Protein AF-A0A1U9NNP4-F1 (afdb_monomer)

InterPro domains:
  IPR003594 Histidine kinase/HSP90-like ATPase domain [PF02518] (308-418)
  IPR003594 Histidine kinase/HSP90-like ATPase domain [SM00387] (307-419)
  IPR003661 Signal transduction histidine kinase, dimerisation/phosphoacceptor domain [PF00512] (193-261)
  IPR003661 Signal transduction histidine kinase, dimerisation/phosphoacceptor domain [SM00388] (193-261)
  IPR003661 Signal transduction histidine kinase, dimerisation/phosphoacceptor domain [cd00082] (192-257)
  IPR004358 Signal transduction histidine kinase-related protein, C-terminal [PR00344] (344-358)
  IPR004358 Signal transduction histidine kinase-related protein, C-terminal [PR00344] (362-372)
  IPR004358 Signal transduction histidine kinase-related protein, C-terminal [PR00344] (379-397)
  IPR004358 Signal transduction histidine kinase-related protein, C-terminal [PR00344] (403-416)
  IPR005467 Histidine kinase domain [PS50109] (200-419)
  IPR036097 Signal transduction histidine kinase, dimerisation/phosphoacceptor domain superfamily [SSF47384] (182-261)
  IPR036890 Histidine kinase/HSP90-like ATPase superfamily [G3DSA:3.30.565.10] (263-419)
  IPR036890 Histidine kinase/HSP90-like ATPase superfamily [SSF55874] (250-417)
  IPR050736 Sensor Histidine Kinase Regulatory [PTHR43711] (139-421)

Organism: NCBI:txid1936003

Sequence (550 aa):
MDSLDNSTNKSVPDQSSTAVGELIGQLEDFETSQLEMLQCLQDLPNCRQADQTLDQLLEKLDTTSAKLDSLRQRLDPKFNDPALSSNDTVETTIFDYVSDGVIILEAGKPTYVNKKAALILTDSEGIELAEITKIISELGLTEMLETEQTEQIELKRPSGKYLNIQHHTIDSSQKKSVFIIEDRTEKIAGKKAKSDFIAAISHELRTPVTCIRNAVSNILAGVTGKVNPKTRTYLEKVRSDCHRFSNLVSDLLDVSKLETGVMPLNREPVRLASLIRQTTERMRHLADEKNINLEFTTCPPCSSIYADPQRLPQSLSNILDNAIKFTPAEGRVTVEVSETTDNLTIAIKDTGIGIPKSLQPRIFEKFYQIGRQAGAGYKGAGLGLPLSKGIVEAHGGAISLESTEKQGSTFFLTMPRTDPAQLLKKRLSQLEEQVTHTGETATLMLVTAPDEANEQITERMIDLPGAVDAVLSEEDHILETSKGEVLILFCDKRSAARKKHDKIRKILHEQMNNSFGALPHMPMVGVGRYPGNATRIDKLEEAVRENLKE

Radius of gyration: 34.19 Å; Cα contacts (8 Å, |Δi|>4): 772; chains: 1; bounding box: 62×132×82 Å

Solvent-accessible surface area (backbone atoms only — not comparable to full-atom values): 30667 Å² total; per-residue (Å²): 135,85,88,87,80,89,82,88,80,81,80,74,78,70,67,65,62,60,56,49,54,57,50,50,58,54,49,54,53,47,54,52,54,52,51,52,52,54,51,58,66,72,69,71,86,65,89,80,55,48,66,66,53,47,53,54,49,50,57,50,48,53,52,51,50,54,51,51,52,54,50,48,69,63,45,58,70,66,76,68,44,83,88,69,76,54,72,66,63,59,56,56,52,56,50,50,70,41,94,45,11,39,35,31,31,43,74,74,39,76,78,43,69,23,57,43,28,41,32,73,76,65,78,42,84,86,74,61,71,70,61,53,48,50,52,42,54,76,69,43,56,54,63,56,70,77,50,96,61,77,47,77,47,81,45,75,45,96,90,70,44,32,35,40,37,38,41,44,80,78,34,84,90,64,44,28,33,40,35,41,37,39,83,42,40,67,63,52,50,52,47,46,52,55,30,54,50,47,45,53,51,40,55,66,52,47,53,58,43,51,52,52,37,50,53,45,49,40,43,76,72,37,76,82,44,89,69,56,73,70,60,45,54,54,44,55,47,51,41,50,50,39,51,52,51,52,50,52,44,50,52,52,40,52,47,36,34,47,74,62,74,62,61,86,69,71,60,40,78,35,56,46,62,60,54,50,52,54,48,51,58,70,47,42,65,66,22,55,76,44,48,30,50,79,45,81,49,71,57,75,52,66,64,38,32,72,38,30,84,65,56,55,47,50,32,50,49,42,51,50,49,49,38,55,68,51,24,54,68,75,27,45,36,40,37,38,40,52,75,57,97,64,36,34,37,40,38,45,35,21,51,13,52,39,42,52,76,92,50,57,84,47,56,54,36,73,62,38,71,90,72,90,73,82,90,76,92,79,82,75,74,27,49,48,53,31,40,25,42,47,52,36,42,74,68,67,24,46,69,50,76,51,53,41,63,70,61,6,37,34,39,38,41,36,38,58,62,50,60,42,70,61,45,49,57,56,50,39,61,58,45,50,63,50,34,75,73,72,73,35,30,41,35,39,34,39,40,31,71,50,98,86,56,54,70,72,57,58,60,49,56,50,48,42,60,53,64,46,53,80,74,56,55,89,90,36,47,60,36,62,41,101,84,65,34,40,38,40,38,40,72,28,49,70,72,58,43,49,53,49,51,54,50,49,53,47,52,55,48,49,70,49,54,80,74,48,72,101,69,69,87,62,56,27,42,12,61,16,29,26,82,64,80,9,93,45,58,88,41,27,65,60,37,12,64,76,44,54,40,109

Mean predicted aligned error: 18.32 Å

pLDDT: mean 73.32, std 17.57, range [27.62, 97.75]

Secondary structure (DSSP, 8-state):
--------------HHHHHHHHHHHHHHHHHHHHHHHHHHHHT--STTSHHHHHHHHHHHHHHHHHHHHHHHHHHHHHHT-GGG--HHHHHHHHHHT-SSEEEEEETTEEEEE-HHHHHHHHSSS---HHHHHHHHHHTTTTGGGG--S--EEEEE-TTS-EEEEEEEEEETTTTEEEEEEEE-HHHHHHHHHHHHHHHHHHHHHHHHHHHHHHHHHHHHTTTT-PPPHHHHHHHHHHHHHHHHHHHHHHHHHHHHHHHTT------EEEEHHHHHHHHHHHHHHHHHHTT-EEEEEEPSP--EEEE-TTHHHHHHHHHHHHHHHHSPTT-EEEEEEEE-SSEEEEEEEE-SS---TTTGGGTTSTT--S--SS-SS----S-HHHHHHHHHHHTT-EEEEEEETTTEEEEEEEEEPPPHHHHHHHHHHHHHHHHHHH--EEEEEEEE--TT--HHHHHHHHHHHHHHHTT--TT-EEEE-TTS-EEEEEEE-HHHHHHHHHHHHHHHHHHHHTT-SS-PPPPEEEEEEETTT-SSGGGHHHHHHHT-B-

Foldseek 3Di:
DDDDDDDDDDDDPPPPVVVVVVVVVLVVVLVVLVVVLVVLVVPDDDDPCVVVSVVVVVVSVVVSVVSVVVVVVVVVVVVPPPVVPDPVVVVLVVQQPDPWWKFKDWLLATPDTHQRVCCLQPVDSDDDSVVVSVSCVVVVVSVVLVDQDWDWDWDQDPVRWTKIKTKHQPDNVRSIIMIIIDTCRVVLVVLVVVLVVLVVVLVVVLVVLVVLLVVLVCVLVQVVHDDDPVVNVVSVVSNVVSVQVNVVSVLSNLLSCLSNVNPDAPWAFAQVLVLLVVLLVVCVVLLVVQQEAREEDEDPDGATAGGRSPLQSLLVNLVSCVQSLQAHHPWYWYWYWDDDPWKIKIKIWHQGQWDPPVCQVPLLPFQDDPDPDDDDDDDDSSSNNVSSQSRLVSQVWGWDKDIDGNRTIMIMIMHTHDALVVNLLVLLVVVQVVCVPPVKKKKKKKWAADPPHDPVVLVLLRCLNVLLVVLDDRSWHWHAHPRSMIMTIDIGHPVSVVVSVVVSVVSQCCSQVVDDPPDGPGTWMFMFMPVPQDVGSSCRVVNRVVRTDD

Structure (mmCIF, N/CA/C/O backbone):
data_AF-A0A1U9NNP4-F1
#
_entry.id   AF-A0A1U9NNP4-F1
#
loop_
_atom_site.group_PDB
_atom_site.id
_atom_site.type_symbol
_atom_site.label_atom_id
_atom_site.label_alt_id
_atom_site.label_comp_id
_atom_site.label_asym_id
_atom_site.label_entity_id
_atom_site.label_seq_id
_atom_site.pdbx_PDB_ins_code
_atom_site.Cartn_x
_atom_site.Cartn_y
_atom_site.Cartn_z
_atom_site.occupancy
_atom_site.B_iso_or_equiv
_atom_site.auth_seq_id
_atom_site.auth_comp_id
_atom_site.auth_asym_id
_atom_site.auth_atom_id
_atom_site.pdbx_PDB_model_num
ATOM 1 N N . MET A 1 1 ? -36.587 87.940 27.159 1.00 32.38 1 MET A N 1
ATOM 2 C CA . MET A 1 1 ? -35.784 88.633 28.178 1.00 32.38 1 MET A CA 1
ATOM 3 C C . MET A 1 1 ? -35.161 87.547 29.023 1.00 32.38 1 MET A C 1
ATOM 5 O O . MET A 1 1 ? -35.909 86.726 29.531 1.00 32.38 1 MET A O 1
ATOM 9 N N . ASP A 1 2 ? -33.831 87.549 29.039 1.00 30.25 2 ASP A N 1
ATOM 10 C CA . ASP A 1 2 ? -32.926 86.886 29.985 1.00 30.25 2 ASP A CA 1
ATOM 11 C C . ASP A 1 2 ? -32.798 85.348 29.947 1.00 30.25 2 ASP A C 1
ATOM 13 O O . ASP A 1 2 ? -33.763 84.641 30.205 1.00 30.25 2 ASP A O 1
ATOM 17 N N . SER A 1 3 ? -31.708 84.750 29.427 1.00 27.62 3 SER A N 1
ATOM 18 C CA . SER A 1 3 ? -30.243 84.863 29.704 1.00 27.62 3 SER A CA 1
ATOM 19 C C . SER A 1 3 ? -29.817 83.769 30.707 1.00 27.62 3 SER A C 1
ATOM 21 O O . SER A 1 3 ? -30.414 83.641 31.768 1.00 27.62 3 SER A O 1
ATOM 23 N N . LEU A 1 4 ? -29.010 82.770 30.310 1.00 32.09 4 LEU A N 1
ATOM 24 C CA . LEU A 1 4 ? -27.544 82.601 30.511 1.00 32.09 4 LEU A CA 1
ATOM 25 C C . LEU A 1 4 ? -27.353 81.101 30.887 1.00 32.09 4 LEU A C 1
ATOM 27 O O . LEU A 1 4 ? -28.227 80.557 31.548 1.00 32.09 4 LEU A O 1
ATOM 31 N N . ASP A 1 5 ? -26.315 80.326 30.571 1.00 31.92 5 ASP A N 1
ATOM 32 C CA . ASP A 1 5 ? -25.079 80.518 29.820 1.00 31.92 5 ASP A CA 1
ATOM 33 C C . ASP A 1 5 ? -24.418 79.133 29.567 1.00 31.92 5 ASP A C 1
ATOM 35 O O . ASP A 1 5 ? -24.579 78.211 30.363 1.00 31.92 5 ASP A O 1
ATOM 39 N N . ASN A 1 6 ? -23.648 79.041 28.479 1.00 28.52 6 ASN A N 1
ATOM 40 C CA . ASN A 1 6 ? -22.408 78.266 28.270 1.00 28.52 6 ASN A CA 1
ATOM 41 C C . ASN A 1 6 ? -22.240 76.783 28.701 1.00 28.52 6 ASN A C 1
ATOM 43 O O . ASN A 1 6 ? -22.013 76.456 29.861 1.00 28.52 6 ASN A O 1
ATOM 47 N N . SER A 1 7 ? -22.011 75.896 27.720 1.00 27.62 7 SER A N 1
ATOM 48 C CA . SER A 1 7 ? -20.634 75.541 27.294 1.00 27.62 7 SER A CA 1
ATOM 49 C C . SER A 1 7 ? -20.609 74.467 26.192 1.00 27.62 7 SER A C 1
ATOM 51 O O . SER A 1 7 ? -21.055 73.334 26.340 1.00 27.62 7 SER A O 1
ATOM 53 N N . THR A 1 8 ? -20.035 74.846 25.055 1.00 33.41 8 THR A N 1
ATOM 54 C CA . THR A 1 8 ? -19.567 73.961 23.986 1.00 33.41 8 THR A CA 1
ATOM 55 C C . THR A 1 8 ? -18.334 73.187 24.451 1.00 33.41 8 THR A C 1
ATOM 57 O O . THR A 1 8 ? -17.288 73.805 24.656 1.00 33.41 8 THR A O 1
ATOM 60 N N . ASN A 1 9 ? -18.409 71.857 24.537 1.00 28.88 9 ASN A N 1
ATOM 61 C CA . ASN A 1 9 ? -17.213 71.018 24.597 1.00 28.88 9 ASN A CA 1
ATOM 62 C C . ASN A 1 9 ? -16.947 70.442 23.198 1.00 28.88 9 ASN A C 1
ATOM 64 O O . ASN A 1 9 ? -17.685 69.588 22.710 1.00 28.88 9 ASN A O 1
ATOM 68 N N . LYS A 1 10 ? -15.924 70.980 22.523 1.00 32.59 10 LYS A N 1
ATOM 69 C CA . LYS A 1 10 ? -15.374 70.435 21.277 1.00 32.59 10 LYS A CA 1
ATOM 70 C C . LYS A 1 10 ? -14.800 69.049 21.582 1.00 32.59 10 LYS A C 1
ATOM 72 O O . LYS A 1 10 ? -13.845 68.945 22.344 1.00 32.59 10 LYS A O 1
ATOM 77 N N . SER A 1 11 ? -15.351 68.006 20.969 1.00 35.53 11 SER A N 1
ATOM 78 C CA . SER A 1 11 ? -14.743 66.675 20.939 1.00 35.53 11 SER A CA 1
ATOM 79 C C . SER A 1 11 ? -13.383 66.754 20.240 1.00 35.53 11 SER A C 1
ATOM 81 O O . SER A 1 11 ? -13.301 67.073 19.052 1.00 35.53 11 SER A O 1
ATOM 83 N N . VAL A 1 12 ? -12.320 66.500 20.997 1.00 33.44 12 VAL A N 1
ATOM 84 C CA . VAL A 1 12 ? -10.967 66.263 20.485 1.00 33.44 12 VAL A CA 1
ATOM 85 C C . VAL A 1 12 ? -11.024 65.027 19.572 1.00 33.44 12 VAL A C 1
ATOM 87 O O . VAL A 1 12 ? -11.605 64.025 19.989 1.00 33.44 12 VAL A O 1
ATOM 90 N N . PRO A 1 13 ? -10.494 65.063 18.334 1.00 35.53 13 PRO A N 1
ATOM 91 C CA . PRO A 1 13 ? -10.423 63.866 17.506 1.00 35.53 13 PRO A CA 1
ATOM 92 C C . PRO A 1 13 ? -9.485 62.858 18.173 1.00 35.53 13 PRO A C 1
ATOM 94 O O . PRO A 1 13 ? -8.388 63.217 18.598 1.00 35.53 13 PRO A O 1
ATOM 97 N N . ASP A 1 14 ? -9.944 61.616 18.283 1.00 42.41 14 ASP A N 1
ATOM 98 C CA . ASP A 1 14 ? -9.239 60.504 18.912 1.00 42.41 14 ASP A CA 1
ATOM 99 C C . ASP A 1 14 ? -7.960 60.161 18.125 1.00 42.41 14 ASP A C 1
ATOM 101 O O . ASP A 1 14 ? -7.969 59.391 17.167 1.00 42.41 14 ASP A O 1
ATOM 105 N N . GLN A 1 15 ? -6.847 60.803 18.498 1.00 34.81 15 GLN A N 1
ATOM 106 C CA . GLN A 1 15 ? -5.538 60.661 17.848 1.00 34.81 15 GLN A CA 1
ATOM 107 C C . GLN A 1 15 ? -4.934 59.251 18.013 1.00 34.81 15 GLN A C 1
ATOM 109 O O . GLN A 1 15 ? -3.937 58.933 17.362 1.00 34.81 15 GLN A O 1
ATOM 114 N N . SER A 1 16 ? -5.520 58.401 18.866 1.00 37.38 16 SER A N 1
ATOM 115 C CA . SER A 1 16 ? -5.048 57.038 19.129 1.00 37.38 16 SER A CA 1
ATOM 116 C C . SER A 1 16 ? -5.435 56.060 18.008 1.00 37.38 16 SER A C 1
ATOM 118 O O . SER A 1 16 ? -4.588 55.299 17.543 1.00 37.38 16 SER A O 1
ATOM 120 N N . SER A 1 17 ? -6.664 56.166 17.492 1.00 38.72 17 SER A N 1
ATOM 121 C CA . SER A 1 17 ? -7.219 55.338 16.411 1.00 38.72 17 SER A CA 1
ATOM 122 C C . SER A 1 17 ? -6.481 55.530 15.079 1.00 38.72 17 SER A C 1
ATOM 124 O O . SER A 1 17 ? -6.084 54.562 14.426 1.00 38.72 17 SER A O 1
ATOM 126 N N . THR A 1 18 ? -6.185 56.779 14.712 1.00 39.12 18 THR A N 1
ATOM 127 C CA . THR A 1 18 ? -5.485 57.106 13.460 1.00 39.12 18 THR A CA 1
ATOM 128 C C . THR A 1 18 ? -4.036 56.617 13.467 1.00 39.12 18 THR A C 1
ATOM 130 O O . THR A 1 18 ? -3.537 56.132 12.456 1.00 39.12 18 THR A O 1
ATOM 133 N N . ALA A 1 19 ? -3.370 56.682 14.624 1.00 38.03 19 ALA A N 1
ATOM 134 C CA . ALA A 1 19 ? -1.987 56.240 14.769 1.00 38.03 19 ALA A CA 1
ATOM 135 C C . ALA A 1 19 ? -1.840 54.707 14.758 1.00 38.03 19 ALA A C 1
ATOM 137 O O . ALA A 1 19 ? -0.789 54.206 14.368 1.00 38.03 19 ALA A O 1
ATOM 138 N N . VAL A 1 20 ? -2.868 53.966 15.188 1.00 39.12 20 VAL A N 1
ATOM 139 C CA . VAL A 1 20 ? -2.896 52.494 15.134 1.00 39.12 20 VAL A CA 1
ATOM 140 C C . VAL A 1 20 ? -3.201 52.014 13.714 1.00 39.12 20 VAL A C 1
ATOM 142 O O . VAL A 1 20 ? -2.540 51.097 13.237 1.00 39.12 20 VAL A O 1
ATOM 145 N N . GLY A 1 21 ? -4.107 52.687 12.996 1.00 39.44 21 GLY A N 1
ATOM 146 C CA . GLY A 1 21 ? -4.363 52.411 11.577 1.00 39.44 21 GLY A CA 1
ATOM 147 C C . GLY A 1 21 ? -3.133 52.624 10.682 1.00 39.44 21 GLY A C 1
ATOM 148 O O . GLY A 1 21 ? -2.860 51.801 9.812 1.00 39.44 21 GLY A O 1
ATOM 149 N N . GLU A 1 22 ? -2.338 53.671 10.933 1.00 41.00 22 GLU A N 1
ATOM 150 C CA . GLU A 1 22 ? -1.065 53.894 10.223 1.00 41.00 22 GLU A CA 1
ATOM 151 C C . GLU A 1 22 ? -0.005 52.821 10.536 1.00 41.00 22 GLU A C 1
ATOM 153 O O . GLU A 1 22 ? 0.788 52.471 9.664 1.00 41.00 22 GLU A O 1
ATOM 158 N N . LEU A 1 23 ? 0.000 52.276 11.758 1.00 39.97 23 LEU A N 1
ATOM 159 C CA . LEU A 1 23 ? 0.902 51.196 12.177 1.00 39.97 23 LEU A CA 1
ATOM 160 C C . LEU A 1 23 ? 0.525 49.847 11.543 1.00 39.97 23 LEU A C 1
ATOM 162 O O . LEU A 1 23 ? 1.413 49.086 11.166 1.00 39.97 23 LEU A O 1
ATOM 166 N N . ILE A 1 24 ? -0.775 49.578 11.387 1.00 44.34 24 ILE A N 1
ATOM 167 C CA . ILE A 1 24 ? -1.305 48.370 10.734 1.00 44.34 24 ILE A CA 1
ATOM 168 C C . ILE A 1 24 ? -0.967 48.371 9.242 1.00 44.34 24 ILE A C 1
ATOM 170 O O . ILE A 1 24 ? -0.390 47.401 8.758 1.00 44.34 24 ILE A O 1
ATOM 174 N N . GLY A 1 25 ? -1.203 49.484 8.537 1.00 44.06 25 GLY A N 1
ATOM 175 C CA . GLY A 1 25 ? -0.839 49.587 7.119 1.00 44.06 25 GLY A CA 1
ATOM 176 C C . GLY A 1 25 ? 0.662 49.383 6.871 1.00 44.06 25 GLY A C 1
ATOM 177 O O . GLY A 1 25 ? 1.059 48.794 5.873 1.00 44.06 25 GLY A O 1
ATOM 178 N N . GLN A 1 26 ? 1.515 49.795 7.815 1.00 43.78 26 GLN A N 1
ATOM 179 C CA . GLN A 1 26 ? 2.968 49.624 7.705 1.00 43.78 26 GLN A CA 1
ATOM 180 C C . GLN A 1 26 ? 3.457 48.206 8.050 1.00 43.78 26 GLN A C 1
ATOM 182 O O . GLN A 1 26 ? 4.510 47.801 7.553 1.00 43.78 26 GLN A O 1
ATOM 187 N N . LEU A 1 27 ? 2.716 47.449 8.870 1.00 42.91 27 LEU A N 1
ATOM 188 C CA . LEU A 1 27 ? 2.984 46.032 9.153 1.00 42.91 27 LEU A CA 1
ATOM 189 C C . LEU A 1 27 ? 2.531 45.129 7.998 1.00 42.91 27 LEU A C 1
ATOM 191 O O . LEU A 1 27 ? 3.263 44.215 7.624 1.00 42.91 27 LEU A O 1
ATOM 195 N N . GLU A 1 28 ? 1.392 45.433 7.377 1.00 46.50 28 GLU A N 1
ATOM 196 C CA . GLU A 1 28 ? 0.924 44.743 6.167 1.00 46.50 28 GLU A CA 1
ATOM 197 C C . GLU A 1 28 ? 1.876 44.986 4.981 1.00 46.50 28 GLU A C 1
ATOM 199 O O . GLU A 1 28 ? 2.253 44.046 4.275 1.00 46.50 28 GLU A O 1
ATOM 204 N N . ASP A 1 29 ? 2.378 46.215 4.814 1.00 46.53 29 ASP A N 1
ATOM 205 C CA . ASP A 1 29 ? 3.431 46.530 3.835 1.00 46.53 29 ASP A CA 1
ATOM 206 C C . ASP A 1 29 ? 4.738 45.755 4.110 1.00 46.53 29 ASP A C 1
ATOM 208 O O . ASP A 1 29 ? 5.481 45.406 3.181 1.00 46.53 29 ASP A O 1
ATOM 212 N N . PHE A 1 30 ? 5.039 45.468 5.382 1.00 45.19 30 PHE A N 1
ATOM 213 C CA . PHE A 1 30 ? 6.219 44.702 5.788 1.00 45.19 30 PHE A CA 1
ATOM 214 C C . PHE A 1 30 ? 6.067 43.203 5.491 1.00 45.19 30 PHE A C 1
ATOM 216 O O . PHE A 1 30 ? 6.988 42.607 4.930 1.00 45.19 30 PHE A O 1
ATOM 223 N N . GLU A 1 31 ? 4.910 42.601 5.782 1.00 45.03 31 GLU A N 1
ATOM 224 C CA . GLU A 1 31 ? 4.610 41.210 5.403 1.00 45.03 31 GLU A CA 1
ATOM 225 C C . GLU A 1 31 ? 4.590 41.023 3.883 1.00 45.03 31 GLU A C 1
ATOM 227 O O . GLU A 1 31 ? 5.151 40.053 3.368 1.00 45.03 31 GLU A O 1
ATOM 232 N N . THR A 1 32 ? 4.034 41.989 3.149 1.00 50.97 32 THR A N 1
ATOM 233 C CA . THR A 1 32 ? 4.023 41.970 1.680 1.00 50.97 32 THR A CA 1
ATOM 234 C C . THR A 1 32 ? 5.451 42.025 1.122 1.00 50.97 32 THR A C 1
ATOM 236 O O . THR A 1 32 ? 5.813 41.242 0.243 1.00 50.97 32 THR A O 1
ATOM 239 N N . SER A 1 33 ? 6.317 42.859 1.711 1.00 47.28 33 SER A N 1
ATOM 240 C CA . SER A 1 33 ? 7.739 42.942 1.342 1.00 47.28 33 SER A CA 1
ATOM 241 C C . SER A 1 33 ? 8.520 41.650 1.652 1.00 47.28 33 SER A C 1
ATOM 243 O O . SER A 1 33 ? 9.426 41.280 0.901 1.00 47.28 33 SER A O 1
ATOM 245 N N . GLN A 1 34 ? 8.175 40.939 2.734 1.00 45.53 34 GLN A N 1
ATOM 246 C CA . GLN A 1 34 ? 8.758 39.634 3.083 1.00 45.53 34 GLN A CA 1
ATOM 247 C C . GLN A 1 34 ? 8.333 38.542 2.092 1.00 45.53 34 GLN A C 1
ATOM 249 O O . GLN A 1 34 ? 9.170 37.745 1.662 1.00 45.53 34 GLN A O 1
ATOM 254 N N . LEU A 1 35 ? 7.059 38.532 1.687 1.00 48.91 35 LEU A N 1
ATOM 255 C CA . LEU A 1 35 ? 6.531 37.575 0.713 1.00 48.91 35 LEU A CA 1
ATOM 256 C C . LEU A 1 35 ? 7.187 37.744 -0.663 1.00 48.91 35 LEU A C 1
ATOM 258 O O . LEU A 1 35 ? 7.590 36.757 -1.279 1.00 48.91 35 LEU A O 1
ATOM 262 N N . GLU A 1 36 ? 7.360 38.986 -1.118 1.00 50.75 36 GLU A N 1
ATOM 263 C CA . GLU A 1 36 ? 8.032 39.290 -2.385 1.00 50.75 36 GLU A CA 1
ATOM 264 C C . GLU A 1 36 ? 9.522 38.910 -2.367 1.00 50.75 36 GLU A C 1
ATOM 266 O O . GLU A 1 36 ? 10.043 38.402 -3.363 1.00 50.75 36 GLU A O 1
ATOM 271 N N . MET A 1 37 ? 10.221 39.087 -1.235 1.00 47.97 37 MET A N 1
ATOM 272 C CA . MET A 1 37 ? 11.599 38.591 -1.077 1.00 47.97 37 MET A CA 1
ATOM 273 C C . MET A 1 37 ? 11.674 37.063 -1.159 1.00 47.97 37 MET A C 1
ATOM 275 O O . MET A 1 37 ? 12.573 36.521 -1.806 1.00 47.97 37 MET A O 1
ATOM 279 N N . LEU A 1 38 ? 10.717 36.364 -0.546 1.00 47.25 38 LEU A N 1
ATOM 280 C CA . LEU A 1 38 ? 10.606 34.905 -0.599 1.00 47.25 38 LEU A CA 1
ATOM 281 C C . LEU A 1 38 ? 10.331 34.404 -2.024 1.00 47.25 38 LEU A C 1
ATOM 283 O O . LEU A 1 38 ? 10.857 33.366 -2.424 1.00 47.25 38 LEU A O 1
ATOM 287 N N . GLN A 1 39 ? 9.565 35.168 -2.802 1.00 50.25 39 GLN A N 1
ATOM 288 C CA . GLN A 1 39 ? 9.257 34.876 -4.199 1.00 50.25 39 GLN A CA 1
ATOM 289 C C . GLN A 1 39 ? 10.478 35.098 -5.111 1.00 50.25 39 GLN A C 1
ATOM 291 O O . GLN A 1 39 ? 10.818 34.217 -5.899 1.00 50.25 39 GLN A O 1
ATOM 296 N N . CYS A 1 40 ? 11.235 36.186 -4.917 1.00 49.38 40 CYS A N 1
ATOM 297 C CA . CYS A 1 40 ? 12.519 36.404 -5.600 1.00 49.38 40 CYS A CA 1
ATOM 298 C C . CYS A 1 40 ? 13.562 35.313 -5.295 1.00 49.38 40 CYS A C 1
ATOM 300 O O . CYS A 1 40 ? 14.352 34.955 -6.167 1.00 49.38 40 CYS A O 1
ATOM 302 N N . LEU A 1 41 ? 13.571 34.762 -4.075 1.00 47.38 41 LEU A N 1
ATOM 303 C CA . LEU A 1 41 ? 14.466 33.661 -3.693 1.00 47.38 41 LEU A CA 1
ATOM 304 C C . LEU A 1 41 ? 14.104 32.328 -4.368 1.00 47.38 41 LEU A C 1
ATOM 306 O O . LEU A 1 41 ? 14.984 31.493 -4.585 1.00 47.38 41 LEU A O 1
ATOM 310 N N . GLN A 1 42 ? 12.830 32.120 -4.711 1.00 49.44 42 GLN A N 1
ATOM 311 C CA . GLN A 1 42 ? 12.361 30.918 -5.410 1.00 49.44 42 GLN A CA 1
ATOM 312 C C . GLN A 1 42 ? 12.659 30.949 -6.920 1.00 49.44 42 GLN A C 1
ATOM 314 O O . GLN A 1 42 ? 12.824 29.887 -7.525 1.00 49.44 42 GLN A O 1
ATOM 319 N N . ASP A 1 43 ? 12.813 32.140 -7.504 1.00 47.47 43 ASP A N 1
ATOM 320 C CA . ASP A 1 43 ? 13.025 32.371 -8.940 1.00 47.47 43 ASP A CA 1
ATOM 321 C C . ASP A 1 43 ? 14.510 32.452 -9.367 1.00 47.47 43 ASP A C 1
ATOM 323 O O . ASP A 1 43 ? 14.827 33.018 -10.412 1.00 47.47 43 ASP A O 1
ATOM 327 N N . LEU A 1 44 ? 15.449 31.859 -8.617 1.00 48.22 44 LEU A N 1
ATOM 328 C CA . LEU A 1 44 ? 16.888 31.847 -8.952 1.00 48.22 44 LEU A CA 1
ATOM 329 C C . LEU A 1 44 ? 17.345 30.568 -9.700 1.00 48.22 44 LEU A C 1
ATOM 331 O O . LEU A 1 44 ? 17.868 29.641 -9.075 1.00 48.22 44 LEU A O 1
ATOM 335 N N . PRO A 1 45 ? 17.269 30.499 -11.049 1.00 47.59 45 PRO A N 1
ATOM 336 C CA . PRO A 1 45 ? 18.045 29.553 -11.836 1.00 47.59 45 PRO A CA 1
ATOM 337 C C . PRO A 1 45 ? 19.186 30.276 -12.583 1.00 47.59 45 PRO A C 1
ATOM 339 O O . PRO A 1 45 ? 18.972 30.872 -13.634 1.00 47.59 45 PRO A O 1
ATOM 342 N N . ASN A 1 46 ? 20.420 30.108 -12.085 1.00 44.91 46 ASN A N 1
ATOM 343 C CA . ASN A 1 46 ? 21.736 30.349 -12.725 1.00 44.91 46 ASN A CA 1
ATOM 344 C C . ASN A 1 46 ? 22.573 31.563 -12.248 1.00 44.91 46 ASN A C 1
ATOM 346 O O . ASN A 1 46 ? 22.208 32.731 -12.361 1.00 44.91 46 ASN A O 1
ATOM 350 N N . CYS A 1 47 ? 23.806 31.242 -11.829 1.00 44.16 47 CYS A N 1
ATOM 351 C CA . CYS A 1 47 ? 24.804 32.063 -11.124 1.00 44.16 47 CYS A CA 1
ATOM 352 C C . CYS A 1 47 ? 25.426 33.267 -11.871 1.00 44.16 47 CYS A C 1
ATOM 354 O O . CYS A 1 47 ? 26.527 33.675 -11.523 1.00 44.16 47 CYS A O 1
ATOM 356 N N . ARG A 1 48 ? 24.788 33.850 -12.894 1.00 44.28 48 ARG A N 1
ATOM 357 C CA . ARG A 1 48 ? 25.251 35.132 -13.484 1.00 44.28 48 ARG A CA 1
ATOM 358 C C . ARG A 1 48 ? 24.297 36.302 -13.262 1.00 44.28 48 ARG A C 1
ATOM 360 O O . ARG A 1 48 ? 24.719 37.438 -13.417 1.00 44.28 48 ARG A O 1
ATOM 367 N N . GLN A 1 49 ? 23.054 36.034 -12.865 1.00 44.47 49 GLN A N 1
ATOM 368 C CA . GLN A 1 49 ? 22.126 37.061 -12.377 1.00 44.47 49 GLN A CA 1
ATOM 369 C C . GLN A 1 49 ? 22.216 37.252 -10.854 1.00 44.47 49 GLN A C 1
ATOM 371 O O . GLN A 1 49 ? 21.742 38.260 -10.347 1.00 44.47 49 GLN A O 1
ATOM 376 N N . ALA A 1 50 ? 22.888 36.335 -10.147 1.00 44.84 50 ALA A N 1
ATOM 377 C CA . ALA A 1 50 ? 22.945 36.296 -8.688 1.00 44.84 50 ALA A CA 1
ATOM 378 C C . ALA A 1 50 ? 23.540 37.560 -8.044 1.00 44.84 50 ALA A C 1
ATOM 380 O O . ALA A 1 50 ? 23.006 37.984 -7.031 1.00 44.84 50 ALA A O 1
ATOM 381 N N . ASP A 1 51 ? 24.563 38.195 -8.627 1.00 42.97 51 ASP A N 1
ATOM 382 C CA . ASP A 1 51 ? 25.183 39.386 -8.017 1.00 42.97 51 ASP A CA 1
ATOM 383 C C . ASP A 1 51 ? 24.258 40.617 -8.073 1.00 42.97 51 ASP A C 1
ATOM 385 O O . ASP A 1 51 ? 24.126 41.332 -7.087 1.00 42.97 51 ASP A O 1
ATOM 389 N N . GLN A 1 52 ? 23.516 40.816 -9.172 1.00 47.81 52 GLN A N 1
ATOM 390 C CA . GLN A 1 52 ? 22.512 41.890 -9.254 1.00 47.81 52 GLN A CA 1
ATOM 391 C C . GLN A 1 52 ? 21.299 41.621 -8.357 1.00 47.81 52 GLN A C 1
ATOM 393 O O . GLN A 1 52 ? 20.738 42.554 -7.787 1.00 47.81 52 GLN A O 1
ATOM 398 N N . THR A 1 53 ? 20.891 40.357 -8.219 1.00 49.16 53 THR A N 1
ATOM 399 C CA . THR A 1 53 ? 19.806 39.973 -7.306 1.00 49.16 53 THR A CA 1
ATOM 400 C C . THR A 1 53 ? 20.243 40.081 -5.843 1.00 49.16 53 THR A C 1
ATOM 402 O O . THR A 1 53 ? 19.429 40.439 -4.999 1.00 49.16 53 THR A O 1
ATOM 405 N N . LEU A 1 54 ? 21.520 39.822 -5.536 1.00 44.06 54 LEU A N 1
ATOM 406 C CA . LEU A 1 54 ? 22.085 39.944 -4.194 1.00 44.06 54 LEU A CA 1
ATOM 407 C C . LEU A 1 54 ? 22.202 41.411 -3.766 1.00 44.06 54 LEU A C 1
ATOM 409 O O . LEU A 1 54 ? 21.792 41.729 -2.656 1.00 44.06 54 LEU A O 1
ATOM 413 N N . ASP A 1 55 ? 22.650 42.307 -4.649 1.00 51.12 55 ASP A N 1
ATOM 414 C CA . ASP A 1 55 ? 22.678 43.750 -4.366 1.00 51.12 55 ASP A CA 1
ATOM 415 C C . ASP A 1 55 ? 21.259 44.315 -4.166 1.00 51.12 55 ASP A C 1
ATOM 417 O O . ASP A 1 55 ? 21.020 45.078 -3.232 1.00 51.12 55 ASP A O 1
ATOM 421 N N . GLN A 1 56 ? 20.279 43.867 -4.963 1.00 49.62 56 GLN A N 1
ATOM 422 C CA . GLN A 1 56 ? 18.868 44.233 -4.775 1.00 49.62 56 GLN A CA 1
ATOM 423 C C . GLN A 1 56 ? 18.265 43.670 -3.480 1.00 49.62 56 GLN A C 1
ATOM 425 O O . GLN A 1 56 ? 17.408 44.311 -2.872 1.00 49.62 56 GLN A O 1
ATOM 430 N N . LEU A 1 57 ? 18.685 42.477 -3.052 1.00 43.09 57 LEU A N 1
ATOM 431 C CA . LEU A 1 57 ? 18.258 41.883 -1.785 1.00 43.09 57 LEU A CA 1
ATOM 432 C C . LEU A 1 57 ? 18.904 42.583 -0.586 1.00 43.09 57 LEU A C 1
ATOM 434 O O . LEU A 1 57 ? 18.226 42.773 0.418 1.00 43.09 57 LEU A O 1
ATOM 438 N N . LEU A 1 58 ? 20.166 43.005 -0.694 1.00 44.59 58 LEU A N 1
ATOM 439 C CA . LEU A 1 58 ? 20.871 43.759 0.346 1.00 44.59 58 LEU A CA 1
ATOM 440 C C . LEU A 1 58 ? 20.284 45.167 0.519 1.00 44.59 58 LEU A C 1
ATOM 442 O O . LEU A 1 58 ? 19.990 45.565 1.642 1.00 44.59 58 LEU A O 1
ATOM 446 N N . GLU A 1 59 ? 19.993 45.875 -0.576 1.00 52.25 59 GLU A N 1
ATOM 447 C CA . GLU A 1 59 ? 19.338 47.193 -0.530 1.00 52.25 59 GLU A CA 1
ATOM 448 C C . GLU A 1 59 ? 17.910 47.107 0.050 1.00 52.25 59 GLU A C 1
ATOM 450 O O . GLU A 1 59 ? 17.466 47.970 0.820 1.00 52.25 59 GLU A O 1
ATOM 455 N N . LYS A 1 60 ? 17.187 46.019 -0.257 1.00 49.66 60 LYS A N 1
ATOM 456 C CA . LYS A 1 60 ? 15.870 45.736 0.333 1.00 49.66 60 LYS A CA 1
ATOM 457 C C . LYS A 1 60 ? 15.954 45.355 1.813 1.00 49.66 60 LYS A C 1
ATOM 459 O O . LYS A 1 60 ? 15.117 45.809 2.588 1.00 49.66 60 LYS A O 1
ATOM 464 N N . LEU A 1 61 ? 16.972 44.597 2.222 1.00 41.81 61 LEU A N 1
ATOM 465 C CA . LEU A 1 61 ? 17.222 44.253 3.624 1.00 41.81 61 LEU A CA 1
ATOM 466 C C . LEU A 1 61 ? 17.538 45.493 4.464 1.00 41.81 61 LEU A C 1
ATOM 468 O O . LEU A 1 61 ? 16.929 45.673 5.521 1.00 41.81 61 LEU A O 1
ATOM 472 N N . ASP A 1 62 ? 18.393 46.385 3.963 1.00 46.03 62 ASP A N 1
ATOM 473 C CA . ASP A 1 62 ? 18.744 47.638 4.639 1.00 46.03 62 ASP A CA 1
ATOM 474 C C . ASP A 1 62 ? 17.535 48.573 4.774 1.00 46.03 62 ASP A C 1
ATOM 476 O O . ASP A 1 62 ? 17.316 49.170 5.832 1.00 46.03 62 ASP A O 1
ATOM 480 N N . THR A 1 63 ? 16.676 48.648 3.752 1.00 50.62 63 THR A N 1
ATOM 481 C CA . THR A 1 63 ? 15.431 49.431 3.833 1.00 50.62 63 THR A CA 1
ATOM 482 C C . THR A 1 63 ? 14.406 48.815 4.785 1.00 50.62 63 THR A C 1
ATOM 484 O O . THR A 1 63 ? 13.745 49.558 5.516 1.00 50.62 63 THR A O 1
ATOM 487 N N . THR A 1 64 ? 14.291 47.484 4.863 1.00 44.16 64 THR A N 1
ATOM 488 C CA . THR A 1 64 ? 13.472 46.834 5.903 1.00 44.16 64 THR A CA 1
ATOM 489 C C . THR A 1 64 ? 14.041 47.024 7.306 1.00 44.16 64 THR A C 1
ATOM 491 O O . THR A 1 64 ? 13.265 47.286 8.221 1.00 44.16 64 THR A O 1
ATOM 494 N N . SER A 1 65 ? 15.363 46.968 7.489 1.00 42.34 65 SER A N 1
ATOM 495 C CA . SER A 1 65 ? 16.000 47.189 8.793 1.00 42.34 65 SER A CA 1
ATOM 496 C C . SER A 1 65 ? 15.815 48.632 9.265 1.00 42.34 65 SER A C 1
ATOM 498 O O . SER A 1 65 ? 15.422 48.860 10.405 1.00 42.34 65 SER A O 1
ATOM 500 N N . ALA A 1 66 ? 15.985 49.614 8.374 1.00 51.16 66 ALA A N 1
ATOM 501 C CA . ALA A 1 66 ? 15.753 51.024 8.685 1.00 51.16 66 ALA A CA 1
ATOM 502 C C . ALA A 1 66 ? 14.277 51.321 9.012 1.00 51.16 66 ALA A C 1
ATOM 504 O O . ALA A 1 66 ? 13.984 52.104 9.920 1.00 51.16 66 ALA A O 1
ATOM 505 N N . LYS A 1 67 ? 13.329 50.669 8.318 1.00 47.94 67 LYS A N 1
ATOM 506 C CA . LYS A 1 67 ? 11.898 50.741 8.660 1.00 47.94 67 LYS A CA 1
ATOM 507 C C . LYS A 1 67 ? 11.629 50.150 10.045 1.00 47.94 67 LYS A C 1
ATOM 509 O O . LYS A 1 67 ? 10.920 50.783 10.828 1.00 47.94 67 LYS A O 1
ATOM 514 N N . LEU A 1 68 ? 12.234 49.004 10.362 1.00 39.91 68 LEU A N 1
ATOM 515 C CA . LEU A 1 68 ? 12.095 48.320 11.649 1.00 39.91 68 LEU A CA 1
ATOM 516 C C . LEU A 1 68 ? 12.653 49.160 12.811 1.00 39.91 68 LEU A C 1
ATOM 518 O O . LEU A 1 68 ? 11.998 49.280 13.844 1.00 39.91 68 LEU A O 1
ATOM 522 N N . ASP A 1 69 ? 13.799 49.818 12.617 1.00 45.16 69 ASP A N 1
ATOM 523 C CA . ASP A 1 69 ? 14.396 50.723 13.608 1.00 45.16 69 ASP A CA 1
ATOM 524 C C . ASP A 1 69 ? 13.569 52.006 13.804 1.00 45.16 69 ASP A C 1
ATOM 526 O O . ASP A 1 69 ? 13.420 52.484 14.933 1.00 45.16 69 ASP A O 1
ATOM 530 N N . SER A 1 70 ? 12.944 52.529 12.740 1.00 45.75 70 SER A N 1
ATOM 531 C CA . SER A 1 70 ? 12.025 53.677 12.837 1.00 45.75 70 SER A CA 1
ATOM 532 C C . SER A 1 70 ? 10.722 53.337 13.575 1.00 45.75 70 SER A C 1
ATOM 534 O O . SER A 1 70 ? 10.205 54.156 14.341 1.00 45.75 70 SER A O 1
ATOM 536 N N . LEU A 1 71 ? 10.215 52.111 13.394 1.00 44.69 71 LEU A N 1
ATOM 537 C CA . LEU A 1 71 ? 9.073 51.565 14.128 1.00 44.69 71 LEU A CA 1
ATOM 538 C C . LEU A 1 71 ? 9.427 51.392 15.605 1.00 44.69 71 LEU A C 1
ATOM 540 O O . LEU A 1 71 ? 8.663 51.815 16.471 1.00 44.69 71 LEU A O 1
ATOM 544 N N . ARG A 1 72 ? 10.625 50.873 15.896 1.00 41.97 72 ARG A N 1
ATOM 545 C CA . ARG A 1 72 ? 11.150 50.722 17.260 1.00 41.97 72 ARG A CA 1
ATOM 546 C C . ARG A 1 72 ? 11.255 52.056 17.999 1.00 41.97 72 ARG A C 1
ATOM 548 O O . ARG A 1 72 ? 10.701 52.184 19.087 1.00 41.97 72 ARG A O 1
ATOM 555 N N . GLN A 1 73 ? 11.860 53.077 17.385 1.00 47.69 73 GLN A N 1
ATOM 556 C CA . GLN A 1 73 ? 11.977 54.412 17.992 1.00 47.69 73 GLN A CA 1
ATOM 557 C C . GLN A 1 73 ? 10.626 55.113 18.219 1.00 47.69 73 GLN A C 1
ATOM 559 O O . GLN A 1 73 ? 10.531 55.977 19.091 1.00 47.69 73 GLN A O 1
ATOM 564 N N . ARG A 1 74 ? 9.575 54.765 17.460 1.00 46.56 74 ARG A N 1
ATOM 565 C CA . ARG A 1 74 ? 8.217 55.323 17.632 1.00 46.56 74 ARG A CA 1
ATOM 566 C C . ARG A 1 74 ? 7.332 54.505 18.581 1.00 46.56 74 ARG A C 1
ATOM 568 O O . ARG A 1 74 ? 6.352 55.053 19.087 1.00 46.56 74 ARG A O 1
ATOM 575 N N . LEU A 1 75 ? 7.678 53.243 18.843 1.00 39.91 75 LEU A N 1
ATOM 576 C CA . LEU A 1 75 ? 7.008 52.366 19.810 1.00 39.91 75 LEU A CA 1
ATOM 577 C C . LEU A 1 75 ? 7.530 52.567 21.245 1.00 39.91 75 LEU A C 1
ATOM 579 O O . LEU A 1 75 ? 6.724 52.578 22.175 1.00 39.91 75 LEU A O 1
ATOM 583 N N . ASP A 1 76 ? 8.831 52.818 21.430 1.00 41.59 76 ASP A N 1
ATOM 584 C CA . ASP A 1 76 ? 9.453 53.017 22.755 1.00 41.59 76 ASP A CA 1
ATOM 585 C C . ASP A 1 76 ? 8.790 54.101 23.638 1.00 41.59 76 ASP A C 1
ATOM 587 O O . ASP A 1 76 ? 8.550 53.842 24.820 1.00 41.59 76 ASP A O 1
ATOM 591 N N . PRO A 1 77 ? 8.416 55.297 23.135 1.00 41.06 77 PRO A N 1
ATOM 592 C CA . PRO A 1 77 ? 7.761 56.298 23.979 1.00 41.06 77 PRO A CA 1
ATOM 593 C C . PRO A 1 77 ? 6.281 55.991 24.282 1.00 41.06 77 PRO A C 1
ATOM 595 O O . PRO A 1 77 ? 5.738 56.594 25.203 1.00 41.06 77 PRO A O 1
ATOM 598 N N . LYS A 1 78 ? 5.626 55.063 23.559 1.00 42.38 78 LYS A N 1
ATOM 599 C CA . LYS A 1 78 ? 4.223 54.656 23.803 1.00 42.38 78 LYS A CA 1
ATOM 600 C C . LYS A 1 78 ? 4.083 53.486 24.784 1.00 42.38 78 LYS A C 1
ATOM 602 O O . LYS A 1 78 ? 3.041 53.360 25.415 1.00 42.38 78 LYS A O 1
ATOM 607 N N . PHE A 1 79 ? 5.127 52.674 24.953 1.00 37.44 79 PHE A N 1
ATOM 608 C CA . PHE A 1 79 ? 5.190 51.640 25.997 1.00 37.44 79 PHE A CA 1
ATOM 609 C C . PHE A 1 79 ? 5.505 52.200 27.395 1.00 37.44 79 PHE A C 1
ATOM 611 O O . PHE A 1 79 ? 5.314 51.503 28.386 1.00 37.44 79 PHE A O 1
ATOM 618 N N . ASN A 1 80 ? 5.964 53.453 27.484 1.00 38.09 80 ASN A N 1
ATOM 619 C CA . ASN A 1 80 ? 6.344 54.112 28.738 1.00 38.09 80 ASN A CA 1
ATOM 620 C C . ASN A 1 80 ? 5.257 55.040 29.318 1.00 38.09 80 ASN A C 1
ATOM 622 O O . ASN A 1 80 ? 5.542 55.806 30.240 1.00 38.09 80 ASN A O 1
ATOM 626 N N . ASP A 1 81 ? 4.024 54.993 28.800 1.00 39.16 81 ASP A N 1
ATOM 627 C CA . ASP A 1 81 ? 2.902 55.757 29.354 1.00 39.16 81 ASP A CA 1
ATOM 628 C C . ASP A 1 81 ? 2.359 55.065 30.627 1.00 39.16 81 ASP A C 1
ATOM 630 O O . ASP A 1 81 ? 1.865 53.934 30.547 1.00 39.16 81 ASP A O 1
ATOM 634 N N . PRO A 1 82 ? 2.409 55.705 31.814 1.00 38.41 82 PRO A N 1
ATOM 635 C CA . PRO A 1 82 ? 1.935 55.111 33.069 1.00 38.41 82 PRO A CA 1
ATOM 636 C C . PRO A 1 82 ? 0.438 54.748 33.067 1.00 38.41 82 PRO A C 1
ATOM 638 O O . PRO A 1 82 ? -0.011 54.005 33.946 1.00 38.41 82 PRO A O 1
ATOM 641 N N . ALA A 1 83 ? -0.337 55.258 32.099 1.00 39.34 83 ALA A N 1
ATOM 642 C CA . ALA A 1 83 ? -1.765 54.986 31.942 1.00 39.34 83 ALA A CA 1
ATOM 643 C C . ALA A 1 83 ? -2.096 53.621 31.296 1.00 39.34 83 ALA A C 1
ATOM 645 O O . ALA A 1 83 ? -3.238 53.181 31.384 1.00 39.34 83 ALA A O 1
ATOM 646 N N . LEU A 1 84 ? -1.120 52.926 30.695 1.00 38.56 84 LEU A N 1
ATOM 647 C CA . LEU A 1 84 ? -1.279 51.598 30.064 1.00 38.56 84 LEU A CA 1
ATOM 648 C C . LEU A 1 84 ? -0.936 50.422 31.005 1.00 38.56 84 LEU A C 1
ATOM 650 O O . LEU A 1 84 ? -0.715 49.298 30.565 1.00 38.56 84 LEU A O 1
ATOM 654 N N . SER A 1 85 ? -0.910 50.665 32.317 1.00 35.53 85 SER A N 1
ATOM 655 C CA . SER A 1 85 ? -0.479 49.721 33.361 1.00 35.53 85 SER A CA 1
ATOM 656 C C . SER A 1 85 ? -1.509 48.651 33.769 1.00 35.53 85 SER A C 1
ATOM 658 O O . SER A 1 85 ? -1.374 48.043 34.831 1.00 35.53 85 SER A O 1
ATOM 660 N N . SER A 1 86 ? -2.521 48.368 32.944 1.00 39.81 86 SER A N 1
ATOM 661 C CA . SER A 1 86 ? -3.394 47.200 33.122 1.00 39.81 86 SER A CA 1
ATOM 662 C C . SER A 1 86 ? -3.041 46.123 32.094 1.00 39.81 86 SER A C 1
ATOM 664 O O . SER A 1 86 ? -3.377 46.257 30.919 1.00 39.81 86 SER A O 1
ATOM 666 N N . ASN A 1 87 ? -2.377 45.049 32.537 1.00 42.28 87 ASN A N 1
ATOM 667 C CA . ASN A 1 87 ? -1.984 43.896 31.706 1.00 42.28 87 ASN A CA 1
ATOM 668 C C . ASN A 1 87 ? -3.131 43.332 30.831 1.00 42.28 87 ASN A C 1
ATOM 670 O O . ASN A 1 87 ? -2.874 42.853 29.729 1.00 42.28 87 ASN A O 1
ATOM 674 N N . ASP A 1 88 ? -4.389 43.462 31.265 1.00 44.94 88 ASP A N 1
ATOM 675 C CA . ASP A 1 88 ? -5.561 42.884 30.594 1.00 44.94 88 ASP A CA 1
ATOM 676 C C . ASP A 1 88 ? -5.807 43.414 29.170 1.00 44.94 88 ASP A C 1
ATOM 678 O O . ASP A 1 88 ? -6.259 42.663 28.304 1.00 44.94 88 ASP A O 1
ATOM 682 N N . THR A 1 89 ? -5.508 44.690 28.886 1.00 46.62 89 THR A N 1
ATOM 683 C CA . THR A 1 89 ? -5.815 45.319 27.582 1.00 46.62 89 THR A CA 1
ATOM 684 C C . THR A 1 89 ? -4.850 44.922 26.466 1.00 46.62 89 THR A C 1
ATOM 686 O O . THR A 1 89 ? -5.233 44.880 25.297 1.00 46.62 89 THR A O 1
ATOM 689 N N . VAL A 1 90 ? -3.595 44.611 26.802 1.00 45.97 90 VAL A N 1
ATOM 690 C CA . VAL A 1 90 ? -2.593 44.180 25.814 1.00 45.97 90 VAL A CA 1
ATOM 691 C C . VAL A 1 90 ? -2.806 42.709 25.462 1.00 45.97 90 VAL A C 1
ATOM 693 O O . VAL A 1 90 ? -2.799 42.356 24.284 1.00 45.97 90 VAL A O 1
ATOM 696 N N . GLU A 1 91 ? -3.084 41.869 26.462 1.00 48.47 91 GLU A N 1
ATOM 697 C CA . GLU A 1 91 ? -3.369 40.445 26.265 1.00 48.47 91 GLU A CA 1
ATOM 698 C C . GLU A 1 91 ? -4.626 40.231 25.409 1.00 48.47 91 GLU A C 1
ATOM 700 O O . GLU A 1 91 ? -4.571 39.509 24.413 1.00 48.47 91 GLU A O 1
ATOM 705 N N . THR A 1 92 ? -5.733 40.922 25.710 1.00 51.16 92 THR A N 1
ATOM 706 C CA . THR A 1 92 ? -6.973 40.824 24.910 1.00 51.16 92 THR A CA 1
ATOM 707 C C . THR A 1 92 ? -6.796 41.282 23.465 1.00 51.16 92 THR A C 1
ATOM 709 O O . THR A 1 92 ? -7.367 40.675 22.560 1.00 51.16 92 THR A O 1
ATOM 712 N N . THR A 1 93 ? -5.975 42.307 23.231 1.00 52.69 93 THR A N 1
ATOM 713 C CA . THR A 1 93 ? -5.688 42.796 21.879 1.00 52.69 93 THR A CA 1
ATOM 714 C C . THR A 1 93 ? -4.890 41.765 21.077 1.00 52.69 93 THR A C 1
ATOM 716 O O . THR A 1 93 ? -5.228 41.507 19.927 1.00 52.69 93 THR A O 1
ATOM 719 N N . ILE A 1 94 ? -3.880 41.121 21.675 1.00 55.19 94 ILE A N 1
ATOM 720 C CA . ILE A 1 94 ? -3.080 40.081 21.004 1.00 55.19 94 ILE A CA 1
ATOM 721 C C . ILE A 1 94 ? -3.967 38.913 20.561 1.00 55.19 94 ILE A C 1
ATOM 723 O O . ILE A 1 94 ? -3.870 38.480 19.415 1.00 55.19 94 ILE A O 1
ATOM 727 N N . PHE A 1 95 ? -4.857 38.433 21.433 1.00 55.38 95 PHE A N 1
ATOM 728 C CA . PHE A 1 95 ? -5.733 37.298 21.129 1.00 55.38 95 PHE A CA 1
ATOM 729 C C . PHE A 1 95 ? -6.798 37.594 20.061 1.00 55.38 95 PHE A C 1
ATOM 731 O O . PHE A 1 95 ? -7.199 36.679 19.338 1.00 55.38 95 PHE A O 1
ATOM 738 N N . ASP A 1 96 ? -7.221 38.849 19.908 1.00 56.78 96 ASP A N 1
ATOM 739 C CA . ASP A 1 96 ? -8.167 39.259 18.863 1.00 56.78 96 ASP A CA 1
ATOM 740 C C . ASP A 1 96 ? -7.555 39.280 17.451 1.00 56.78 96 ASP A C 1
ATOM 742 O O . ASP A 1 96 ? -8.297 39.158 16.475 1.00 56.78 96 ASP A O 1
ATOM 746 N N . TYR A 1 97 ? -6.227 39.390 17.331 1.00 55.16 97 TYR A N 1
ATOM 747 C CA . TYR A 1 97 ? -5.511 39.363 16.046 1.00 55.16 97 TYR A CA 1
ATOM 748 C C . TYR A 1 97 ? -4.968 37.976 15.664 1.00 55.16 97 TYR A C 1
ATOM 750 O O . TYR A 1 97 ? -4.403 37.815 14.583 1.00 55.16 97 TYR A O 1
ATOM 758 N N . VAL A 1 98 ? -5.141 36.960 16.517 1.00 61.75 98 VAL A N 1
ATOM 759 C CA . VAL A 1 98 ? -4.777 35.574 16.186 1.00 61.75 98 VAL A CA 1
ATOM 760 C C . VAL A 1 98 ? -5.703 35.054 15.078 1.00 61.75 98 VAL A C 1
ATOM 762 O O . VAL A 1 98 ? -6.918 35.247 15.120 1.00 61.75 98 VAL A O 1
ATOM 765 N N . SER A 1 99 ? -5.130 34.380 14.074 1.00 59.31 99 SER A N 1
ATOM 766 C CA . SER A 1 99 ? -5.861 33.847 12.909 1.00 59.31 99 SER A CA 1
ATOM 767 C C . SER A 1 99 ? -6.871 32.749 13.253 1.00 59.31 99 SER A C 1
ATOM 769 O O . SER A 1 99 ? -7.793 32.489 12.473 1.00 59.31 99 SER A O 1
ATOM 771 N N . ASP A 1 100 ? -6.686 32.125 14.413 1.00 77.19 100 ASP A N 1
ATOM 772 C CA . ASP A 1 100 ? -7.465 31.007 14.924 1.00 77.19 100 ASP A CA 1
ATOM 773 C C . ASP A 1 100 ? -8.448 31.480 16.001 1.00 77.19 100 ASP A C 1
ATOM 775 O O . ASP A 1 100 ? -8.234 32.473 16.703 1.00 77.19 100 ASP A O 1
ATOM 779 N N . GLY A 1 101 ? -9.554 30.756 16.145 1.00 79.88 101 GLY A N 1
ATOM 780 C CA . GLY A 1 101 ? -10.501 30.996 17.222 1.00 79.88 101 GLY A CA 1
ATOM 781 C C . GLY A 1 101 ? -9.937 30.527 18.560 1.00 79.88 101 GLY A C 1
ATOM 782 O O . GLY A 1 101 ? -9.563 29.369 18.682 1.00 79.88 101 GLY A O 1
ATO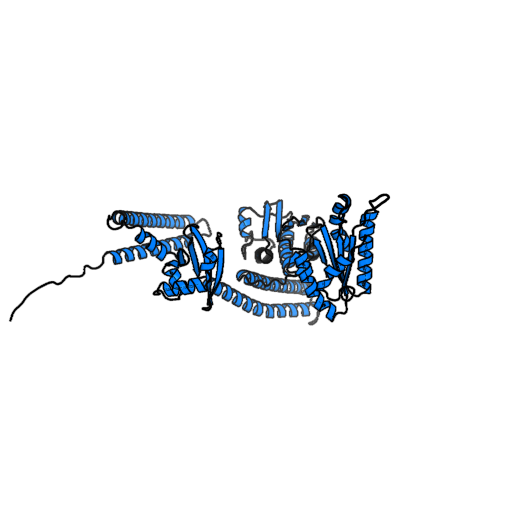M 783 N N . VAL A 1 102 ? -9.914 31.387 19.574 1.00 80.62 102 VAL A N 1
ATOM 784 C CA . VAL A 1 102 ? -9.482 31.040 20.934 1.00 80.62 102 VAL A CA 1
ATOM 785 C C . VAL A 1 102 ? -10.660 31.166 21.891 1.00 80.62 102 VAL A C 1
ATOM 787 O O . VAL A 1 102 ? -11.325 32.203 21.936 1.00 80.62 102 VAL A O 1
ATOM 790 N N . ILE A 1 103 ? -10.899 30.111 22.670 1.00 80.38 103 ILE A N 1
ATOM 791 C CA . ILE A 1 103 ? -11.916 30.067 23.723 1.00 80.38 103 ILE A CA 1
ATOM 792 C C . ILE A 1 103 ? -11.269 29.593 25.014 1.00 80.38 103 ILE A C 1
ATOM 794 O O . ILE A 1 103 ? -10.619 28.552 25.038 1.00 80.38 103 ILE A O 1
ATOM 798 N N . ILE A 1 104 ? -11.482 30.324 26.101 1.00 80.19 104 ILE A N 1
ATOM 799 C CA . ILE A 1 104 ? -11.061 29.911 27.438 1.00 80.19 104 ILE A CA 1
ATOM 800 C C . ILE A 1 104 ? -12.311 29.546 28.223 1.00 80.19 104 ILE A C 1
ATOM 802 O O . ILE A 1 104 ? -13.226 30.362 28.353 1.00 80.19 104 ILE A O 1
ATOM 806 N N . LEU A 1 105 ? -12.348 28.317 28.732 1.00 78.81 105 LEU A N 1
ATOM 807 C CA . LEU A 1 105 ? -13.389 27.843 29.635 1.00 78.81 105 LEU A CA 1
ATOM 808 C C . LEU A 1 105 ? -12.843 27.768 31.058 1.00 78.81 105 LEU A C 1
ATOM 810 O O . LEU A 1 105 ? -11.737 27.277 31.277 1.00 78.81 105 LEU A O 1
ATOM 814 N N . GLU A 1 106 ? -13.649 28.190 32.024 1.00 78.56 106 GLU A N 1
ATOM 815 C CA . GLU A 1 106 ? -13.409 27.984 33.451 1.00 78.56 106 GLU A CA 1
ATOM 816 C C . GLU A 1 106 ? -14.658 27.357 34.071 1.00 78.56 106 GLU A C 1
ATOM 818 O O . GLU A 1 106 ? -15.770 27.864 33.899 1.00 78.56 106 GLU A O 1
ATOM 823 N N . ALA A 1 107 ? -14.498 26.201 34.721 1.00 73.31 107 ALA A N 1
ATOM 824 C CA . ALA A 1 107 ? -15.607 25.423 35.285 1.00 73.31 107 ALA A CA 1
ATOM 825 C C . ALA A 1 107 ? -16.782 25.196 34.297 1.00 73.31 107 ALA A C 1
ATOM 827 O O . ALA A 1 107 ? -17.951 25.197 34.689 1.00 73.31 107 ALA A O 1
ATOM 828 N N . GLY A 1 108 ? -16.469 25.015 33.007 1.00 68.69 108 GLY A N 1
ATOM 829 C CA . GLY A 1 108 ? -17.449 24.765 31.944 1.00 68.69 108 GLY A CA 1
ATOM 830 C C . GLY A 1 108 ? -18.123 26.007 31.354 1.00 68.69 108 GLY A C 1
ATOM 831 O O . GLY A 1 108 ? -19.023 25.863 30.531 1.00 68.69 108 GLY A O 1
ATOM 832 N N . LYS A 1 109 ? -17.710 27.222 31.738 1.00 78.00 109 LYS A N 1
ATOM 833 C CA . LYS A 1 109 ? -18.253 28.477 31.194 1.00 78.00 109 LYS A CA 1
ATOM 834 C C . LYS A 1 109 ? -17.191 29.255 30.417 1.00 78.00 109 LYS A C 1
ATOM 836 O O . LYS A 1 109 ? -16.061 29.336 30.898 1.00 78.00 109 LYS A O 1
ATOM 841 N N . PRO A 1 110 ? -17.528 29.851 29.258 1.00 76.44 110 PRO A N 1
ATOM 842 C CA . PRO A 1 110 ? -16.591 30.685 28.519 1.00 76.44 110 PRO A CA 1
ATOM 843 C C . PRO A 1 110 ? -16.280 31.959 29.302 1.00 76.44 110 PRO A C 1
ATOM 845 O O . PRO A 1 110 ? -17.167 32.769 29.559 1.00 76.44 110 PRO A O 1
ATOM 848 N N . THR A 1 111 ? -15.018 32.121 29.690 1.00 77.31 111 THR A N 1
ATOM 849 C CA . THR A 1 111 ? -14.491 33.347 30.304 1.00 77.31 111 THR A CA 1
ATOM 850 C C . THR A 1 111 ? -13.878 34.273 29.262 1.00 77.31 111 THR A C 1
ATOM 852 O O . THR A 1 111 ? -13.896 35.487 29.441 1.00 77.31 111 THR A O 1
ATOM 855 N N . TYR A 1 112 ? -13.397 33.717 28.147 1.00 78.12 112 TYR A N 1
ATOM 856 C CA . TYR A 1 112 ? -12.869 34.483 27.025 1.00 78.12 112 TYR A CA 1
ATOM 857 C C . TYR A 1 112 ? -13.195 33.810 25.690 1.00 78.12 112 TYR A C 1
ATOM 859 O O . TYR A 1 112 ? -13.133 32.586 25.575 1.00 78.12 112 TYR A O 1
ATOM 867 N N . VAL A 1 113 ? -13.535 34.620 24.688 1.00 76.94 113 VAL A N 1
ATOM 868 C CA . VAL A 1 113 ? -13.773 34.208 23.300 1.00 76.94 113 VAL A CA 1
ATOM 869 C C . VAL A 1 113 ? -13.258 35.335 22.414 1.00 76.94 113 VAL A C 1
ATOM 871 O O . VAL A 1 113 ? -13.759 36.455 22.517 1.00 76.94 113 VAL A O 1
ATOM 874 N N . ASN A 1 114 ? -12.271 35.063 21.561 1.00 78.12 114 ASN A N 1
ATOM 875 C CA . ASN A 1 114 ? -11.799 36.077 20.616 1.00 78.12 114 ASN A CA 1
ATOM 876 C C . ASN A 1 114 ? -12.795 36.268 19.456 1.00 78.12 114 ASN A C 1
ATOM 878 O O . ASN A 1 114 ? -13.632 35.402 19.167 1.00 78.12 114 ASN A O 1
ATOM 882 N N . LYS A 1 115 ? -12.687 37.395 18.741 1.00 78.19 115 LYS A N 1
ATOM 883 C CA . LYS A 1 115 ? -13.571 37.710 17.595 1.00 78.19 115 LYS A CA 1
ATOM 884 C C . LYS A 1 115 ? -13.623 36.598 16.550 1.00 78.19 115 LYS A C 1
ATOM 886 O O . LYS A 1 115 ? -14.683 36.306 15.994 1.00 78.19 115 LYS A O 1
ATOM 891 N N . LYS A 1 116 ? -12.487 35.945 16.298 1.00 80.50 116 LYS A N 1
ATOM 892 C CA . LYS A 1 116 ? -12.394 34.870 15.314 1.00 80.50 116 LYS A CA 1
ATOM 893 C C . LYS A 1 116 ? -13.178 33.628 15.736 1.00 80.50 116 LYS A C 1
ATOM 895 O O . LYS A 1 116 ? -13.897 33.071 14.911 1.00 80.50 116 LYS A O 1
ATOM 900 N N . ALA A 1 117 ? -13.102 33.223 17.004 1.00 79.62 117 ALA A N 1
ATOM 901 C CA . ALA A 1 117 ? -13.891 32.118 17.544 1.00 79.62 117 ALA A CA 1
ATOM 902 C C . ALA A 1 117 ? -15.388 32.416 17.466 1.00 79.62 117 ALA A C 1
ATOM 904 O O . ALA A 1 117 ? -16.149 31.544 17.049 1.00 79.62 117 ALA A O 1
ATOM 905 N N . ALA A 1 118 ? -15.798 33.646 17.795 1.00 78.81 118 ALA A N 1
ATOM 906 C CA . ALA A 1 118 ? -17.184 34.071 17.636 1.00 78.81 118 ALA A CA 1
ATOM 907 C C . ALA A 1 118 ? -17.631 33.914 16.173 1.00 78.81 118 ALA A C 1
ATOM 909 O O . ALA A 1 118 ? -18.554 33.153 15.902 1.00 78.81 118 ALA A O 1
ATOM 910 N N . LEU A 1 119 ? -16.893 34.487 15.216 1.00 77.06 119 LEU A N 1
ATOM 911 C CA . LEU A 1 119 ? -17.211 34.386 13.787 1.00 77.06 119 LEU A CA 1
ATOM 912 C C . LEU A 1 119 ? -17.265 32.932 13.275 1.00 77.06 119 LEU A C 1
ATOM 914 O O . LEU A 1 119 ? -18.131 32.586 12.473 1.00 77.06 119 LEU A O 1
ATOM 918 N N . ILE A 1 120 ? -16.357 32.062 13.723 1.00 78.31 120 ILE A N 1
ATOM 919 C CA . ILE A 1 120 ? -16.325 30.645 13.324 1.00 78.31 120 ILE A CA 1
ATOM 920 C C . ILE A 1 120 ? -17.530 29.875 13.892 1.00 78.31 120 ILE A C 1
ATOM 922 O O . ILE A 1 120 ? -18.111 29.021 13.209 1.00 78.31 120 ILE A O 1
ATOM 926 N N . LEU A 1 121 ? -17.905 30.160 15.141 1.00 75.00 121 LEU A N 1
ATOM 927 C CA . LEU A 1 121 ? -18.983 29.469 15.843 1.00 75.00 121 LEU A CA 1
ATOM 928 C C . LEU A 1 121 ? -20.372 29.985 15.475 1.00 75.00 121 LEU A C 1
ATOM 930 O O . LEU A 1 121 ? -21.320 29.201 15.468 1.00 75.00 121 LEU A O 1
ATOM 934 N N . THR A 1 122 ? -20.525 31.257 15.137 1.00 71.44 122 THR A N 1
ATOM 935 C CA . THR A 1 122 ? -21.853 31.865 15.000 1.00 71.44 122 THR A CA 1
ATOM 936 C C . THR A 1 122 ? -22.114 32.529 13.655 1.00 71.44 122 THR A C 1
ATOM 938 O O . THR A 1 122 ? -23.235 32.966 13.412 1.00 71.44 122 THR A O 1
ATOM 941 N N . ASP A 1 123 ? -21.109 32.597 12.778 1.00 67.69 123 ASP A N 1
ATOM 942 C CA . ASP A 1 123 ? -21.181 33.288 11.485 1.00 67.69 123 ASP A CA 1
ATOM 943 C C . ASP A 1 123 ? -21.507 34.798 11.606 1.00 67.69 123 ASP A C 1
ATOM 945 O O . ASP A 1 123 ? -21.872 35.435 10.618 1.00 67.69 123 ASP A O 1
ATOM 949 N N . SER A 1 124 ? -21.351 35.390 12.801 1.00 66.31 124 SER A N 1
ATOM 950 C CA . SER A 1 124 ? -21.612 36.807 13.094 1.00 66.31 124 SER A CA 1
ATOM 951 C C . SER A 1 124 ? -20.669 37.344 14.179 1.00 66.31 124 SER A C 1
ATOM 953 O O . SER A 1 124 ? -20.370 36.658 15.153 1.00 66.31 124 SER A O 1
ATOM 955 N N . GLU A 1 125 ? -20.212 38.591 14.036 1.00 54.00 125 GLU A N 1
ATOM 956 C CA . GLU A 1 125 ? -19.232 39.218 14.942 1.00 54.00 125 GLU A CA 1
ATOM 957 C C . GLU A 1 125 ? -19.835 39.745 16.260 1.00 54.00 125 GLU A C 1
ATOM 959 O O . GLU A 1 125 ? -19.095 40.054 17.191 1.00 54.00 125 GLU A O 1
ATOM 964 N N . GLY A 1 126 ? -21.164 39.859 16.363 1.00 56.12 126 GLY A N 1
ATOM 965 C CA . GLY A 1 126 ? -21.835 40.544 17.476 1.00 56.12 126 GLY A CA 1
ATOM 966 C C . GLY A 1 126 ? -22.821 39.662 18.231 1.00 56.12 126 GLY A C 1
ATOM 967 O O . GLY A 1 126 ? -24.026 39.847 18.078 1.00 56.12 126 GLY A O 1
ATOM 968 N N . ILE A 1 127 ? -22.328 38.710 19.029 1.00 60.34 127 ILE A N 1
ATOM 969 C CA . ILE A 1 127 ? -23.179 37.757 19.759 1.00 60.34 127 ILE A CA 1
ATOM 970 C C . ILE A 1 127 ? -22.896 37.757 21.267 1.00 60.34 127 ILE A C 1
ATOM 972 O O . ILE A 1 127 ? -21.752 37.862 21.705 1.00 60.34 127 ILE A O 1
ATOM 976 N N . GLU A 1 128 ? -23.958 37.614 22.066 1.00 64.31 128 GLU A N 1
ATOM 977 C CA . GLU A 1 128 ? -23.894 37.481 23.524 1.00 64.31 128 GLU A CA 1
ATOM 978 C C . GLU A 1 128 ? -23.262 36.144 23.961 1.00 64.31 128 GLU A C 1
ATOM 980 O O . GLU A 1 128 ? -23.548 35.082 23.401 1.00 64.31 128 GLU A O 1
ATOM 985 N N . LEU A 1 129 ? -22.466 36.160 25.043 1.00 65.75 129 LEU A N 1
ATOM 986 C CA . LEU A 1 129 ? -21.816 34.962 25.611 1.00 65.75 129 LEU A CA 1
ATOM 987 C C . LEU A 1 129 ? -22.783 33.788 25.875 1.00 65.75 129 LEU A C 1
ATOM 989 O O . LEU A 1 129 ? -22.357 32.632 25.885 1.00 65.75 129 LEU A O 1
ATOM 993 N N . ALA A 1 130 ? -24.074 34.058 26.085 1.00 66.94 130 ALA A N 1
ATOM 994 C CA . ALA A 1 130 ? -25.097 33.039 26.319 1.00 66.94 130 ALA A CA 1
ATOM 995 C C . ALA A 1 130 ? -25.302 32.102 25.113 1.00 66.94 130 ALA A C 1
ATOM 997 O O . ALA A 1 130 ? -25.444 30.891 25.286 1.00 66.94 130 ALA A O 1
ATOM 998 N N . GLU A 1 131 ? -25.270 32.635 23.891 1.00 68.75 131 GLU A N 1
ATOM 999 C CA . GLU A 1 131 ? -25.456 31.851 22.666 1.00 68.75 131 GLU A CA 1
ATOM 1000 C C . GLU A 1 131 ? -24.198 31.036 22.335 1.00 68.75 131 GLU A C 1
ATOM 1002 O O . GLU A 1 131 ? -24.286 29.857 21.988 1.00 68.75 131 GLU A O 1
ATOM 1007 N N . ILE A 1 132 ? -23.018 31.608 22.588 1.00 71.31 132 ILE A N 1
ATOM 1008 C CA . ILE A 1 132 ? -21.738 30.897 22.490 1.00 71.31 132 ILE A CA 1
ATOM 1009 C C . ILE A 1 132 ? -21.677 29.743 23.503 1.00 71.31 132 ILE A C 1
ATOM 1011 O O . ILE A 1 132 ? -21.280 28.637 23.148 1.00 71.31 132 ILE A O 1
ATOM 1015 N N . THR A 1 133 ? -22.151 29.948 24.737 1.00 73.62 133 THR A N 1
ATOM 1016 C CA . THR A 1 133 ? -22.214 28.893 25.769 1.00 73.62 133 THR A CA 1
ATOM 1017 C C . THR A 1 133 ? -23.100 27.719 25.336 1.00 73.62 133 THR A C 1
ATOM 1019 O O . THR A 1 133 ? -22.760 26.556 25.574 1.00 73.62 133 THR A O 1
ATOM 1022 N N . LYS A 1 134 ? -24.217 28.003 24.655 1.00 74.19 134 LYS A N 1
ATOM 1023 C CA . LYS A 1 134 ? -25.096 26.970 24.096 1.00 74.19 134 LYS A CA 1
ATOM 1024 C C . LYS A 1 134 ? -24.385 26.163 23.008 1.00 74.19 134 LYS A C 1
ATOM 1026 O O . LYS A 1 134 ? -24.416 24.939 23.056 1.00 74.19 134 LYS A O 1
ATOM 1031 N N . ILE A 1 135 ? -23.695 26.834 22.086 1.00 72.94 135 ILE A N 1
ATOM 1032 C CA . ILE A 1 135 ? -22.941 26.179 21.006 1.00 72.94 135 ILE A CA 1
ATOM 1033 C C . ILE A 1 135 ? -21.782 25.344 21.566 1.00 72.94 135 ILE A C 1
ATOM 1035 O O . ILE A 1 135 ? -21.572 24.224 21.119 1.00 72.94 135 ILE A O 1
ATOM 1039 N N . ILE A 1 136 ? -21.063 25.842 22.574 1.00 74.06 136 ILE A N 1
ATOM 1040 C CA . ILE A 1 136 ? -19.991 25.103 23.266 1.00 74.06 136 ILE A CA 1
ATOM 1041 C C . ILE A 1 136 ? -20.533 23.806 23.885 1.00 74.06 136 ILE A C 1
ATOM 1043 O O . ILE A 1 136 ? -19.886 22.765 23.784 1.00 74.06 136 ILE A O 1
ATOM 1047 N N . SER A 1 137 ? -21.734 23.860 24.470 1.00 74.25 137 SER A N 1
ATOM 1048 C CA . SER A 1 137 ? -22.411 22.684 25.032 1.00 74.25 137 SER A CA 1
ATOM 1049 C C . SER A 1 137 ? -22.877 21.713 23.938 1.00 74.25 137 SER A C 1
ATOM 1051 O O . SER A 1 137 ? -22.688 20.511 24.067 1.00 74.25 137 SER A O 1
ATOM 1053 N N . GLU A 1 138 ? -23.442 22.217 22.833 1.00 73.50 138 GLU A N 1
ATOM 1054 C CA . GLU A 1 138 ? -23.847 21.402 21.670 1.00 73.50 138 GLU A CA 1
ATOM 1055 C C . GLU A 1 138 ? -22.659 20.720 20.978 1.00 73.50 138 GLU A C 1
ATOM 1057 O O . GLU A 1 138 ? -22.799 19.624 20.440 1.00 73.50 138 GLU A O 1
ATOM 1062 N N . LEU A 1 139 ? -21.488 21.360 20.994 1.00 70.25 139 LEU A N 1
ATOM 1063 C CA . LEU A 1 139 ? -20.239 20.808 20.472 1.00 70.25 139 LEU A CA 1
ATOM 1064 C C . LEU A 1 139 ? -19.575 19.805 21.432 1.00 70.25 139 LEU A C 1
ATOM 1066 O O . LEU A 1 139 ? -18.541 19.248 21.076 1.00 70.25 139 LEU A O 1
ATOM 1070 N N . GLY A 1 140 ? -20.132 19.583 22.629 1.00 71.44 140 GLY A N 1
ATOM 1071 C CA . GLY A 1 140 ? -19.581 18.655 23.623 1.00 71.44 140 GLY A CA 1
ATOM 1072 C C . GLY A 1 140 ? -18.266 19.120 24.261 1.00 71.44 140 GLY A C 1
ATOM 1073 O O . GLY A 1 140 ? -17.619 18.353 24.967 1.00 71.44 140 GLY A O 1
ATOM 1074 N N . LEU A 1 141 ? -17.857 20.380 24.067 1.00 70.81 141 LEU A N 1
ATOM 1075 C CA . LEU A 1 141 ? -16.564 20.891 24.551 1.00 70.81 141 LEU A CA 1
ATOM 1076 C C . LEU A 1 141 ? -16.465 20.902 26.082 1.00 70.81 141 LEU A C 1
ATOM 1078 O O . LEU A 1 141 ? -15.374 20.842 26.640 1.00 70.81 141 LEU A O 1
ATOM 1082 N N . THR A 1 142 ? -17.603 20.972 26.776 1.00 66.81 142 THR A N 1
ATOM 1083 C CA . THR A 1 142 ? -17.674 20.859 28.237 1.00 66.81 142 THR A CA 1
ATOM 1084 C C . THR A 1 142 ? -17.398 19.446 28.741 1.00 66.81 142 THR A C 1
ATOM 1086 O O . THR A 1 142 ? -16.889 19.306 29.848 1.00 66.81 142 THR A O 1
ATOM 1089 N N . GLU A 1 143 ? -17.707 18.416 27.950 1.00 66.19 143 GLU A N 1
ATOM 1090 C CA . GLU A 1 143 ? -17.444 17.009 28.293 1.00 66.19 143 GLU A CA 1
ATOM 1091 C C . GLU A 1 143 ? -15.946 16.687 28.142 1.00 66.19 143 GLU A C 1
ATOM 1093 O O . GLU A 1 143 ? -15.386 15.944 28.942 1.00 66.19 143 GLU A O 1
ATOM 1098 N N . MET A 1 144 ? -15.257 17.358 27.210 1.00 64.12 144 MET A N 1
ATOM 1099 C CA . MET A 1 144 ? -13.797 17.270 27.028 1.00 64.12 144 MET A CA 1
ATOM 1100 C C . MET A 1 144 ? -12.987 17.850 28.202 1.00 64.12 144 MET A C 1
ATOM 1102 O O . MET A 1 144 ? -11.784 17.633 28.304 1.00 64.12 144 MET A O 1
ATOM 1106 N N . LEU A 1 145 ? -13.625 18.590 29.116 1.00 61.28 145 LEU A N 1
ATOM 1107 C CA . LEU A 1 145 ? -12.974 19.099 30.330 1.00 61.28 145 LEU A CA 1
ATOM 1108 C C . LEU A 1 145 ? -12.725 18.002 31.378 1.00 61.28 145 LEU A C 1
ATOM 1110 O O . LEU A 1 145 ? -12.023 18.254 32.357 1.00 61.28 145 LEU A O 1
ATOM 1114 N N . GLU A 1 146 ? -13.329 16.820 31.220 1.00 58.00 146 GLU A N 1
ATOM 1115 C CA . GLU A 1 146 ? -13.164 15.688 32.142 1.00 58.00 146 GLU A CA 1
ATOM 1116 C C . GLU A 1 146 ? -11.923 14.839 31.822 1.00 58.00 146 GLU A C 1
ATOM 1118 O O . GLU A 1 146 ? -11.456 14.076 32.669 1.00 58.00 146 GLU A O 1
ATOM 1123 N N . THR A 1 147 ? -11.353 15.003 30.628 1.00 55.28 147 THR A N 1
ATOM 1124 C CA . THR A 1 147 ? -10.154 14.306 30.159 1.00 55.28 147 THR A CA 1
ATOM 1125 C C . THR A 1 147 ? -8.911 15.184 30.340 1.00 55.28 147 THR A C 1
ATOM 1127 O O . THR A 1 147 ? -8.834 16.289 29.815 1.00 55.28 147 THR A O 1
ATOM 1130 N N . GLU A 1 148 ? -7.894 14.701 31.064 1.00 52.28 148 GLU A N 1
ATOM 1131 C CA . GLU A 1 148 ? -6.626 15.431 31.290 1.00 52.28 148 GLU A CA 1
ATOM 1132 C C . GLU A 1 148 ? -5.682 15.450 30.064 1.00 52.28 148 GLU A C 1
ATOM 1134 O O . GLU A 1 148 ? -4.538 15.890 30.168 1.00 52.28 148 GLU A O 1
ATOM 1139 N N . GLN A 1 149 ? -6.122 14.957 28.902 1.00 49.78 149 GLN A N 1
ATOM 1140 C CA . GLN A 1 149 ? -5.292 14.818 27.704 1.00 49.78 149 GLN A CA 1
ATOM 1141 C C . GLN A 1 149 ? -5.606 15.891 26.660 1.00 49.78 149 GLN A C 1
ATOM 1143 O O . GLN A 1 149 ? -6.755 16.265 26.460 1.00 49.78 149 GLN A O 1
ATOM 1148 N N . THR A 1 150 ? -4.567 16.352 25.958 1.00 53.41 150 THR A N 1
ATOM 1149 C CA . THR A 1 150 ? -4.712 17.171 24.750 1.00 53.41 150 THR A CA 1
ATOM 1150 C C . THR A 1 150 ? -5.411 16.354 23.672 1.00 53.41 150 THR A C 1
ATOM 1152 O O . THR A 1 150 ? -4.812 15.451 23.086 1.00 53.41 150 THR A O 1
ATOM 1155 N N . GLU A 1 151 ? -6.669 16.684 23.399 1.00 55.62 151 GLU A N 1
ATOM 1156 C CA . GLU A 1 151 ? -7.447 16.062 22.334 1.00 55.62 151 GLU A CA 1
ATOM 1157 C C . GLU A 1 151 ? -7.599 17.004 21.138 1.00 55.62 151 GLU A C 1
ATOM 1159 O O . GLU A 1 151 ? -7.763 18.222 21.274 1.00 55.62 151 GLU A O 1
ATOM 1164 N N . GLN A 1 152 ? -7.537 16.415 19.944 1.00 55.59 152 GLN A N 1
ATOM 1165 C CA . GLN A 1 152 ? -7.805 17.089 18.684 1.00 55.59 152 GLN A CA 1
ATOM 1166 C C . GLN A 1 152 ? -9.026 16.443 18.033 1.00 55.59 152 GLN A C 1
ATOM 1168 O O . GLN A 1 152 ? -9.026 15.238 17.779 1.00 55.59 152 GLN A O 1
ATOM 1173 N N . ILE A 1 153 ? -10.048 17.244 17.730 1.00 64.81 153 ILE A N 1
ATOM 1174 C CA . ILE A 1 153 ? -11.298 16.759 17.141 1.00 64.81 153 ILE A CA 1
ATOM 1175 C C . ILE A 1 153 ? -11.607 17.528 15.857 1.00 64.81 153 ILE A C 1
ATOM 1177 O O . ILE A 1 153 ? -11.634 18.758 15.840 1.00 64.81 153 ILE A O 1
ATOM 1181 N N . GLU A 1 154 ? -11.895 16.791 14.784 1.00 65.50 154 GLU A N 1
ATOM 1182 C CA . GLU A 1 154 ? -12.489 17.347 13.569 1.00 65.50 154 GLU A CA 1
ATOM 1183 C C . GLU A 1 154 ? -14.017 17.204 13.617 1.00 65.50 154 GLU A C 1
ATOM 1185 O O . GLU A 1 154 ? -14.560 16.099 13.635 1.00 65.50 154 GLU A O 1
ATOM 1190 N N . LEU A 1 155 ? -14.726 18.333 13.623 1.00 70.81 155 LEU A N 1
ATOM 1191 C CA . LEU A 1 155 ? -16.183 18.402 13.718 1.00 70.81 155 LEU A CA 1
ATOM 1192 C C . LEU A 1 155 ? -16.777 19.024 12.459 1.00 70.81 155 LEU A C 1
ATOM 1194 O O . LEU A 1 155 ? -16.394 20.114 12.031 1.00 70.81 155 LEU A O 1
ATOM 1198 N N . LYS A 1 156 ? -17.776 18.350 11.885 1.00 70.62 156 LYS A N 1
ATOM 1199 C CA . LYS A 1 156 ? -18.596 18.908 10.810 1.00 70.62 156 LYS A CA 1
ATOM 1200 C C . LYS A 1 156 ? -19.875 19.489 11.396 1.00 70.62 156 LYS A C 1
ATOM 1202 O O . LYS A 1 156 ? -20.710 18.755 11.920 1.00 70.62 156 LYS A O 1
ATOM 1207 N N . ARG A 1 157 ? -20.062 20.799 11.263 1.00 73.31 157 ARG A N 1
ATOM 1208 C CA . ARG A 1 157 ? -21.270 21.478 11.737 1.00 73.31 157 ARG A CA 1
ATOM 1209 C C . ARG A 1 157 ? -22.468 21.217 10.818 1.00 73.31 157 ARG A C 1
ATOM 1211 O O . ARG A 1 157 ? -22.281 21.019 9.614 1.00 73.31 157 ARG A O 1
ATOM 1218 N N . PRO A 1 158 ? -23.708 21.324 11.333 1.00 65.62 158 PRO A N 1
ATOM 1219 C CA . PRO A 1 158 ? -24.916 21.360 10.506 1.00 65.62 158 PRO A CA 1
ATOM 1220 C C . PRO A 1 158 ? -24.892 22.466 9.439 1.00 65.62 158 PRO A C 1
ATOM 1222 O O . PRO A 1 158 ? -25.443 22.280 8.359 1.00 65.62 158 PRO A O 1
ATOM 1225 N N . SER A 1 159 ? -24.195 23.580 9.704 1.00 67.38 159 SER A N 1
ATOM 1226 C CA . SER A 1 159 ? -23.959 24.662 8.733 1.00 67.38 159 SER A CA 1
ATOM 1227 C C . SER A 1 159 ? -23.037 24.266 7.570 1.00 67.38 159 SER A C 1
ATOM 1229 O O . SER A 1 159 ? -22.898 25.016 6.610 1.00 67.38 159 SER A O 1
ATOM 1231 N N . GLY A 1 160 ? -22.403 23.089 7.628 1.00 68.25 160 GLY A N 1
ATOM 1232 C CA . GLY A 1 160 ? -21.494 22.575 6.603 1.00 68.25 160 GLY A CA 1
ATOM 1233 C C . GLY A 1 160 ? -20.020 22.926 6.817 1.00 68.25 160 GLY A C 1
ATOM 1234 O O . GLY A 1 160 ? -19.183 22.421 6.066 1.00 68.25 160 GLY A O 1
ATOM 1235 N N . LYS A 1 161 ? -19.693 23.729 7.840 1.00 74.56 161 LYS A N 1
ATOM 1236 C CA . LYS A 1 161 ? -18.310 24.063 8.207 1.00 74.56 161 LYS A CA 1
ATOM 1237 C C . LYS A 1 161 ? -17.571 22.877 8.826 1.00 74.56 161 LYS A C 1
ATOM 1239 O O . LYS A 1 161 ? -18.161 22.111 9.589 1.00 74.56 161 LYS A O 1
ATOM 1244 N N . TYR A 1 162 ? -16.281 22.759 8.522 1.00 78.38 162 TYR A N 1
ATOM 1245 C CA . TYR A 1 162 ? -15.373 21.791 9.138 1.00 78.38 162 TYR A CA 1
ATOM 1246 C C . TYR A 1 162 ? -14.445 22.513 10.104 1.00 78.38 162 TYR A C 1
ATOM 1248 O O . TYR A 1 162 ? -13.653 23.357 9.686 1.00 78.38 162 TYR A O 1
ATOM 1256 N N . LEU A 1 163 ? -14.548 22.173 11.383 1.00 81.25 163 LEU A N 1
ATOM 1257 C CA . LEU A 1 163 ? -13.768 22.773 12.453 1.00 81.25 163 LEU A CA 1
ATOM 1258 C C . LEU A 1 163 ? -12.757 21.767 12.979 1.00 81.25 163 LEU A C 1
ATOM 1260 O O . LEU A 1 163 ? -13.104 20.613 13.211 1.00 81.25 163 LEU A O 1
ATOM 1264 N N . ASN A 1 164 ? -11.528 22.217 13.182 1.00 80.25 164 ASN A N 1
ATOM 1265 C CA . ASN A 1 164 ? -10.511 21.477 13.912 1.00 80.25 164 ASN A CA 1
ATOM 1266 C C . ASN A 1 164 ? -10.343 22.134 15.282 1.00 80.25 164 ASN A C 1
ATOM 1268 O O . ASN A 1 164 ? -10.013 23.316 15.347 1.00 80.25 164 ASN A O 1
ATOM 1272 N N . ILE A 1 165 ? -10.611 21.388 16.350 1.00 81.12 165 ILE A N 1
ATOM 1273 C CA . ILE A 1 165 ? -10.599 21.894 17.723 1.00 81.12 165 ILE A CA 1
ATOM 1274 C C . ILE A 1 165 ? -9.479 21.202 18.490 1.00 81.12 165 ILE A C 1
ATOM 1276 O O . ILE A 1 165 ? -9.431 19.976 18.520 1.00 81.12 165 ILE A O 1
ATOM 1280 N N . GLN A 1 166 ? -8.594 21.982 19.102 1.00 74.56 166 GLN A N 1
ATOM 1281 C CA . GLN A 1 166 ? -7.538 21.502 19.993 1.00 74.56 166 GLN A CA 1
ATOM 1282 C C . GLN A 1 166 ? -7.804 21.976 21.414 1.00 74.56 166 GLN A C 1
ATOM 1284 O O . GLN A 1 166 ? -8.064 23.160 21.625 1.00 74.56 166 GLN A O 1
ATOM 1289 N N . HIS A 1 167 ? -7.689 21.075 22.383 1.00 77.19 167 HIS A N 1
ATOM 1290 C CA . HIS A 1 167 ? -7.914 21.367 23.797 1.00 77.19 167 HIS A CA 1
ATOM 1291 C C . HIS A 1 167 ? -6.613 21.287 24.606 1.00 77.19 167 HIS A C 1
ATOM 1293 O O . HIS A 1 167 ? -5.838 20.345 24.469 1.00 77.19 167 HIS A O 1
ATOM 1299 N N . HIS A 1 168 ? -6.370 22.289 25.452 1.00 75.06 168 HIS A N 1
ATOM 1300 C CA . HIS A 1 168 ? -5.249 22.329 26.388 1.00 75.06 168 HIS A CA 1
ATOM 1301 C C . HIS A 1 168 ? -5.738 22.722 27.784 1.00 75.06 168 HIS A C 1
ATOM 1303 O O . HIS A 1 168 ? -6.291 23.807 27.978 1.00 75.06 168 HIS A O 1
ATOM 1309 N N . THR A 1 169 ? -5.488 21.873 28.777 1.00 70.19 169 THR A N 1
ATOM 1310 C CA . THR A 1 169 ? -5.772 22.183 30.185 1.00 70.19 169 THR A CA 1
ATOM 1311 C C . THR A 1 169 ? -4.641 23.032 30.764 1.00 70.19 169 THR A C 1
ATOM 1313 O O . THR A 1 169 ? -3.482 22.628 30.726 1.00 70.19 169 THR A O 1
ATOM 1316 N N . ILE A 1 170 ? -4.967 24.215 31.296 1.00 70.38 170 ILE A N 1
ATOM 1317 C CA . ILE A 1 170 ? -3.991 25.107 31.950 1.00 70.38 170 ILE A CA 1
ATOM 1318 C C . ILE A 1 170 ? -3.894 24.796 33.444 1.00 70.38 170 ILE A C 1
ATOM 1320 O O . ILE A 1 170 ? -2.797 24.749 33.992 1.00 70.38 170 ILE A O 1
ATOM 1324 N N . ASP A 1 171 ? -5.038 24.603 34.105 1.00 67.12 171 ASP A N 1
ATOM 1325 C CA . ASP A 1 171 ? -5.103 24.346 35.544 1.00 67.12 171 ASP A CA 1
ATOM 1326 C C . ASP A 1 171 ? -6.232 23.358 35.862 1.00 67.12 171 ASP A C 1
ATOM 1328 O O . ASP A 1 171 ? -7.421 23.695 35.786 1.00 67.12 171 ASP A O 1
ATOM 1332 N N . SER A 1 172 ? -5.854 22.132 36.237 1.00 61.81 172 SER A N 1
ATOM 1333 C CA . SER A 1 172 ? -6.786 21.065 36.623 1.00 61.81 172 SER A CA 1
ATOM 1334 C C . SER A 1 172 ? -7.527 21.367 37.930 1.00 61.81 172 SER A C 1
ATOM 1336 O O . SER A 1 172 ? -8.643 20.889 38.126 1.00 61.81 172 SER A O 1
ATOM 1338 N N . SER A 1 173 ? -6.952 22.184 38.822 1.00 62.28 173 SER A N 1
ATOM 1339 C CA . SER A 1 173 ? -7.567 22.532 40.110 1.00 62.28 173 SER A CA 1
ATOM 1340 C C . SER A 1 173 ? -8.696 23.558 39.959 1.00 62.28 173 SER A C 1
ATOM 1342 O O . SER A 1 173 ? -9.708 23.467 40.654 1.00 62.28 173 SER A O 1
ATOM 1344 N N . GLN A 1 174 ? -8.561 24.482 39.000 1.00 60.81 174 GLN A N 1
ATOM 1345 C CA . GLN A 1 174 ? -9.571 25.497 38.670 1.00 60.81 174 GLN A CA 1
ATOM 1346 C C . GLN A 1 174 ? -10.438 25.133 37.455 1.00 60.81 174 GLN A C 1
ATOM 1348 O O . GLN A 1 174 ? -11.296 25.916 37.049 1.00 60.81 174 GLN A O 1
ATOM 1353 N N . LYS A 1 175 ? -10.252 23.939 36.869 1.00 68.88 175 LYS A N 1
ATOM 1354 C CA . LYS A 1 175 ? -10.924 23.505 35.630 1.00 68.88 175 LYS A CA 1
ATOM 1355 C C . LYS A 1 175 ? -10.816 24.557 34.517 1.00 68.88 175 LYS A C 1
ATOM 1357 O O . LYS A 1 175 ? -11.807 24.854 33.843 1.00 68.88 175 LYS A O 1
ATOM 1362 N N . LYS A 1 176 ? -9.624 25.143 34.355 1.00 73.12 176 LYS A N 1
ATOM 1363 C CA . LYS A 1 176 ? -9.343 26.161 33.337 1.00 73.12 176 LYS A CA 1
ATOM 1364 C C . LYS A 1 176 ? -8.715 25.515 32.109 1.00 73.12 176 LYS A C 1
ATOM 1366 O O . LYS A 1 176 ? -7.687 24.846 32.208 1.00 73.12 176 LYS A O 1
ATOM 1371 N N . SER A 1 177 ? -9.336 25.711 30.953 1.00 73.25 177 SER A N 1
ATOM 1372 C CA . SER A 1 177 ? -8.950 25.082 29.687 1.00 73.25 177 SER A CA 1
ATOM 1373 C C . SER A 1 177 ? -9.009 26.063 28.528 1.00 73.25 177 SER A C 1
ATOM 1375 O O . SER A 1 177 ? -9.852 26.957 28.509 1.00 73.25 177 SER A O 1
ATOM 1377 N N . VAL A 1 178 ? -8.133 25.867 27.548 1.00 79.06 178 VAL A N 1
ATOM 1378 C CA . VAL A 1 178 ? -8.081 26.630 26.301 1.00 79.06 178 VAL A CA 1
ATOM 1379 C C . VAL A 1 178 ? -8.449 25.724 25.143 1.00 79.06 178 VAL A C 1
ATOM 1381 O O . VAL A 1 178 ? -7.916 24.625 25.008 1.00 79.06 178 VAL A O 1
ATOM 1384 N N . PHE A 1 179 ? -9.337 26.217 24.291 1.00 75.56 179 PHE A N 1
ATOM 1385 C CA . PHE A 1 179 ? -9.718 25.600 23.035 1.00 75.56 179 PHE A CA 1
ATOM 1386 C C . PHE A 1 179 ? -9.257 26.491 21.890 1.00 75.56 179 PHE A C 1
ATOM 1388 O O . PHE A 1 179 ? -9.565 27.684 21.859 1.00 75.56 179 PHE A O 1
ATOM 1395 N N . ILE A 1 180 ? -8.532 25.897 20.950 1.00 79.81 180 ILE A N 1
ATOM 1396 C CA . ILE A 1 180 ? -8.122 26.531 19.700 1.00 79.81 180 ILE A CA 1
ATOM 1397 C C . ILE A 1 180 ? -8.975 25.925 18.589 1.00 79.81 180 ILE A C 1
ATOM 1399 O O . ILE A 1 180 ? -9.012 24.707 18.440 1.00 79.81 180 ILE A O 1
ATOM 1403 N N . ILE A 1 181 ? -9.678 26.764 17.833 1.00 80.00 181 ILE A N 1
ATOM 1404 C CA . ILE A 1 181 ? -10.618 26.382 16.780 1.00 80.00 181 ILE A CA 1
ATOM 1405 C C . ILE A 1 181 ? -10.122 26.934 15.444 1.00 80.00 181 ILE A C 1
ATOM 1407 O O . ILE A 1 181 ? -10.110 28.143 15.218 1.00 80.00 181 ILE A O 1
ATOM 1411 N N . GLU A 1 182 ? -9.785 26.039 14.524 1.00 81.25 182 GLU A N 1
ATOM 1412 C CA . GLU A 1 182 ? -9.404 26.368 13.150 1.00 81.25 182 GLU A CA 1
ATOM 1413 C C . GLU A 1 182 ? -10.563 26.027 12.192 1.00 81.25 182 GLU A C 1
ATOM 1415 O O . GLU A 1 182 ? -11.040 24.888 12.163 1.00 81.25 182 GLU A O 1
ATOM 1420 N N . ASP A 1 183 ? -11.008 26.987 11.370 1.00 82.75 183 ASP A N 1
ATOM 1421 C CA . ASP A 1 183 ? -11.945 26.723 10.265 1.00 82.75 183 ASP A CA 1
ATOM 1422 C C . ASP A 1 183 ? -11.179 26.167 9.055 1.00 82.75 183 ASP A C 1
ATOM 1424 O O . ASP A 1 183 ? -10.367 26.847 8.425 1.00 82.75 183 ASP A O 1
ATOM 1428 N N . ARG A 1 184 ? -11.441 24.903 8.717 1.00 81.50 184 ARG A N 1
ATOM 1429 C CA . ARG A 1 184 ? -10.804 24.190 7.601 1.00 81.50 184 ARG A CA 1
ATOM 1430 C C . ARG A 1 184 ? -11.710 24.031 6.388 1.00 81.50 184 ARG A C 1
ATOM 1432 O O . ARG A 1 184 ? -11.352 23.306 5.456 1.00 81.50 184 ARG A O 1
ATOM 1439 N N . THR A 1 185 ? -12.860 24.700 6.364 1.00 78.50 185 THR A N 1
ATOM 1440 C CA . THR A 1 185 ? -13.889 24.503 5.337 1.00 78.50 185 THR A CA 1
ATOM 1441 C C . THR A 1 185 ? -13.352 24.763 3.932 1.00 78.50 185 THR A C 1
ATOM 1443 O O . THR A 1 185 ? -13.472 23.893 3.070 1.00 78.50 185 THR A O 1
ATOM 1446 N N . GLU A 1 186 ? -12.682 25.895 3.703 1.00 76.00 186 GLU A N 1
ATOM 1447 C CA . GLU A 1 186 ? -12.098 26.222 2.393 1.00 76.00 186 GLU A CA 1
ATOM 1448 C C . GLU A 1 186 ? -10.971 25.262 1.999 1.00 76.00 186 GLU A C 1
ATOM 1450 O O . GLU A 1 186 ? -10.916 24.800 0.857 1.00 76.00 186 GLU A O 1
ATOM 1455 N N . LYS A 1 187 ? -10.108 24.885 2.954 1.00 74.81 187 LYS A N 1
ATOM 1456 C CA . LYS A 1 187 ? -9.013 23.928 2.721 1.00 74.81 187 LYS A CA 1
ATOM 1457 C C . LYS A 1 187 ? -9.560 22.563 2.284 1.00 74.81 187 LYS A C 1
ATOM 1459 O O . LYS A 1 187 ? -9.049 21.964 1.337 1.00 74.81 187 LYS A O 1
ATOM 1464 N N . ILE A 1 188 ? -10.605 22.068 2.950 1.00 73.00 188 ILE A N 1
ATOM 1465 C CA . ILE A 1 188 ? -11.247 20.783 2.634 1.00 73.00 188 ILE A CA 1
ATOM 1466 C C . ILE A 1 188 ? -12.036 20.874 1.322 1.00 73.00 188 ILE A C 1
ATOM 1468 O O . ILE A 1 188 ? -11.918 19.981 0.479 1.00 73.00 188 ILE A O 1
ATOM 1472 N N . ALA A 1 189 ? -12.789 21.957 1.104 1.00 73.94 189 ALA A N 1
ATOM 1473 C CA . ALA A 1 189 ? -13.537 22.184 -0.131 1.00 73.94 189 ALA A CA 1
ATOM 1474 C C . ALA A 1 189 ? -12.609 22.269 -1.353 1.00 73.94 189 ALA A C 1
ATOM 1476 O O . ALA A 1 189 ? -12.873 21.617 -2.362 1.00 73.94 189 ALA A O 1
ATOM 1477 N N . GLY A 1 190 ? -11.483 22.981 -1.244 1.00 72.75 190 GLY A N 1
ATOM 1478 C CA . GLY A 1 190 ? -10.469 23.071 -2.295 1.00 72.75 190 GLY A CA 1
ATOM 1479 C C . GLY A 1 190 ? -9.833 21.717 -2.622 1.00 72.75 190 GLY A C 1
ATOM 1480 O O . GLY A 1 190 ? -9.745 21.343 -3.794 1.00 72.75 190 GLY A O 1
ATOM 1481 N N . LYS A 1 191 ? -9.456 20.929 -1.601 1.00 73.00 191 LYS A N 1
ATOM 1482 C CA . LYS A 1 191 ? -8.953 19.554 -1.792 1.00 73.00 191 LYS A CA 1
ATOM 1483 C C . LYS A 1 191 ? -9.981 18.663 -2.492 1.00 73.00 191 LYS A C 1
ATOM 1485 O O . LYS A 1 191 ? -9.629 17.935 -3.420 1.00 73.00 191 LYS A O 1
ATOM 1490 N N . LYS A 1 192 ? -11.249 18.736 -2.080 1.00 72.12 192 LYS A N 1
ATOM 1491 C CA . LYS A 1 192 ? -12.333 17.954 -2.683 1.00 72.12 192 LYS A CA 1
ATOM 1492 C C . LYS A 1 192 ? -12.593 18.359 -4.133 1.00 72.12 192 LYS A C 1
ATOM 1494 O O . LYS A 1 192 ? -12.602 17.489 -4.993 1.00 72.12 192 LYS A O 1
ATOM 1499 N N . ALA A 1 193 ? -12.710 19.655 -4.423 1.00 68.31 193 ALA A N 1
ATOM 1500 C CA . ALA A 1 193 ? -12.924 20.160 -5.779 1.00 68.31 193 ALA A CA 1
ATOM 1501 C C . ALA A 1 193 ? -11.784 19.760 -6.729 1.00 68.31 193 ALA A C 1
ATOM 1503 O O . ALA A 1 193 ? -12.031 19.307 -7.847 1.00 68.31 193 ALA A O 1
ATOM 1504 N N . LYS A 1 194 ? -10.530 19.850 -6.264 1.00 72.56 194 LYS A N 1
ATOM 1505 C CA . LYS A 1 194 ? -9.361 19.354 -7.003 1.00 72.56 194 LYS A CA 1
ATOM 1506 C C . LYS A 1 194 ? -9.470 17.853 -7.277 1.00 72.56 194 LYS A C 1
ATOM 1508 O O . LYS A 1 194 ? -9.170 17.415 -8.386 1.00 72.56 194 LYS A O 1
ATOM 1513 N N . SER A 1 195 ? -9.918 17.076 -6.292 1.00 72.62 195 SER A N 1
ATOM 1514 C CA . SER A 1 195 ? -10.072 15.631 -6.440 1.00 72.62 195 SER A CA 1
ATOM 1515 C C . SER A 1 195 ? -11.181 15.239 -7.411 1.00 72.62 195 SER A C 1
ATOM 1517 O O . SER A 1 195 ? -10.953 14.412 -8.294 1.00 72.62 195 SER A O 1
ATOM 1519 N N . ASP A 1 196 ? -12.337 15.894 -7.326 1.00 71.00 196 ASP A N 1
ATOM 1520 C CA . ASP A 1 196 ? -13.465 15.683 -8.234 1.00 71.00 196 ASP A CA 1
ATOM 1521 C C . ASP A 1 196 ? -13.090 16.063 -9.678 1.00 71.00 196 ASP A C 1
ATOM 1523 O O . ASP A 1 196 ? -13.405 15.341 -10.626 1.00 71.00 196 ASP A O 1
ATOM 1527 N N . PHE A 1 197 ? -12.328 17.147 -9.851 1.00 71.81 197 PHE A N 1
ATOM 1528 C CA . PHE A 1 197 ? -11.794 17.559 -11.149 1.00 71.81 197 PHE A CA 1
ATOM 1529 C C . PHE A 1 197 ? -10.813 16.534 -11.736 1.00 71.81 197 PHE A C 1
ATOM 1531 O O . PHE A 1 197 ? -10.953 16.132 -12.895 1.00 71.81 197 PHE A O 1
ATOM 1538 N N . ILE A 1 198 ? -9.842 16.064 -10.941 1.00 77.88 198 ILE A N 1
ATOM 1539 C CA . ILE A 1 198 ? -8.902 15.015 -11.367 1.00 77.88 198 ILE A CA 1
ATOM 1540 C C . ILE A 1 198 ? -9.662 13.732 -11.716 1.00 77.88 198 ILE A C 1
ATOM 1542 O O . ILE A 1 198 ? -9.319 13.070 -12.698 1.00 77.88 198 ILE A O 1
ATOM 1546 N N . ALA A 1 199 ? -10.708 13.387 -10.961 1.00 72.56 199 ALA A N 1
ATOM 1547 C CA . ALA A 1 199 ? -11.540 12.226 -11.239 1.00 72.56 199 ALA A CA 1
ATOM 1548 C C . ALA A 1 199 ? -12.270 12.337 -12.578 1.00 72.56 199 ALA A C 1
ATOM 1550 O O . ALA A 1 199 ? -12.172 11.417 -13.395 1.00 72.56 199 ALA A O 1
ATOM 1551 N N . ALA A 1 200 ? -12.925 13.470 -12.837 1.00 68.62 200 ALA A N 1
ATOM 1552 C CA . ALA A 1 200 ? -13.604 13.726 -14.103 1.00 68.62 200 ALA A CA 1
ATOM 1553 C C . ALA A 1 200 ? -12.633 13.623 -15.292 1.00 68.62 200 ALA A C 1
ATOM 1555 O O . ALA A 1 200 ? -12.869 12.849 -16.219 1.00 68.62 200 ALA A O 1
ATOM 1556 N N . ILE A 1 201 ? -11.484 14.305 -15.224 1.00 75.88 201 ILE A N 1
ATOM 1557 C CA . ILE A 1 201 ? -10.468 14.247 -16.287 1.00 75.88 201 ILE A CA 1
ATOM 1558 C C . ILE A 1 201 ? -9.926 12.829 -16.471 1.00 75.88 201 ILE A C 1
ATOM 1560 O O . ILE A 1 201 ? -9.729 12.383 -17.600 1.00 75.88 201 ILE A O 1
ATOM 1564 N N . SER A 1 202 ? -9.697 12.092 -15.385 1.00 78.00 202 SER A N 1
ATOM 1565 C CA . SER A 1 202 ? -9.188 10.720 -15.463 1.00 78.00 202 SER A CA 1
ATOM 1566 C C . SER A 1 202 ? -10.145 9.797 -16.219 1.00 78.00 202 SER A C 1
ATOM 1568 O O . SER A 1 202 ? -9.700 8.952 -16.999 1.00 78.00 202 SER A O 1
ATOM 1570 N N . HIS A 1 203 ? -11.455 9.965 -16.019 1.00 77.00 203 HIS A N 1
ATOM 1571 C CA . HIS A 1 203 ? -12.475 9.234 -16.767 1.00 77.00 203 HIS A CA 1
ATOM 1572 C C . HIS A 1 203 ? -12.481 9.616 -18.252 1.00 77.00 203 HIS A C 1
ATOM 1574 O O . HIS A 1 203 ? -12.429 8.724 -19.103 1.00 77.00 203 HIS A O 1
ATOM 1580 N N . GLU A 1 204 ? -12.440 10.912 -18.562 1.00 79.81 204 GLU A N 1
ATOM 1581 C CA . GLU A 1 204 ? -12.407 11.414 -19.942 1.00 79.81 204 GLU A CA 1
ATOM 1582 C C . GLU A 1 204 ? -11.131 11.013 -20.696 1.00 79.81 204 GLU A C 1
ATOM 158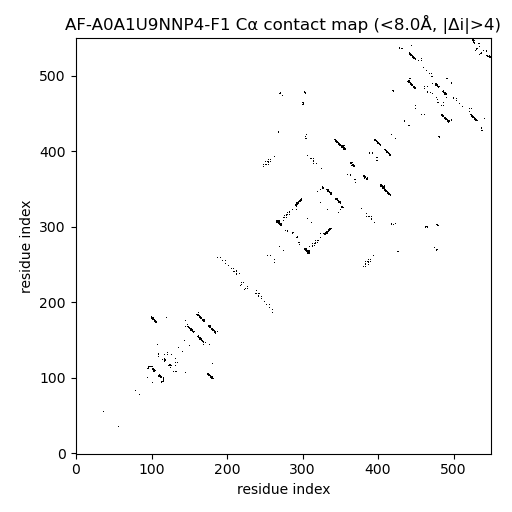4 O O . GLU A 1 204 ? -11.174 10.776 -21.899 1.00 79.81 204 GLU A O 1
ATOM 1589 N N . LEU A 1 205 ? -9.994 10.860 -20.007 1.00 82.44 205 LEU A N 1
ATOM 1590 C CA . LEU A 1 205 ? -8.734 10.400 -20.605 1.00 82.44 205 LEU A CA 1
ATOM 1591 C C . LEU A 1 205 ? -8.671 8.878 -20.791 1.00 82.44 205 LEU A C 1
ATOM 1593 O O . LEU A 1 205 ? -8.036 8.393 -21.732 1.00 82.44 205 LEU A O 1
ATOM 1597 N N . ARG A 1 206 ? -9.322 8.095 -19.923 1.00 79.19 206 ARG A N 1
ATOM 1598 C CA . ARG A 1 206 ? -9.285 6.624 -19.987 1.00 79.19 206 ARG A CA 1
ATOM 1599 C C . ARG A 1 206 ? -9.959 6.089 -21.248 1.00 79.19 206 ARG A C 1
ATOM 1601 O O . ARG A 1 206 ? -9.449 5.148 -21.862 1.00 79.19 206 ARG A O 1
ATOM 1608 N N . THR A 1 207 ? -11.081 6.682 -21.641 1.00 81.19 207 THR A N 1
ATOM 1609 C CA . THR A 1 207 ? -11.863 6.274 -22.816 1.00 81.19 207 THR A CA 1
ATOM 1610 C C . THR A 1 207 ? -11.052 6.337 -24.122 1.00 81.19 207 THR A C 1
ATOM 1612 O O . THR A 1 207 ? -10.863 5.283 -24.738 1.00 81.19 207 THR A O 1
ATOM 1615 N N . PRO A 1 208 ? -10.481 7.487 -24.541 1.00 83.44 208 PRO A N 1
ATOM 1616 C CA . PRO A 1 208 ? -9.721 7.578 -25.787 1.00 83.44 208 PRO A CA 1
ATOM 1617 C C . PRO A 1 208 ? -8.462 6.703 -25.775 1.00 83.44 208 PRO A C 1
ATOM 1619 O O . PRO A 1 208 ? -8.138 6.077 -26.783 1.00 83.44 208 PRO A O 1
ATOM 1622 N N . VAL A 1 209 ? -7.781 6.575 -24.633 1.00 89.06 209 VAL A N 1
ATOM 1623 C CA . VAL A 1 209 ? -6.593 5.711 -24.503 1.00 89.06 209 VAL A CA 1
ATOM 1624 C C . VAL A 1 209 ? -6.961 4.238 -24.668 1.00 89.06 209 VAL A C 1
ATOM 1626 O O . VAL A 1 209 ? -6.248 3.491 -25.342 1.00 89.06 209 VAL A O 1
ATOM 1629 N N . THR A 1 210 ? -8.100 3.822 -24.111 1.00 83.62 210 THR A N 1
ATOM 1630 C CA . THR A 1 210 ? -8.625 2.463 -24.286 1.00 83.62 210 THR A CA 1
ATOM 1631 C C . THR A 1 210 ? -8.965 2.196 -25.752 1.00 83.62 210 THR A C 1
ATOM 1633 O O . THR A 1 210 ? -8.604 1.140 -26.274 1.00 83.62 210 THR A O 1
ATOM 1636 N N . CYS A 1 211 ? -9.576 3.160 -26.449 1.00 88.94 211 CYS A N 1
ATOM 1637 C CA . CYS A 1 211 ? -9.851 3.059 -27.883 1.00 88.94 211 CYS A CA 1
ATOM 1638 C C . CYS A 1 211 ? -8.565 2.895 -28.709 1.00 88.94 211 CYS A C 1
ATOM 1640 O O . CYS A 1 211 ? -8.490 1.983 -29.534 1.00 88.94 211 CYS A O 1
ATOM 1642 N N . ILE A 1 212 ? -7.533 3.710 -28.453 1.00 90.62 212 ILE A N 1
ATOM 1643 C CA . ILE A 1 212 ? -6.232 3.608 -29.139 1.00 90.62 212 ILE A CA 1
ATOM 1644 C C . ILE A 1 212 ? -5.596 2.238 -28.874 1.00 90.62 212 ILE A C 1
ATOM 1646 O O . ILE A 1 212 ? -5.173 1.557 -29.809 1.00 90.62 212 ILE A O 1
ATOM 1650 N N . ARG A 1 213 ? -5.580 1.789 -27.613 1.00 90.38 213 ARG A N 1
ATOM 1651 C CA . ARG A 1 213 ? -5.022 0.484 -27.232 1.00 90.38 213 ARG A CA 1
ATOM 1652 C C . ARG A 1 213 ? -5.727 -0.669 -27.945 1.00 90.38 213 ARG A C 1
ATOM 1654 O O . ARG A 1 213 ? -5.058 -1.588 -28.419 1.00 90.38 213 ARG A O 1
ATOM 1661 N N . ASN A 1 214 ? -7.054 -0.624 -28.032 1.00 90.81 214 ASN A N 1
ATOM 1662 C CA . ASN A 1 214 ? -7.846 -1.653 -28.701 1.00 90.81 214 ASN A CA 1
ATOM 1663 C C . ASN A 1 214 ? -7.595 -1.651 -30.214 1.00 90.81 214 ASN A C 1
ATOM 1665 O O . ASN A 1 214 ? -7.366 -2.711 -30.789 1.00 90.81 214 ASN A O 1
ATOM 1669 N N . ALA A 1 215 ? -7.548 -0.474 -30.846 1.00 89.81 215 ALA A N 1
ATOM 1670 C CA . ALA A 1 215 ? -7.219 -0.350 -32.265 1.00 89.81 215 ALA A CA 1
ATOM 1671 C C . ALA A 1 215 ? -5.833 -0.940 -32.577 1.00 89.81 215 ALA A C 1
ATOM 1673 O O . ALA A 1 215 ? -5.699 -1.779 -33.466 1.00 89.81 215 ALA A O 1
ATOM 1674 N N . VAL A 1 216 ? -4.813 -0.582 -31.791 1.00 93.19 216 VAL A N 1
ATOM 1675 C CA . VAL A 1 216 ? -3.451 -1.120 -31.931 1.00 93.19 216 VAL A CA 1
ATOM 1676 C C . VAL A 1 216 ? -3.416 -2.633 -31.699 1.00 93.19 216 VAL A C 1
ATOM 1678 O O . VAL A 1 216 ? -2.756 -3.353 -32.447 1.00 93.19 216 VAL A O 1
ATOM 1681 N N . SER A 1 217 ? -4.151 -3.135 -30.704 1.00 91.56 217 SER A N 1
ATOM 1682 C CA . SER A 1 217 ? -4.231 -4.572 -30.413 1.00 91.56 217 SER A CA 1
ATOM 1683 C C . SER A 1 217 ? -4.888 -5.352 -31.556 1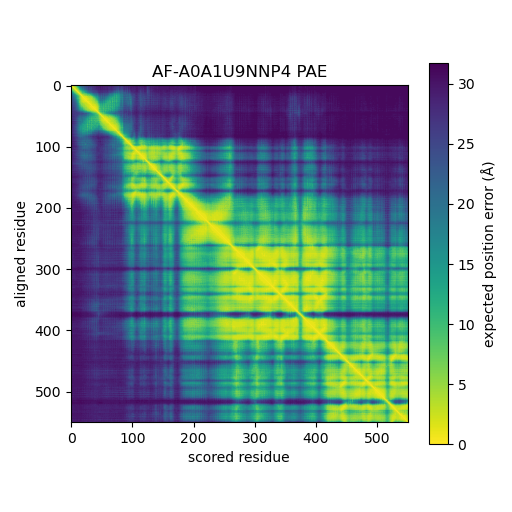.00 91.56 217 SER A C 1
ATOM 1685 O O . SER A 1 217 ? -4.381 -6.406 -31.932 1.00 91.56 217 SER A O 1
ATOM 1687 N N . ASN A 1 218 ? -5.940 -4.804 -32.172 1.00 92.12 218 ASN A N 1
ATOM 1688 C CA . ASN A 1 218 ? -6.595 -5.397 -33.341 1.00 92.12 218 ASN A CA 1
ATOM 1689 C C . ASN A 1 218 ? -5.662 -5.443 -34.560 1.00 92.12 218 ASN A C 1
ATOM 1691 O O . ASN A 1 218 ? -5.610 -6.458 -35.257 1.00 92.12 218 ASN A O 1
ATOM 1695 N N . ILE A 1 219 ? -4.882 -4.381 -34.795 1.00 92.50 219 ILE A N 1
ATOM 1696 C CA . ILE A 1 219 ? -3.881 -4.354 -35.873 1.00 92.50 219 ILE A CA 1
ATOM 1697 C C . ILE A 1 219 ? -2.791 -5.407 -35.612 1.00 92.50 219 ILE A C 1
ATOM 1699 O O . ILE A 1 219 ? -2.443 -6.172 -36.509 1.00 92.50 219 ILE A O 1
ATOM 1703 N N . LEU A 1 220 ? -2.283 -5.506 -34.378 1.00 90.50 220 LEU A N 1
ATOM 1704 C CA . LEU A 1 220 ? -1.269 -6.498 -33.990 1.00 90.50 220 LEU A CA 1
ATOM 1705 C C . LEU A 1 220 ? -1.770 -7.950 -34.076 1.00 90.50 220 LEU A C 1
ATOM 1707 O O . LEU A 1 220 ? -0.979 -8.846 -34.385 1.00 90.50 220 LEU A O 1
ATOM 1711 N N . ALA A 1 221 ? -3.063 -8.171 -33.823 1.00 90.12 221 ALA A N 1
ATOM 1712 C CA . ALA A 1 221 ? -3.742 -9.459 -33.971 1.00 90.12 221 ALA A CA 1
ATOM 1713 C C . ALA A 1 221 ? -4.036 -9.828 -35.440 1.00 90.12 221 ALA A C 1
ATOM 1715 O O . ALA A 1 221 ? -4.473 -10.942 -35.716 1.00 90.12 221 ALA A O 1
ATOM 1716 N N . GLY A 1 222 ? -3.782 -8.918 -36.388 1.00 88.50 222 GLY A N 1
ATOM 1717 C CA . GLY A 1 222 ? -3.962 -9.156 -37.820 1.00 88.50 222 GLY A CA 1
ATOM 1718 C C . GLY A 1 222 ? -5.393 -8.966 -38.330 1.00 88.50 222 GLY A C 1
ATOM 1719 O O . GLY A 1 222 ? -5.670 -9.330 -39.471 1.00 88.50 222 GLY A O 1
ATOM 1720 N N . VAL A 1 223 ? -6.289 -8.368 -37.533 1.00 88.25 223 VAL A N 1
ATOM 1721 C CA . VAL A 1 223 ? -7.702 -8.124 -37.901 1.00 88.25 223 VAL A CA 1
ATOM 1722 C C . VAL A 1 223 ? -7.815 -7.240 -39.149 1.00 88.25 223 VAL A C 1
ATOM 1724 O O . VAL A 1 223 ? -8.706 -7.426 -39.969 1.00 88.25 223 VAL A O 1
ATOM 1727 N N . THR A 1 224 ? -6.885 -6.300 -39.325 1.00 83.69 224 THR A N 1
ATOM 1728 C CA . THR A 1 224 ? -6.832 -5.380 -40.473 1.00 83.69 224 THR A CA 1
ATOM 1729 C C . THR A 1 224 ? -5.834 -5.824 -41.552 1.00 83.69 224 THR A C 1
ATOM 1731 O O . THR A 1 224 ? -5.477 -5.031 -42.420 1.00 83.69 224 THR A O 1
ATOM 1734 N N . GLY A 1 225 ? -5.341 -7.066 -41.488 1.00 87.75 225 GLY A N 1
ATOM 1735 C CA . GLY A 1 225 ? -4.295 -7.597 -42.367 1.00 87.75 225 GLY A CA 1
ATOM 1736 C C . GLY A 1 225 ? -2.918 -7.715 -41.701 1.00 87.75 225 GLY A C 1
ATOM 1737 O O . GLY A 1 225 ? -2.701 -7.287 -40.567 1.00 87.75 225 GLY A O 1
ATOM 1738 N N . LYS A 1 226 ? -1.964 -8.337 -42.409 1.00 87.50 226 LYS A N 1
ATOM 1739 C CA . LYS A 1 226 ? -0.607 -8.578 -41.891 1.00 87.50 226 LYS A CA 1
ATOM 1740 C C . LYS A 1 226 ? 0.198 -7.279 -41.836 1.00 87.50 226 LYS A C 1
ATOM 1742 O O . LYS A 1 226 ? 0.369 -6.603 -42.846 1.00 87.50 226 LYS A O 1
ATOM 1747 N N . VAL A 1 227 ? 0.761 -6.986 -40.668 1.00 90.50 227 VAL A N 1
ATOM 1748 C CA . VAL A 1 227 ? 1.707 -5.883 -40.460 1.00 90.50 227 VAL A CA 1
ATOM 1749 C C . VAL A 1 227 ? 3.138 -6.363 -40.679 1.00 90.50 227 VAL A C 1
ATOM 1751 O O . VAL A 1 227 ? 3.499 -7.468 -40.271 1.00 90.50 227 VAL A O 1
ATOM 1754 N N . ASN A 1 228 ? 3.971 -5.535 -41.310 1.00 92.12 228 ASN A N 1
ATOM 1755 C CA . ASN A 1 228 ? 5.389 -5.854 -41.459 1.00 92.12 228 ASN A CA 1
ATOM 1756 C C . ASN A 1 228 ? 6.115 -5.814 -40.088 1.00 92.12 228 ASN A C 1
ATOM 1758 O O . ASN A 1 228 ? 5.634 -5.153 -39.159 1.00 92.12 228 ASN A O 1
ATOM 1762 N N . PRO A 1 229 ? 7.284 -6.471 -39.949 1.00 89.69 229 PRO A N 1
ATOM 1763 C CA . PRO A 1 229 ? 7.990 -6.563 -38.668 1.00 89.69 229 PRO A CA 1
ATOM 1764 C C . PRO A 1 229 ? 8.364 -5.210 -38.047 1.00 89.69 229 PRO A C 1
ATOM 1766 O O . PRO A 1 229 ? 8.226 -5.039 -36.842 1.00 89.69 229 PRO A O 1
ATOM 1769 N N . LYS A 1 230 ? 8.774 -4.220 -38.854 1.00 89.25 230 LYS A N 1
ATOM 1770 C CA . LYS A 1 230 ? 9.137 -2.884 -38.347 1.00 89.25 230 LYS A CA 1
ATOM 1771 C C . LYS A 1 230 ? 7.922 -2.166 -37.761 1.00 89.25 230 LYS A C 1
ATOM 1773 O O . LYS A 1 230 ? 7.987 -1.649 -36.651 1.00 89.25 230 LYS A O 1
ATOM 1778 N N . THR A 1 231 ? 6.799 -2.157 -38.481 1.00 89.75 231 THR A N 1
ATOM 1779 C CA . THR A 1 231 ? 5.537 -1.566 -38.018 1.00 89.75 231 THR A CA 1
ATOM 1780 C C . THR A 1 231 ? 5.031 -2.267 -36.761 1.00 89.75 231 THR A C 1
ATOM 1782 O O . THR A 1 231 ? 4.558 -1.594 -35.849 1.00 89.75 231 THR A O 1
ATOM 1785 N N . ARG A 1 232 ? 5.186 -3.596 -36.671 1.00 90.88 232 ARG A N 1
ATOM 1786 C CA . ARG A 1 232 ? 4.834 -4.364 -35.472 1.00 90.88 232 ARG A CA 1
ATOM 1787 C C . ARG A 1 232 ? 5.564 -3.849 -34.228 1.00 90.88 232 ARG A C 1
ATOM 1789 O O . ARG A 1 232 ? 4.902 -3.577 -33.234 1.00 90.88 232 ARG A O 1
ATOM 1796 N N . THR A 1 233 ? 6.876 -3.627 -34.306 1.00 87.31 233 THR A N 1
ATOM 1797 C CA . THR A 1 233 ? 7.668 -3.094 -33.183 1.00 87.31 233 THR A CA 1
ATOM 1798 C C . THR A 1 233 ? 7.171 -1.719 -32.722 1.00 87.31 233 THR A C 1
ATOM 1800 O O . THR A 1 233 ? 7.042 -1.472 -31.523 1.00 87.31 233 THR A O 1
ATOM 1803 N N . TYR A 1 234 ? 6.837 -0.817 -33.653 1.00 89.88 234 TYR A N 1
ATOM 1804 C CA . TYR A 1 234 ? 6.273 0.491 -33.294 1.00 89.88 234 TYR A CA 1
ATOM 1805 C C . TYR A 1 234 ? 4.889 0.369 -32.647 1.00 89.88 234 TYR A C 1
ATOM 1807 O O . TYR A 1 234 ? 4.616 1.053 -31.665 1.00 89.88 234 TYR A O 1
ATOM 1815 N N . LEU A 1 235 ? 4.026 -0.512 -33.154 1.00 90.06 235 LEU A N 1
ATOM 1816 C CA . LEU A 1 235 ? 2.700 -0.755 -32.580 1.00 90.06 235 LEU A CA 1
ATOM 1817 C C . LEU A 1 235 ? 2.781 -1.381 -31.182 1.00 90.06 235 LEU A C 1
ATOM 1819 O O . LEU A 1 235 ? 2.029 -0.989 -30.294 1.00 90.06 235 LEU A O 1
ATOM 1823 N N . GLU A 1 236 ? 3.711 -2.307 -30.951 1.00 87.50 236 GLU A N 1
ATOM 1824 C CA . GLU A 1 236 ? 3.975 -2.867 -29.620 1.00 87.50 236 GLU A CA 1
ATOM 1825 C C . GLU A 1 236 ? 4.427 -1.777 -28.639 1.00 87.50 236 GLU A C 1
ATOM 1827 O O . GLU A 1 236 ? 3.944 -1.737 -27.504 1.00 87.50 236 GLU A O 1
ATOM 1832 N N . LYS A 1 237 ? 5.257 -0.832 -29.100 1.00 82.50 237 LYS A N 1
ATOM 1833 C CA . LYS A 1 237 ? 5.646 0.344 -28.316 1.00 82.50 237 LYS A CA 1
ATOM 1834 C C . LYS A 1 237 ? 4.457 1.252 -27.996 1.00 82.50 237 LYS A C 1
ATOM 1836 O O . LYS A 1 237 ? 4.270 1.589 -26.834 1.00 82.50 237 LYS A O 1
ATOM 1841 N N . VAL A 1 238 ? 3.612 1.582 -28.978 1.00 87.25 238 VAL A N 1
ATOM 1842 C CA . VAL A 1 238 ? 2.395 2.388 -28.748 1.00 87.25 238 VAL A CA 1
ATOM 1843 C C . VAL A 1 238 ? 1.462 1.695 -27.754 1.00 87.25 238 VAL A C 1
ATOM 1845 O O . VAL A 1 238 ? 0.955 2.335 -26.837 1.00 87.25 238 VAL A O 1
ATOM 1848 N N . ARG A 1 239 ? 1.261 0.378 -27.883 1.00 85.81 239 ARG A N 1
ATOM 1849 C CA . ARG A 1 239 ? 0.445 -0.403 -26.941 1.00 85.81 239 ARG A CA 1
ATOM 1850 C C . ARG A 1 239 ? 0.999 -0.323 -25.516 1.00 85.81 239 ARG A C 1
ATOM 1852 O O . ARG A 1 239 ? 0.221 -0.147 -24.579 1.00 85.81 239 ARG A O 1
ATOM 1859 N N . SER A 1 240 ? 2.319 -0.440 -25.368 1.00 77.19 240 SER A N 1
ATOM 1860 C CA . SER A 1 240 ? 3.011 -0.295 -24.083 1.00 77.19 240 SER A CA 1
ATOM 1861 C C . SER A 1 240 ? 2.847 1.118 -23.508 1.00 77.19 240 SER A C 1
ATOM 1863 O O . SER A 1 240 ? 2.443 1.273 -22.356 1.00 77.19 240 SER A O 1
ATOM 1865 N N . ASP A 1 241 ? 3.025 2.157 -24.326 1.00 80.75 241 ASP A N 1
ATOM 1866 C CA . ASP A 1 241 ? 2.846 3.553 -23.913 1.00 80.75 241 ASP A CA 1
ATOM 1867 C C . ASP A 1 241 ? 1.391 3.856 -23.497 1.00 80.75 241 ASP A C 1
ATOM 1869 O O . ASP A 1 241 ? 1.171 4.539 -22.496 1.00 80.75 241 ASP A O 1
ATOM 1873 N N . CYS A 1 242 ? 0.383 3.293 -24.179 1.00 84.69 242 CYS A N 1
ATOM 1874 C CA . CYS A 1 242 ? -1.022 3.389 -23.757 1.00 84.69 242 CYS A CA 1
ATOM 1875 C C . CYS A 1 242 ? -1.270 2.719 -22.398 1.00 84.69 242 CYS A C 1
ATOM 1877 O O . CYS A 1 242 ? -2.034 3.241 -21.579 1.00 84.69 242 CYS A O 1
ATOM 1879 N N . HIS A 1 243 ? -0.640 1.568 -22.144 1.00 80.25 243 HIS A N 1
ATOM 1880 C CA . HIS A 1 243 ? -0.739 0.897 -20.849 1.00 80.25 243 HIS A CA 1
ATOM 1881 C C . HIS A 1 243 ? -0.105 1.747 -19.749 1.00 80.25 243 HIS A C 1
ATOM 1883 O O . HIS A 1 243 ? -0.729 1.990 -18.715 1.00 80.25 243 HIS A O 1
ATOM 1889 N N . ARG A 1 244 ? 1.099 2.257 -20.002 1.00 77.00 244 ARG A N 1
ATOM 1890 C CA . ARG A 1 244 ? 1.804 3.153 -19.094 1.00 77.00 244 ARG A CA 1
ATOM 1891 C C . ARG A 1 244 ? 0.978 4.400 -18.786 1.00 77.00 244 ARG A C 1
ATOM 1893 O O . ARG A 1 244 ? 0.847 4.763 -17.626 1.00 77.00 244 ARG A O 1
ATOM 1900 N N . PHE A 1 245 ? 0.391 5.036 -19.797 1.00 83.19 245 PHE A N 1
ATOM 1901 C CA . PHE A 1 245 ? -0.460 6.210 -19.604 1.00 83.19 245 PHE A CA 1
ATOM 1902 C C . PHE A 1 245 ? -1.703 5.891 -18.766 1.00 83.19 245 PHE A C 1
ATOM 1904 O O . PHE A 1 245 ? -2.050 6.653 -17.869 1.00 83.19 245 PHE A O 1
ATOM 1911 N N . SER A 1 246 ? -2.338 4.741 -19.005 1.00 81.81 246 SER A N 1
ATOM 1912 C CA . SER A 1 246 ? -3.493 4.297 -18.211 1.00 81.81 246 SER A CA 1
ATOM 1913 C C . SER A 1 246 ? -3.134 4.130 -16.732 1.00 81.81 246 SER A C 1
ATOM 1915 O O . SER A 1 246 ? -3.891 4.575 -15.870 1.00 81.81 246 SER A O 1
ATOM 1917 N N . ASN A 1 247 ? -1.964 3.550 -16.445 1.00 78.69 247 ASN A N 1
ATOM 1918 C CA . ASN A 1 247 ? -1.465 3.405 -15.077 1.00 78.69 247 ASN A CA 1
ATOM 1919 C C . ASN A 1 247 ? -1.200 4.776 -14.447 1.00 78.69 247 ASN A C 1
ATOM 1921 O O . ASN A 1 247 ? -1.663 5.027 -13.346 1.00 78.69 247 ASN A O 1
ATOM 1925 N N . LEU A 1 248 ? -0.570 5.705 -15.176 1.00 80.19 248 LEU A N 1
ATOM 1926 C CA . LEU A 1 248 ? -0.315 7.063 -14.682 1.00 80.19 248 LEU A CA 1
ATOM 1927 C C . LEU A 1 248 ? -1.588 7.834 -14.331 1.00 80.19 248 LEU A C 1
ATOM 1929 O O . LEU A 1 248 ? -1.623 8.529 -13.320 1.00 80.19 248 LEU A O 1
ATOM 1933 N N . VAL A 1 249 ? -2.628 7.717 -15.157 1.00 82.44 249 VAL A N 1
ATOM 1934 C CA . VAL A 1 249 ? -3.935 8.322 -14.869 1.00 82.44 249 VAL A CA 1
ATOM 1935 C C . VAL A 1 249 ? -4.556 7.688 -13.621 1.00 82.44 249 VAL A C 1
ATOM 1937 O O . VAL A 1 249 ? -5.122 8.397 -12.792 1.00 82.44 249 VAL A O 1
ATOM 1940 N N . SER A 1 250 ? -4.428 6.367 -13.456 1.00 81.56 250 SER A N 1
ATOM 1941 C CA . SER A 1 250 ? -4.906 5.673 -12.255 1.00 81.56 250 SER A CA 1
ATOM 1942 C C . SER A 1 250 ? -4.144 6.099 -11.001 1.00 81.56 250 SER A C 1
ATOM 1944 O O . SER A 1 250 ? -4.771 6.427 -9.999 1.00 81.56 250 SER A O 1
ATOM 1946 N N . ASP A 1 251 ? -2.815 6.165 -11.069 1.00 81.38 251 ASP A N 1
ATOM 1947 C CA . ASP A 1 251 ? -1.969 6.590 -9.954 1.00 81.38 251 ASP A CA 1
ATOM 1948 C C . ASP A 1 251 ? -2.275 8.038 -9.560 1.00 81.38 251 ASP A C 1
ATOM 1950 O O . ASP A 1 251 ? -2.362 8.351 -8.377 1.00 81.38 251 ASP A O 1
ATOM 1954 N N . LEU A 1 252 ? -2.497 8.928 -10.535 1.00 82.19 252 LEU A N 1
ATOM 1955 C CA . LEU A 1 252 ? -2.890 10.313 -10.274 1.00 82.19 252 LEU A CA 1
ATOM 1956 C C . LEU A 1 252 ? -4.235 10.394 -9.538 1.00 82.19 252 LEU A C 1
ATOM 1958 O O . LEU A 1 252 ? -4.366 11.151 -8.575 1.00 82.19 252 LEU A O 1
ATOM 1962 N N . LEU A 1 253 ? -5.220 9.601 -9.970 1.00 81.12 253 LEU A N 1
ATOM 1963 C CA . LEU A 1 253 ? -6.519 9.501 -9.309 1.00 81.12 253 LEU A CA 1
ATOM 1964 C C . LEU A 1 253 ? -6.377 8.976 -7.875 1.00 81.12 253 LEU A C 1
ATOM 1966 O O . LEU A 1 253 ? -6.961 9.542 -6.953 1.00 81.12 253 LEU A O 1
ATOM 1970 N N . ASP A 1 254 ? -5.613 7.903 -7.680 1.00 82.38 254 ASP A N 1
ATOM 1971 C CA . ASP A 1 254 ? -5.413 7.290 -6.367 1.00 82.38 254 ASP A CA 1
ATOM 1972 C C . ASP A 1 254 ? -4.678 8.245 -5.413 1.00 82.38 254 ASP A C 1
ATOM 1974 O O . ASP A 1 254 ? -5.103 8.438 -4.274 1.00 82.38 254 ASP A O 1
ATOM 1978 N N . VAL A 1 255 ? -3.647 8.940 -5.900 1.00 80.56 255 VAL A N 1
ATOM 1979 C CA . VAL A 1 255 ? -2.933 9.988 -5.155 1.00 80.56 255 VAL A CA 1
ATOM 1980 C C . VAL A 1 255 ? -3.849 11.161 -4.797 1.00 80.56 255 VAL A C 1
ATOM 1982 O O . VAL A 1 255 ? -3.684 11.761 -3.734 1.00 80.56 255 VAL A O 1
ATOM 1985 N N . SER A 1 256 ? -4.815 11.496 -5.651 1.00 79.94 256 SER A N 1
ATOM 1986 C CA . SER A 1 256 ? -5.817 12.524 -5.362 1.00 79.94 256 SER A CA 1
ATOM 1987 C C . SER A 1 256 ? -6.813 12.077 -4.288 1.00 79.94 256 SER A C 1
ATOM 1989 O O . SER A 1 256 ? -7.147 12.844 -3.386 1.00 79.94 256 SER A O 1
ATOM 1991 N N . LYS A 1 257 ? -7.253 10.814 -4.326 1.00 78.44 257 LYS A N 1
ATOM 1992 C CA . LYS A 1 257 ? -8.121 10.235 -3.287 1.00 78.44 257 LYS A CA 1
ATOM 1993 C C . LYS A 1 257 ? -7.425 10.204 -1.928 1.00 78.44 257 LYS A C 1
ATOM 1995 O O . LYS A 1 257 ? -8.041 10.572 -0.929 1.00 78.44 257 LYS A O 1
ATOM 2000 N N . LEU A 1 258 ? -6.133 9.874 -1.908 1.00 78.00 258 LEU A N 1
ATOM 2001 C CA . LEU A 1 258 ? -5.297 9.963 -0.710 1.00 78.00 258 LEU A CA 1
ATOM 2002 C C . LEU A 1 258 ? -5.281 11.378 -0.099 1.00 78.00 258 LEU A C 1
ATOM 2004 O O . LEU A 1 258 ? -5.399 11.502 1.114 1.00 78.00 258 LEU A O 1
ATOM 2008 N N . GLU A 1 259 ? -5.215 12.454 -0.901 1.00 70.00 259 GLU A N 1
ATOM 2009 C CA . GLU A 1 259 ? -5.216 13.844 -0.379 1.00 70.00 259 GLU A CA 1
ATOM 2010 C C . GLU A 1 259 ? -6.495 14.216 0.375 1.00 70.00 259 GLU A C 1
ATOM 2012 O O . GLU A 1 259 ? -6.472 15.088 1.246 1.00 70.00 259 GLU A O 1
ATOM 2017 N N . THR A 1 260 ? -7.609 13.580 0.020 1.00 70.75 260 THR A N 1
ATOM 2018 C CA . THR A 1 260 ? -8.906 13.831 0.655 1.00 70.75 260 THR A CA 1
ATOM 2019 C C . THR A 1 260 ? -9.112 13.033 1.942 1.00 70.75 260 THR A C 1
ATOM 2021 O O . THR A 1 260 ? -10.124 13.231 2.602 1.00 70.75 260 THR A O 1
ATOM 2024 N N . GLY A 1 261 ? -8.187 12.130 2.300 1.00 64.38 261 GLY A N 1
ATOM 2025 C CA . GLY A 1 261 ? -8.332 11.215 3.442 1.00 64.38 261 GLY A CA 1
ATOM 2026 C C . GLY A 1 261 ? -9.327 10.070 3.206 1.00 64.38 261 GLY A C 1
ATOM 2027 O O . GLY A 1 261 ? -9.495 9.209 4.061 1.00 64.38 261 GLY A O 1
ATOM 2028 N N . VAL A 1 262 ? -9.966 10.019 2.033 1.00 60.84 262 VAL A N 1
ATOM 2029 C CA . VAL A 1 262 ? -11.009 9.048 1.678 1.00 60.84 262 VAL A CA 1
ATOM 2030 C C . VAL A 1 262 ? -10.450 8.009 0.710 1.00 60.84 262 VAL A C 1
ATOM 2032 O O . VAL A 1 262 ? -11.015 7.789 -0.356 1.00 60.84 262 VAL A O 1
ATOM 2035 N N . MET A 1 263 ? -9.316 7.377 1.015 1.00 71.56 263 MET A N 1
ATOM 2036 C CA . MET A 1 263 ? -8.949 6.170 0.270 1.00 71.56 263 MET A CA 1
ATOM 2037 C C . MET A 1 263 ? -9.754 5.002 0.852 1.00 71.56 263 MET A C 1
ATOM 2039 O O . MET A 1 263 ? -9.383 4.507 1.916 1.00 71.56 263 MET A O 1
ATOM 2043 N N . PRO A 1 264 ? -10.864 4.560 0.220 1.00 70.12 264 PRO A N 1
ATOM 2044 C CA . PRO A 1 264 ? -11.570 3.390 0.710 1.00 70.12 264 PRO A CA 1
ATOM 2045 C C . PRO A 1 264 ? -10.637 2.190 0.569 1.00 70.12 264 PRO A C 1
ATOM 2047 O O . PRO A 1 264 ? -10.167 1.886 -0.531 1.00 70.12 264 PRO A O 1
ATOM 2050 N N . LEU A 1 265 ? -10.360 1.535 1.690 1.00 82.44 265 LEU A N 1
ATOM 2051 C CA . LEU A 1 265 ? -9.666 0.259 1.714 1.00 82.44 265 LEU A CA 1
ATOM 2052 C C . LEU A 1 265 ? -10.698 -0.840 1.894 1.00 82.44 265 LEU A C 1
ATOM 2054 O O . LEU A 1 265 ? -11.481 -0.809 2.845 1.00 82.44 265 LEU A O 1
ATOM 2058 N N . ASN A 1 266 ? -10.670 -1.826 1.007 1.00 82.69 266 ASN A N 1
ATOM 2059 C CA . ASN A 1 266 ? -11.426 -3.048 1.199 1.00 82.69 266 ASN A CA 1
ATOM 2060 C C . ASN A 1 266 ? -10.555 -4.037 1.974 1.00 82.69 266 ASN A C 1
ATOM 2062 O O . ASN A 1 266 ? -9.896 -4.892 1.386 1.00 82.69 266 ASN A O 1
ATOM 2066 N N . ARG A 1 267 ? -10.474 -3.848 3.295 1.00 83.50 267 ARG A N 1
ATOM 2067 C CA . ARG A 1 267 ? -9.607 -4.667 4.145 1.00 83.50 267 ARG A CA 1
ATOM 2068 C C . ARG A 1 267 ? -10.250 -6.016 4.447 1.00 83.50 267 ARG A C 1
ATOM 2070 O O . ARG A 1 267 ? -11.380 -6.089 4.936 1.00 83.50 267 ARG A O 1
ATOM 2077 N N . GLU A 1 268 ? -9.469 -7.067 4.273 1.00 80.12 268 GLU A N 1
ATOM 2078 C CA . GLU A 1 268 ? -9.805 -8.431 4.661 1.00 80.12 268 GLU A CA 1
ATOM 2079 C C . GLU A 1 268 ? -8.598 -9.110 5.326 1.00 80.12 268 GLU A C 1
ATOM 2081 O O . GLU A 1 268 ? -7.489 -8.570 5.307 1.00 80.12 268 GLU A O 1
ATOM 2086 N N . PRO A 1 269 ? -8.789 -10.253 6.003 1.00 79.12 269 PRO A N 1
ATOM 2087 C CA . PRO A 1 269 ? -7.674 -11.073 6.460 1.00 79.12 269 PRO A CA 1
ATOM 2088 C C . PRO A 1 269 ? -6.838 -11.545 5.265 1.00 79.12 269 PRO A C 1
ATOM 2090 O O . PRO A 1 269 ? -7.342 -12.248 4.397 1.00 79.12 269 PRO A O 1
ATOM 2093 N N . VAL A 1 270 ? -5.558 -11.186 5.225 1.00 82.19 270 VAL A N 1
ATOM 2094 C CA . VAL A 1 270 ? -4.637 -11.526 4.134 1.00 82.19 270 VAL A CA 1
ATOM 2095 C C . VAL A 1 270 ? -3.415 -12.241 4.695 1.00 82.19 270 VAL A C 1
ATOM 2097 O O . VAL A 1 270 ? -2.776 -11.750 5.627 1.00 82.19 270 VAL A O 1
ATOM 2100 N N . ARG A 1 271 ? -3.053 -13.380 4.091 1.00 81.62 271 ARG A N 1
ATOM 2101 C CA . ARG A 1 271 ? -1.775 -14.056 4.357 1.00 81.62 271 ARG A CA 1
ATOM 2102 C C . ARG A 1 271 ? -0.647 -13.297 3.683 1.00 81.62 271 ARG A C 1
ATOM 2104 O O . ARG A 1 271 ? -0.476 -13.349 2.462 1.00 81.62 271 ARG A O 1
ATOM 2111 N N . LEU A 1 272 ? 0.122 -12.575 4.487 1.00 85.56 272 LEU A N 1
ATOM 2112 C CA . LEU A 1 272 ? 1.080 -11.622 3.957 1.00 85.56 272 LEU A CA 1
ATOM 2113 C C . LEU A 1 272 ? 2.228 -12.292 3.191 1.00 85.56 272 LEU A C 1
ATOM 2115 O O . LEU A 1 272 ? 2.587 -11.826 2.110 1.00 85.56 272 LEU A O 1
ATOM 2119 N N . ALA A 1 273 ? 2.767 -13.403 3.697 1.00 84.31 273 ALA A N 1
ATOM 2120 C CA . ALA A 1 273 ? 3.831 -14.135 3.011 1.00 84.31 273 ALA A CA 1
ATOM 2121 C C . ALA A 1 273 ? 3.400 -14.599 1.609 1.00 84.31 273 ALA A C 1
ATOM 2123 O O . ALA A 1 273 ? 4.162 -14.464 0.650 1.00 84.31 273 ALA A O 1
ATOM 2124 N N . SER A 1 274 ? 2.167 -15.097 1.465 1.00 83.62 274 SER A N 1
ATOM 2125 C CA . SER A 1 274 ? 1.605 -15.510 0.174 1.00 83.62 274 SER A CA 1
ATOM 2126 C C . SER A 1 274 ? 1.445 -14.311 -0.769 1.00 83.62 274 SER A C 1
ATOM 2128 O O . SER A 1 274 ? 1.878 -14.370 -1.921 1.00 83.62 274 SER A O 1
ATOM 2130 N N . LEU A 1 275 ? 0.907 -13.196 -0.263 1.00 88.06 275 LEU A N 1
ATOM 2131 C CA . LEU A 1 275 ? 0.717 -11.953 -1.017 1.00 88.06 275 LEU A CA 1
ATOM 2132 C C . LEU A 1 275 ? 2.042 -11.387 -1.556 1.00 88.06 275 LEU A C 1
ATOM 2134 O O . LEU A 1 275 ? 2.143 -10.994 -2.725 1.00 88.06 275 LEU A O 1
ATOM 2138 N N . ILE A 1 276 ? 3.071 -11.351 -0.707 1.00 91.19 276 ILE A N 1
ATOM 2139 C CA . ILE A 1 276 ? 4.404 -10.872 -1.075 1.00 91.19 276 ILE A CA 1
ATOM 2140 C C . ILE A 1 276 ? 5.030 -11.823 -2.087 1.00 91.19 276 ILE A C 1
ATOM 2142 O O . ILE A 1 276 ? 5.480 -11.363 -3.130 1.00 91.19 276 ILE A O 1
ATOM 2146 N N . ARG A 1 277 ? 4.982 -13.140 -1.847 1.00 90.31 277 ARG A N 1
ATOM 2147 C CA . ARG A 1 277 ? 5.508 -14.152 -2.775 1.00 90.31 277 ARG A CA 1
ATOM 2148 C C . ARG A 1 277 ? 4.916 -14.000 -4.176 1.00 90.31 277 ARG A C 1
ATOM 2150 O O . ARG A 1 277 ? 5.667 -13.942 -5.144 1.00 90.31 277 ARG A O 1
ATOM 2157 N N . GLN A 1 278 ? 3.593 -13.877 -4.288 1.00 88.75 278 GLN A N 1
ATOM 2158 C CA . GLN A 1 278 ? 2.917 -13.652 -5.570 1.00 88.75 278 GLN A CA 1
ATOM 2159 C C . GLN A 1 278 ? 3.344 -12.337 -6.228 1.00 88.75 278 GLN A C 1
ATOM 2161 O O . GLN A 1 278 ? 3.502 -12.255 -7.446 1.00 88.75 278 GLN A O 1
ATOM 2166 N N . THR A 1 279 ? 3.506 -11.277 -5.438 1.00 91.88 279 THR A N 1
ATOM 2167 C CA . THR A 1 279 ? 3.913 -9.969 -5.957 1.00 91.88 279 THR A CA 1
ATOM 2168 C C . THR A 1 279 ? 5.352 -9.996 -6.458 1.00 91.88 279 THR A C 1
ATOM 2170 O O . THR A 1 279 ? 5.603 -9.538 -7.569 1.00 91.88 279 THR A O 1
ATOM 2173 N N . THR A 1 280 ? 6.267 -10.614 -5.715 1.00 92.88 280 THR A N 1
ATOM 2174 C CA . THR A 1 280 ? 7.657 -10.832 -6.126 1.00 92.88 280 THR A CA 1
ATOM 2175 C C . THR A 1 280 ? 7.737 -11.691 -7.389 1.00 92.88 280 THR A C 1
ATOM 2177 O O . THR A 1 280 ? 8.450 -11.329 -8.322 1.00 92.88 280 THR A O 1
ATOM 2180 N N . GLU A 1 281 ? 6.955 -12.772 -7.486 1.00 90.88 281 GLU A N 1
ATOM 2181 C CA . GLU A 1 281 ? 6.937 -13.636 -8.675 1.00 90.88 281 GLU A CA 1
ATOM 2182 C C . GLU A 1 281 ? 6.458 -12.884 -9.925 1.00 90.88 281 GLU A C 1
ATOM 2184 O O . GLU A 1 281 ? 7.050 -13.003 -10.996 1.00 90.88 281 GLU A O 1
ATOM 2189 N N . ARG A 1 282 ? 5.439 -12.023 -9.791 1.00 89.62 282 ARG A N 1
ATOM 2190 C CA . ARG A 1 282 ? 4.987 -11.162 -10.897 1.00 89.62 282 ARG A CA 1
ATOM 2191 C C . ARG A 1 282 ? 6.077 -10.208 -11.381 1.00 89.62 282 ARG A C 1
ATOM 2193 O O . ARG A 1 282 ? 6.106 -9.899 -12.568 1.00 89.62 282 ARG A O 1
ATOM 2200 N N . MET A 1 283 ? 6.976 -9.764 -10.504 1.00 91.31 283 MET A N 1
ATOM 2201 C CA . MET A 1 283 ? 8.083 -8.863 -10.848 1.00 91.31 283 MET A CA 1
ATOM 2202 C C . MET A 1 283 ? 9.313 -9.595 -11.402 1.00 91.31 283 MET A C 1
ATOM 2204 O O . MET A 1 283 ? 10.202 -8.945 -11.953 1.00 91.31 283 MET A O 1
ATOM 2208 N N . ARG A 1 284 ? 9.360 -10.932 -11.313 1.00 91.94 284 ARG A N 1
ATOM 2209 C CA . ARG A 1 284 ? 10.520 -11.734 -11.720 1.00 91.94 284 ARG A CA 1
ATOM 2210 C C . ARG A 1 284 ? 10.912 -11.524 -13.179 1.00 91.94 284 ARG A C 1
ATOM 2212 O O . ARG A 1 284 ? 12.087 -11.335 -13.450 1.00 91.94 284 ARG A O 1
ATOM 2219 N N . HIS A 1 285 ? 9.943 -11.421 -14.089 1.00 90.75 285 HIS A N 1
ATOM 2220 C CA . HIS A 1 285 ? 10.234 -11.170 -15.506 1.00 90.75 285 HIS A CA 1
ATOM 2221 C C . HIS A 1 285 ? 11.058 -9.888 -15.741 1.00 90.75 285 HIS A C 1
ATOM 2223 O O . HIS A 1 285 ? 11.978 -9.898 -16.551 1.00 90.75 285 HIS A O 1
ATOM 2229 N N . LEU A 1 286 ? 10.782 -8.802 -15.004 1.00 88.38 286 LEU A N 1
ATOM 2230 C CA . LEU A 1 286 ? 11.531 -7.541 -15.115 1.00 88.38 286 LEU A CA 1
ATOM 2231 C C . LEU A 1 286 ? 12.946 -7.659 -14.539 1.00 88.38 286 LEU A C 1
ATOM 2233 O O . LEU A 1 286 ? 13.869 -7.006 -15.027 1.00 88.38 286 LEU A O 1
ATOM 2237 N N . ALA A 1 287 ? 13.110 -8.460 -13.483 1.00 91.94 287 ALA A N 1
ATOM 2238 C CA . ALA A 1 287 ? 14.412 -8.734 -12.890 1.00 91.94 287 ALA A CA 1
ATOM 2239 C C . ALA A 1 287 ? 15.269 -9.600 -13.828 1.00 91.94 287 ALA A C 1
ATOM 2241 O O . ALA A 1 287 ? 16.417 -9.245 -14.096 1.00 91.94 287 ALA A O 1
ATOM 2242 N N . ASP A 1 288 ? 14.687 -10.658 -14.398 1.00 91.88 288 ASP A N 1
ATOM 2243 C CA . ASP A 1 288 ? 15.346 -11.570 -15.337 1.00 91.88 288 ASP A CA 1
ATOM 2244 C C . ASP A 1 288 ? 15.797 -10.839 -16.612 1.00 91.88 288 ASP A C 1
ATOM 2246 O O . ASP A 1 288 ? 16.925 -11.025 -17.060 1.00 91.88 288 ASP A O 1
ATOM 2250 N N . GLU A 1 289 ? 14.975 -9.932 -17.160 1.00 90.38 289 GLU A N 1
ATOM 2251 C CA . GLU A 1 289 ? 15.344 -9.096 -18.318 1.00 90.38 289 GLU A CA 1
ATOM 2252 C C . GLU A 1 289 ? 16.592 -8.226 -18.075 1.00 90.38 289 GLU A C 1
ATOM 2254 O O . GLU A 1 289 ? 17.283 -7.855 -19.028 1.00 90.38 289 GLU A O 1
ATOM 2259 N N . LYS A 1 290 ? 16.894 -7.894 -16.813 1.00 90.12 290 LYS A N 1
ATOM 2260 C CA . LYS A 1 290 ? 18.076 -7.115 -16.409 1.00 90.12 290 LYS A CA 1
ATOM 2261 C C . LYS A 1 290 ? 19.165 -7.967 -15.746 1.00 90.12 290 LYS A C 1
ATOM 2263 O O . LYS A 1 290 ? 20.129 -7.380 -15.261 1.00 90.12 290 LYS A O 1
ATOM 2268 N N . ASN A 1 291 ? 19.044 -9.298 -15.717 1.00 93.94 291 ASN A N 1
ATOM 2269 C CA . ASN A 1 291 ? 19.917 -10.202 -14.954 1.00 93.94 291 ASN A CA 1
ATOM 2270 C C . ASN A 1 291 ? 20.064 -9.796 -13.473 1.00 93.94 291 ASN A C 1
ATOM 2272 O O . ASN A 1 291 ? 21.173 -9.706 -12.949 1.00 93.94 291 ASN A O 1
ATOM 2276 N N . ILE A 1 292 ? 18.962 -9.482 -12.795 1.00 96.25 292 ILE A N 1
ATOM 2277 C CA . ILE A 1 292 ? 18.955 -9.146 -11.365 1.00 96.25 292 ILE A CA 1
ATOM 2278 C C . ILE A 1 292 ? 18.461 -10.355 -10.574 1.00 96.25 292 ILE A C 1
ATOM 2280 O O . ILE A 1 292 ? 17.410 -10.914 -10.879 1.00 96.25 292 ILE A O 1
ATOM 2284 N N . ASN A 1 293 ? 19.181 -10.728 -9.516 1.00 95.88 293 ASN A N 1
ATOM 2285 C CA . ASN A 1 293 ? 18.736 -11.785 -8.615 1.00 95.88 293 ASN A CA 1
ATOM 2286 C C . ASN A 1 293 ? 17.625 -11.261 -7.688 1.00 95.88 293 ASN A C 1
ATOM 2288 O O . ASN A 1 293 ? 17.893 -10.422 -6.824 1.00 95.88 293 ASN A O 1
ATOM 2292 N N . LEU A 1 294 ? 16.392 -11.738 -7.886 1.00 96.50 294 LEU A N 1
ATOM 2293 C CA . LEU A 1 294 ? 15.218 -11.375 -7.089 1.00 96.50 294 LEU A CA 1
ATOM 2294 C C . LEU A 1 294 ? 14.845 -12.498 -6.112 1.00 96.50 294 LEU A C 1
ATOM 2296 O O . LEU A 1 294 ? 14.296 -13.535 -6.504 1.00 96.50 294 LEU A O 1
ATOM 2300 N N . GLU A 1 295 ? 15.090 -12.249 -4.828 1.00 94.00 295 GLU A N 1
ATOM 2301 C CA . GLU A 1 295 ? 14.894 -13.205 -3.737 1.00 94.00 295 GLU A CA 1
ATOM 2302 C C . GLU A 1 295 ? 13.756 -12.760 -2.810 1.00 94.00 295 GLU A C 1
ATOM 2304 O O . GLU A 1 295 ? 13.597 -11.577 -2.510 1.00 94.00 295 GLU A O 1
ATOM 2309 N N . PHE A 1 296 ? 12.968 -13.722 -2.330 1.00 92.25 296 PHE A N 1
ATOM 2310 C CA . PHE A 1 296 ? 12.011 -13.518 -1.246 1.00 92.25 296 PHE A CA 1
ATOM 2311 C C . PHE A 1 296 ? 12.357 -14.466 -0.104 1.00 92.25 296 PHE A C 1
ATOM 2313 O O . PHE A 1 296 ? 12.354 -15.686 -0.287 1.00 92.25 296 PHE A O 1
ATOM 2320 N N . THR A 1 297 ? 12.613 -13.889 1.063 1.00 86.00 297 THR A N 1
ATOM 2321 C CA . THR A 1 297 ? 12.936 -14.601 2.294 1.00 86.00 297 THR A CA 1
ATOM 2322 C C . THR A 1 297 ? 11.901 -14.236 3.349 1.00 86.00 297 THR A C 1
ATOM 2324 O O . THR A 1 297 ? 11.548 -13.075 3.529 1.00 86.00 297 THR A O 1
ATOM 2327 N N . THR A 1 298 ? 11.403 -15.232 4.068 1.00 76.94 298 THR A N 1
ATOM 2328 C CA . THR A 1 298 ? 10.497 -15.029 5.200 1.00 76.94 298 THR A CA 1
ATOM 2329 C C . THR A 1 298 ? 11.081 -15.748 6.400 1.00 76.94 298 THR A C 1
ATOM 2331 O O . THR A 1 298 ? 11.521 -16.889 6.261 1.00 76.94 298 THR A O 1
ATOM 2334 N N . CYS A 1 299 ? 11.083 -15.101 7.564 1.00 65.25 299 CYS A N 1
ATOM 2335 C CA . CYS A 1 299 ? 11.250 -15.825 8.819 1.00 65.25 299 CYS A CA 1
ATOM 2336 C C . CYS A 1 299 ? 9.882 -16.443 9.169 1.00 65.25 299 CYS A C 1
ATOM 2338 O O . CYS A 1 299 ? 8.895 -15.703 9.178 1.00 65.25 299 CYS A O 1
ATOM 2340 N N . PRO A 1 300 ? 9.750 -17.767 9.341 1.00 60.56 300 PRO A N 1
ATOM 2341 C CA . PRO A 1 300 ? 8.504 -18.376 9.808 1.00 60.56 300 PRO A CA 1
ATOM 2342 C C . PRO A 1 300 ? 8.274 -18.098 11.308 1.00 60.56 300 PRO A C 1
ATOM 2344 O O . PRO A 1 300 ? 9.265 -18.022 12.036 1.00 60.56 300 PRO A O 1
ATOM 2347 N N . PRO A 1 301 ? 7.015 -18.011 11.789 1.00 59.94 301 PRO A N 1
ATOM 2348 C CA . PRO A 1 301 ? 5.750 -17.870 11.061 1.00 59.94 301 PRO A CA 1
ATOM 2349 C C . PRO A 1 301 ? 5.407 -16.389 10.787 1.00 59.94 301 PRO A C 1
ATOM 2351 O O . PRO A 1 301 ? 5.705 -15.507 11.582 1.00 59.94 301 PRO A O 1
ATOM 2354 N N . CYS A 1 302 ? 4.784 -16.109 9.638 1.00 68.56 302 CYS A N 1
ATOM 2355 C CA . CYS A 1 302 ? 4.337 -14.766 9.247 1.00 68.56 302 CYS A CA 1
ATOM 2356 C C . CYS A 1 302 ? 2.812 -14.691 9.397 1.00 68.56 302 CYS A C 1
ATOM 2358 O O . CYS A 1 302 ? 2.087 -15.377 8.666 1.00 68.56 302 CYS A O 1
ATOM 2360 N N . SER A 1 303 ? 2.327 -13.887 10.343 1.00 70.50 303 SER A N 1
ATOM 2361 C CA . SER A 1 303 ? 0.902 -13.786 10.662 1.00 70.50 303 SER A CA 1
ATOM 2362 C C . SER A 1 303 ? 0.068 -13.212 9.510 1.00 70.50 303 SER A C 1
ATOM 2364 O O . SER A 1 303 ? 0.524 -12.407 8.691 1.00 70.50 303 SER A O 1
ATOM 2366 N N . SER A 1 304 ? -1.213 -13.587 9.472 1.00 77.56 304 SER A N 1
ATOM 2367 C CA . SER A 1 304 ? -2.193 -12.886 8.637 1.00 77.56 304 SER A CA 1
ATOM 2368 C C . SER A 1 304 ? -2.433 -11.468 9.169 1.00 77.56 304 SER A C 1
ATOM 2370 O O . SER A 1 304 ? -2.467 -11.249 10.379 1.00 77.56 304 SER A O 1
ATOM 2372 N N . ILE A 1 305 ? -2.666 -10.512 8.271 1.00 84.19 305 ILE A N 1
ATOM 2373 C CA . ILE A 1 305 ? -2.949 -9.109 8.614 1.00 84.19 305 ILE A CA 1
ATOM 2374 C C . ILE A 1 305 ? -4.308 -8.671 8.067 1.00 84.19 305 ILE A C 1
ATOM 2376 O O . ILE A 1 305 ? -4.809 -9.257 7.111 1.00 84.19 305 ILE A O 1
ATOM 2380 N N . TYR A 1 306 ? -4.904 -7.621 8.635 1.00 83.44 306 TYR A N 1
ATOM 2381 C CA . TYR A 1 306 ? -6.122 -7.021 8.086 1.00 83.44 306 TYR A CA 1
ATOM 2382 C C . TYR A 1 306 ? -5.779 -5.920 7.079 1.00 83.44 306 TYR A C 1
ATOM 2384 O O . TYR A 1 306 ? -5.618 -4.752 7.443 1.00 83.44 306 TYR A O 1
ATOM 2392 N N . ALA A 1 307 ? -5.653 -6.295 5.808 1.00 87.81 307 ALA A N 1
ATOM 2393 C CA . ALA A 1 307 ? -5.182 -5.410 4.749 1.00 87.81 307 ALA A CA 1
ATOM 2394 C C . ALA A 1 307 ? -6.015 -5.521 3.472 1.00 87.81 307 ALA A C 1
ATOM 2396 O O . ALA A 1 307 ? -6.792 -6.451 3.289 1.00 87.81 307 ALA A O 1
ATOM 2397 N N . ASP A 1 308 ? -5.872 -4.533 2.595 1.00 88.75 308 ASP A N 1
ATOM 2398 C CA . ASP A 1 308 ? -6.489 -4.541 1.276 1.00 88.75 308 ASP A CA 1
ATOM 2399 C C . ASP A 1 308 ? -5.622 -5.367 0.299 1.00 88.75 308 ASP A C 1
ATOM 2401 O O . ASP A 1 308 ? -4.471 -4.991 0.023 1.00 88.75 308 ASP A O 1
ATOM 2405 N N . PRO A 1 309 ? -6.154 -6.479 -0.244 1.00 86.88 309 PRO A N 1
ATOM 2406 C CA . PRO A 1 309 ? -5.414 -7.433 -1.069 1.00 86.88 309 PRO A CA 1
ATOM 2407 C C . PRO A 1 309 ? -5.050 -6.870 -2.446 1.00 86.88 309 PRO A C 1
ATOM 2409 O O . PRO A 1 309 ? -4.247 -7.469 -3.153 1.00 86.88 309 PRO A O 1
ATOM 2412 N N . GLN A 1 310 ? -5.616 -5.732 -2.858 1.00 87.12 310 GLN A N 1
ATOM 2413 C CA . GLN A 1 310 ? -5.290 -5.076 -4.126 1.00 87.12 310 GLN A CA 1
ATOM 2414 C C . GLN A 1 310 ? -4.320 -3.913 -3.925 1.00 87.12 310 GLN A C 1
ATOM 2416 O O . GLN A 1 310 ? -3.391 -3.731 -4.717 1.00 87.12 310 GLN A O 1
ATOM 2421 N N . ARG A 1 311 ? -4.500 -3.134 -2.852 1.00 90.69 311 ARG A N 1
ATOM 2422 C CA . ARG A 1 311 ? -3.688 -1.936 -2.594 1.00 90.69 311 ARG A CA 1
ATOM 2423 C C . ARG A 1 311 ? -2.314 -2.262 -2.029 1.00 90.69 311 ARG A C 1
ATOM 2425 O O . ARG A 1 311 ? -1.333 -1.666 -2.472 1.00 90.69 311 ARG A O 1
ATOM 2432 N N . LEU A 1 312 ? -2.197 -3.218 -1.108 1.00 92.00 312 LEU A N 1
ATOM 2433 C CA . LEU A 1 312 ? -0.885 -3.561 -0.555 1.00 92.00 312 LEU A CA 1
ATOM 2434 C C . LEU A 1 312 ? 0.081 -4.094 -1.638 1.00 92.00 312 LEU A C 1
ATOM 2436 O O . LEU A 1 312 ? 1.204 -3.589 -1.713 1.00 92.00 312 LEU A O 1
ATOM 2440 N N . PRO A 1 313 ? -0.335 -4.983 -2.568 1.00 92.44 313 PRO A N 1
ATOM 2441 C CA . PRO A 1 313 ? 0.506 -5.362 -3.702 1.00 92.44 313 PRO A CA 1
ATOM 2442 C C . PRO A 1 313 ? 0.863 -4.211 -4.632 1.00 92.44 313 PRO A C 1
ATOM 2444 O O . PRO A 1 313 ? 1.961 -4.208 -5.172 1.00 92.44 313 PRO A O 1
ATOM 2447 N N . GLN A 1 314 ? -0.024 -3.229 -4.820 1.00 91.12 314 GLN A N 1
ATOM 2448 C CA . GLN A 1 314 ? 0.287 -2.030 -5.605 1.00 91.12 314 GLN A CA 1
ATOM 2449 C C . GLN A 1 314 ? 1.459 -1.260 -4.978 1.00 91.12 314 GLN A C 1
ATOM 2451 O O . GLN A 1 314 ? 2.396 -0.886 -5.682 1.00 91.12 314 GLN A O 1
ATOM 2456 N N . SER A 1 315 ? 1.452 -1.085 -3.650 1.00 94.00 315 SER A N 1
ATOM 2457 C CA . SER A 1 315 ? 2.564 -0.458 -2.924 1.00 94.00 315 SER A CA 1
ATOM 2458 C C . SER A 1 315 ? 3.870 -1.248 -3.078 1.00 94.00 315 SER A C 1
ATOM 2460 O O . SER A 1 315 ? 4.904 -0.665 -3.415 1.00 94.00 315 SER A O 1
ATOM 2462 N N . LEU A 1 316 ? 3.810 -2.574 -2.906 1.00 94.69 316 LEU A N 1
ATOM 2463 C CA . LEU A 1 316 ? 4.957 -3.474 -3.055 1.00 94.69 316 LEU A CA 1
ATOM 2464 C C . LEU A 1 316 ? 5.520 -3.459 -4.481 1.00 94.69 316 LEU A C 1
ATOM 2466 O O . LEU A 1 316 ? 6.724 -3.303 -4.659 1.00 94.69 316 LEU A O 1
ATOM 2470 N N . SER A 1 317 ? 4.664 -3.563 -5.501 1.00 93.25 317 SER A N 1
ATOM 2471 C CA . SER A 1 317 ? 5.065 -3.506 -6.910 1.00 93.25 317 SER A CA 1
ATOM 2472 C C . SER A 1 317 ? 5.734 -2.180 -7.261 1.00 93.25 317 SER A C 1
ATOM 2474 O O . SER A 1 317 ? 6.739 -2.194 -7.962 1.00 93.25 317 SER A O 1
ATOM 2476 N N . ASN A 1 318 ? 5.243 -1.049 -6.748 1.00 91.38 318 ASN A N 1
ATOM 2477 C CA . ASN A 1 318 ? 5.865 0.258 -6.982 1.00 91.38 318 ASN A CA 1
ATOM 2478 C C . ASN A 1 318 ? 7.291 0.337 -6.418 1.00 91.38 318 ASN A C 1
ATOM 2480 O O . ASN A 1 318 ? 8.177 0.928 -7.037 1.00 91.38 318 ASN A O 1
ATOM 2484 N N . ILE A 1 319 ? 7.521 -0.238 -5.236 1.00 94.88 319 ILE A N 1
ATOM 2485 C CA . ILE A 1 319 ? 8.839 -0.225 -4.592 1.00 94.88 319 ILE A CA 1
ATOM 2486 C C . ILE A 1 319 ? 9.771 -1.238 -5.264 1.00 94.88 319 ILE A C 1
ATOM 2488 O O . ILE A 1 319 ? 10.914 -0.899 -5.560 1.00 94.88 319 ILE A O 1
ATOM 2492 N N . LEU A 1 320 ? 9.276 -2.436 -5.590 1.00 95.25 320 LEU A N 1
ATOM 2493 C CA . LEU A 1 320 ? 10.023 -3.455 -6.334 1.00 95.25 320 LEU A CA 1
ATOM 2494 C C . LEU A 1 320 ? 10.413 -2.988 -7.738 1.00 95.25 320 LEU A C 1
ATOM 2496 O O . LEU A 1 320 ? 11.544 -3.220 -8.156 1.00 95.25 320 LEU A O 1
ATOM 2500 N N . ASP A 1 321 ? 9.517 -2.300 -8.452 1.00 91.94 321 ASP A N 1
ATOM 2501 C CA . ASP A 1 321 ? 9.821 -1.717 -9.762 1.00 91.94 321 ASP A CA 1
ATOM 2502 C C . ASP A 1 321 ? 10.977 -0.726 -9.637 1.00 91.94 321 ASP A C 1
ATOM 2504 O O . ASP A 1 321 ? 11.946 -0.815 -10.384 1.00 91.94 321 ASP A O 1
ATOM 2508 N N . ASN A 1 322 ? 10.945 0.154 -8.629 1.00 92.06 322 ASN A N 1
ATOM 2509 C CA . ASN A 1 322 ? 12.054 1.067 -8.357 1.00 92.06 322 ASN A CA 1
ATOM 2510 C C . ASN A 1 322 ? 13.353 0.312 -8.019 1.00 92.06 322 ASN A C 1
ATOM 2512 O O . ASN A 1 322 ? 14.394 0.633 -8.593 1.00 92.06 322 ASN A O 1
ATOM 2516 N N . ALA A 1 323 ? 13.302 -0.707 -7.158 1.00 94.56 323 ALA A N 1
ATOM 2517 C CA . ALA A 1 323 ? 14.465 -1.512 -6.786 1.00 94.56 323 ALA A CA 1
ATOM 2518 C C . ALA A 1 323 ? 15.118 -2.181 -8.011 1.00 94.56 323 ALA A C 1
ATOM 2520 O O . ALA A 1 323 ? 16.321 -2.044 -8.228 1.00 94.56 323 ALA A O 1
ATOM 2521 N N . ILE A 1 324 ? 14.328 -2.834 -8.870 1.00 93.19 324 ILE A N 1
ATOM 2522 C CA . ILE A 1 324 ? 14.796 -3.483 -10.109 1.00 93.19 324 ILE A CA 1
ATOM 2523 C C . ILE A 1 324 ? 15.305 -2.441 -11.112 1.00 93.19 324 ILE A C 1
ATOM 2525 O O . ILE A 1 324 ? 16.338 -2.608 -11.767 1.00 93.19 324 ILE A O 1
ATOM 2529 N N . LYS A 1 325 ? 14.591 -1.325 -11.249 1.00 89.19 325 LYS A N 1
ATOM 2530 C CA . LYS A 1 325 ? 14.919 -0.251 -12.186 1.00 89.19 325 LYS A CA 1
ATOM 2531 C C . LYS A 1 325 ? 16.262 0.404 -11.869 1.00 89.19 325 LYS A C 1
ATOM 2533 O O . LYS A 1 325 ? 17.045 0.621 -12.796 1.00 89.19 325 LYS A O 1
ATOM 2538 N N . PHE A 1 326 ? 16.529 0.695 -10.598 1.00 90.56 326 PHE A N 1
ATOM 2539 C CA . PHE A 1 326 ? 17.728 1.411 -10.146 1.00 90.56 326 PHE A CA 1
ATOM 2540 C C . PHE A 1 326 ? 18.889 0.498 -9.739 1.00 90.56 326 PHE A C 1
ATOM 2542 O O . PHE A 1 326 ? 19.989 0.989 -9.472 1.00 90.56 326 PHE A O 1
ATOM 2549 N N . THR A 1 327 ? 18.676 -0.816 -9.773 1.00 94.19 327 THR A N 1
ATOM 2550 C CA . THR A 1 327 ? 19.737 -1.812 -9.637 1.00 94.19 327 THR A CA 1
ATOM 2551 C C . THR A 1 327 ? 20.383 -2.099 -11.005 1.00 94.19 327 THR A C 1
ATOM 2553 O O . THR A 1 327 ? 19.669 -2.318 -11.997 1.00 94.19 327 THR A O 1
ATOM 2556 N N . PRO A 1 328 ? 21.726 -2.026 -11.120 1.00 91.56 328 PRO A N 1
ATOM 2557 C CA . PRO A 1 328 ? 22.461 -2.467 -12.306 1.00 91.56 328 PRO A CA 1
ATOM 2558 C C . PRO A 1 328 ? 22.291 -3.968 -12.578 1.00 91.56 328 PRO A C 1
ATOM 2560 O O . PRO A 1 328 ? 21.864 -4.718 -11.702 1.00 91.56 328 PRO A O 1
ATOM 2563 N N . ALA A 1 329 ? 22.654 -4.406 -13.786 1.00 92.00 329 ALA A N 1
ATOM 2564 C CA . ALA A 1 329 ? 22.700 -5.833 -14.104 1.00 92.00 329 ALA A CA 1
ATOM 2565 C C . ALA A 1 329 ? 23.658 -6.582 -13.164 1.00 92.00 329 ALA A C 1
ATOM 2567 O O . ALA A 1 329 ? 24.632 -5.994 -12.690 1.00 92.00 329 ALA A O 1
ATOM 2568 N N . GLU A 1 330 ? 23.369 -7.858 -12.902 1.00 92.69 330 GLU A N 1
ATOM 2569 C CA . GLU A 1 330 ? 24.065 -8.717 -11.928 1.00 92.69 330 GLU A CA 1
ATOM 2570 C C . GLU A 1 330 ? 23.898 -8.280 -10.457 1.00 92.69 330 GLU A C 1
ATOM 2572 O O . GLU A 1 330 ? 24.546 -8.817 -9.556 1.00 92.69 330 GLU A O 1
ATOM 2577 N N . GLY A 1 331 ? 23.034 -7.296 -10.187 1.00 94.38 331 GLY A N 1
ATOM 2578 C CA . GLY A 1 331 ? 22.689 -6.879 -8.831 1.00 94.38 331 GLY A CA 1
ATOM 2579 C C . GLY A 1 331 ? 21.689 -7.814 -8.144 1.00 94.38 331 GLY A C 1
ATOM 2580 O O . GLY A 1 331 ? 21.250 -8.826 -8.696 1.00 94.38 331 GLY A O 1
ATOM 2581 N N . ARG A 1 332 ? 21.301 -7.454 -6.918 1.00 96.62 332 ARG A N 1
ATOM 2582 C CA . ARG A 1 332 ? 20.351 -8.214 -6.100 1.00 96.62 332 ARG A CA 1
ATOM 2583 C C . ARG A 1 332 ? 19.237 -7.317 -5.574 1.00 96.62 332 ARG A C 1
ATOM 2585 O O . ARG A 1 332 ? 19.493 -6.196 -5.136 1.00 96.62 332 ARG A O 1
ATOM 2592 N N . VAL A 1 333 ? 18.022 -7.854 -5.576 1.00 97.75 333 VAL A N 1
ATOM 2593 C CA . VAL A 1 333 ? 16.877 -7.319 -4.841 1.00 97.75 333 VAL A CA 1
ATOM 2594 C C . VAL A 1 333 ? 16.347 -8.418 -3.922 1.00 97.75 333 VAL A C 1
ATOM 2596 O O . VAL A 1 333 ? 16.026 -9.511 -4.382 1.00 97.75 333 VAL A O 1
ATOM 2599 N N . THR A 1 334 ? 16.254 -8.137 -2.627 1.00 96.81 334 THR A N 1
ATOM 2600 C CA . THR A 1 334 ? 15.776 -9.084 -1.615 1.00 96.81 334 THR A CA 1
ATOM 2601 C C . THR A 1 334 ? 14.558 -8.501 -0.913 1.00 96.81 334 THR A C 1
ATOM 2603 O O . THR A 1 334 ? 14.573 -7.347 -0.487 1.00 96.81 334 THR A O 1
ATOM 2606 N N . VAL A 1 335 ? 13.501 -9.301 -0.797 1.00 96.25 335 VAL A N 1
ATOM 2607 C CA . VAL A 1 335 ? 12.319 -8.983 0.005 1.00 96.25 335 VAL A CA 1
ATOM 2608 C C . VAL A 1 335 ? 12.344 -9.835 1.259 1.00 96.25 335 VAL A C 1
ATOM 2610 O O . VAL A 1 335 ? 12.354 -11.061 1.164 1.00 96.25 335 VAL A O 1
ATOM 2613 N N . GLU A 1 336 ? 12.341 -9.191 2.417 1.00 93.31 336 GLU A N 1
ATOM 2614 C CA . GLU A 1 336 ? 12.376 -9.838 3.723 1.00 93.31 336 GLU A CA 1
ATOM 2615 C C . GLU A 1 336 ? 11.145 -9.449 4.531 1.00 93.31 336 GLU A C 1
ATOM 2617 O O . GLU A 1 336 ? 10.673 -8.312 4.469 1.00 93.31 336 GLU A O 1
ATOM 2622 N N . VAL A 1 337 ? 10.618 -10.402 5.293 1.00 90.00 337 VAL A N 1
ATOM 2623 C CA . VAL A 1 337 ? 9.520 -10.157 6.229 1.00 90.00 337 VAL A CA 1
ATOM 2624 C C . VAL A 1 337 ? 9.959 -10.567 7.619 1.00 90.00 337 VAL A C 1
ATOM 2626 O O . VAL A 1 337 ? 10.416 -11.696 7.820 1.00 90.00 337 VAL A O 1
ATOM 2629 N N . SER A 1 338 ? 9.796 -9.647 8.562 1.00 86.50 338 SER A N 1
ATOM 2630 C CA . SER A 1 338 ? 10.007 -9.868 9.985 1.00 86.50 338 SER A CA 1
ATOM 2631 C C . SER A 1 338 ? 8.776 -9.435 10.775 1.00 86.50 338 SER A C 1
ATOM 2633 O O . SER A 1 338 ? 8.076 -8.489 10.412 1.00 86.50 338 SER A O 1
ATOM 2635 N N . GLU A 1 339 ? 8.502 -10.143 11.862 1.00 80.69 339 GLU A N 1
ATOM 2636 C CA . GLU A 1 339 ? 7.383 -9.868 12.758 1.00 80.69 339 GLU A CA 1
ATOM 2637 C C . GLU A 1 339 ? 7.919 -9.640 14.174 1.00 80.69 339 GLU A C 1
ATOM 2639 O O . GLU A 1 339 ? 8.805 -10.357 14.640 1.00 80.69 339 GLU A O 1
ATOM 2644 N N . THR A 1 340 ? 7.410 -8.607 14.842 1.00 76.31 340 THR A N 1
ATOM 2645 C CA . THR A 1 340 ? 7.609 -8.351 16.272 1.00 76.31 340 THR A CA 1
ATOM 2646 C C . THR A 1 340 ? 6.268 -8.453 17.000 1.00 76.31 340 THR A C 1
ATOM 2648 O O . THR A 1 340 ? 5.228 -8.686 16.385 1.00 76.31 340 THR A O 1
ATOM 2651 N N . THR A 1 341 ? 6.266 -8.278 18.324 1.00 68.88 341 THR A N 1
ATOM 2652 C CA . THR A 1 341 ? 5.043 -8.323 19.145 1.00 68.88 341 THR A CA 1
ATOM 2653 C C . THR A 1 341 ? 3.949 -7.381 18.648 1.00 68.88 341 THR A C 1
ATOM 2655 O O . THR A 1 341 ? 2.779 -7.766 18.641 1.00 68.88 341 THR A O 1
ATOM 2658 N N . ASP A 1 342 ? 4.340 -6.190 18.192 1.00 72.69 342 ASP A N 1
ATOM 2659 C CA . ASP A 1 342 ? 3.418 -5.087 17.908 1.00 72.69 342 ASP A CA 1
ATOM 2660 C C . ASP A 1 342 ? 3.260 -4.802 16.410 1.00 72.69 342 ASP A C 1
ATOM 2662 O O . ASP A 1 342 ? 2.222 -4.303 15.972 1.00 72.69 342 ASP A O 1
ATOM 2666 N N . ASN A 1 343 ? 4.278 -5.119 15.606 1.00 83.06 343 ASN A N 1
ATOM 2667 C CA . ASN A 1 343 ? 4.332 -4.712 14.209 1.00 83.06 343 ASN A CA 1
ATOM 2668 C C . ASN A 1 343 ? 4.910 -5.798 13.307 1.00 83.06 343 ASN A C 1
ATOM 2670 O O . ASN A 1 343 ? 5.770 -6.584 13.695 1.00 83.06 343 ASN A O 1
ATOM 2674 N N . LEU A 1 344 ? 4.501 -5.757 12.047 1.00 88.50 344 LEU A N 1
ATOM 2675 C CA . LEU A 1 344 ? 5.108 -6.522 10.974 1.00 88.50 344 LEU A CA 1
ATOM 2676 C C . LEU A 1 344 ? 5.896 -5.577 10.072 1.00 88.50 344 LEU A C 1
ATOM 2678 O O . LEU A 1 344 ? 5.386 -4.531 9.682 1.00 88.50 344 LEU A O 1
ATOM 2682 N N . THR A 1 345 ? 7.124 -5.945 9.710 1.00 92.38 345 THR A N 1
ATOM 2683 C CA . THR A 1 345 ? 7.964 -5.167 8.794 1.00 92.38 345 THR A CA 1
ATOM 2684 C C . THR A 1 345 ? 8.274 -5.943 7.517 1.00 92.38 345 THR A C 1
ATOM 2686 O O . THR A 1 345 ? 8.741 -7.078 7.555 1.00 92.38 345 THR A O 1
ATOM 2689 N N . ILE A 1 346 ? 8.038 -5.301 6.373 1.00 94.62 346 ILE A N 1
ATOM 2690 C CA . ILE A 1 346 ? 8.451 -5.763 5.046 1.00 94.62 346 ILE A CA 1
ATOM 2691 C C . ILE A 1 346 ? 9.642 -4.907 4.618 1.00 94.62 346 ILE A C 1
ATOM 2693 O O . ILE A 1 346 ? 9.489 -3.701 4.419 1.00 94.62 346 ILE A O 1
ATOM 2697 N N . ALA A 1 347 ? 10.815 -5.512 4.468 1.00 96.38 347 ALA A N 1
ATOM 2698 C CA . ALA A 1 347 ? 12.019 -4.846 3.987 1.00 96.38 347 ALA A CA 1
ATOM 2699 C C . ALA A 1 347 ? 12.273 -5.211 2.519 1.00 96.38 347 ALA A C 1
ATOM 2701 O O . ALA A 1 347 ? 12.349 -6.384 2.164 1.00 96.38 347 ALA A O 1
ATOM 2702 N N . ILE A 1 348 ? 12.411 -4.208 1.652 1.00 97.62 348 ILE A N 1
ATOM 2703 C CA . ILE A 1 348 ? 12.787 -4.375 0.243 1.00 97.62 348 ILE A CA 1
ATOM 2704 C C . ILE A 1 348 ? 14.164 -3.752 0.063 1.00 97.62 348 ILE A C 1
ATOM 2706 O O . ILE A 1 348 ? 14.297 -2.528 0.072 1.00 97.62 348 ILE A O 1
ATOM 2710 N N . LYS A 1 349 ? 15.176 -4.604 -0.083 1.00 97.50 349 LYS A N 1
ATOM 2711 C CA . LYS A 1 349 ? 16.585 -4.232 -0.184 1.00 97.50 349 LYS A CA 1
ATOM 2712 C C . LYS A 1 349 ? 17.076 -4.375 -1.615 1.00 97.50 349 LYS A C 1
ATOM 2714 O O . LYS A 1 349 ? 16.905 -5.428 -2.219 1.00 97.50 349 LYS A O 1
ATOM 2719 N N . ASP A 1 350 ? 17.726 -3.348 -2.135 1.00 97.25 350 ASP A N 1
ATOM 2720 C CA . ASP A 1 350 ? 18.346 -3.316 -3.454 1.00 97.25 350 ASP A CA 1
ATOM 2721 C C . ASP A 1 350 ? 19.846 -3.022 -3.337 1.00 97.25 350 ASP A C 1
ATOM 2723 O O . ASP A 1 350 ? 20.273 -2.322 -2.420 1.00 97.25 350 ASP A O 1
ATOM 2727 N N . THR A 1 351 ? 20.658 -3.547 -4.256 1.00 96.38 351 THR A N 1
ATOM 2728 C CA . THR A 1 351 ? 22.100 -3.240 -4.354 1.00 96.38 351 THR A CA 1
ATOM 2729 C C . THR A 1 351 ? 22.384 -2.193 -5.434 1.00 96.38 351 THR A C 1
ATOM 2731 O O . THR A 1 351 ? 23.391 -2.273 -6.143 1.00 96.38 351 THR A O 1
ATOM 2734 N N . GLY A 1 352 ? 21.444 -1.277 -5.657 1.00 92.62 352 GLY A N 1
ATOM 2735 C CA . GLY A 1 352 ? 21.488 -0.315 -6.742 1.00 92.62 352 GLY A CA 1
ATOM 2736 C C . GLY A 1 352 ? 22.326 0.923 -6.455 1.00 92.62 352 GLY A C 1
ATOM 2737 O O . GLY A 1 352 ? 23.238 0.946 -5.630 1.00 92.62 352 GLY A O 1
ATOM 2738 N N . ILE A 1 353 ? 22.014 1.998 -7.176 1.00 91.12 353 ILE A N 1
ATOM 2739 C CA . ILE A 1 353 ? 22.766 3.261 -7.107 1.00 91.12 353 ILE A CA 1
ATOM 2740 C C . ILE A 1 353 ? 22.638 3.994 -5.762 1.00 91.12 353 ILE A C 1
ATOM 2742 O O . ILE A 1 353 ? 23.407 4.921 -5.509 1.00 91.12 353 ILE A O 1
ATOM 2746 N N . GLY A 1 354 ? 21.696 3.595 -4.905 1.00 91.19 354 GLY A N 1
ATOM 2747 C CA . GLY A 1 354 ? 21.386 4.292 -3.659 1.00 91.19 354 GLY A CA 1
ATOM 2748 C C . GLY A 1 354 ? 20.854 5.716 -3.866 1.00 91.19 354 GLY A C 1
ATOM 2749 O O . GLY A 1 354 ? 20.696 6.204 -4.987 1.00 91.19 354 GLY A O 1
ATOM 2750 N N . ILE A 1 355 ? 20.555 6.393 -2.760 1.00 90.56 355 ILE A N 1
ATOM 2751 C CA . ILE A 1 355 ? 19.935 7.719 -2.729 1.00 90.56 355 ILE A CA 1
ATOM 2752 C C . ILE A 1 355 ? 20.780 8.639 -1.834 1.00 90.56 355 ILE A C 1
ATOM 2754 O O . ILE A 1 355 ? 20.941 8.350 -0.642 1.00 90.56 355 ILE A O 1
ATOM 2758 N N . PRO A 1 356 ? 21.290 9.772 -2.355 1.00 90.38 356 PRO A N 1
ATOM 2759 C CA . PRO A 1 356 ? 22.020 10.751 -1.553 1.00 90.38 356 PRO A CA 1
ATOM 2760 C C . PRO A 1 356 ? 21.177 11.274 -0.386 1.00 90.38 356 PRO A C 1
ATOM 2762 O O . PRO A 1 356 ? 20.005 11.607 -0.573 1.00 90.38 356 PRO A O 1
ATOM 2765 N N . LYS A 1 357 ? 21.780 11.419 0.805 1.00 90.00 357 LYS A N 1
ATOM 2766 C CA . LYS A 1 357 ? 21.081 11.846 2.037 1.00 90.00 357 LYS A CA 1
ATOM 2767 C C . LYS A 1 357 ? 20.263 13.131 1.869 1.00 90.00 357 LYS A C 1
ATOM 2769 O O . LYS A 1 357 ? 19.171 13.228 2.412 1.00 90.00 357 LYS A O 1
ATOM 2774 N N . SER A 1 358 ? 20.754 14.090 1.083 1.00 87.62 358 SER A N 1
ATOM 2775 C CA . SER A 1 358 ? 20.060 15.357 0.810 1.00 87.62 358 SER A CA 1
ATOM 2776 C C . SER A 1 358 ? 18.749 15.197 0.031 1.00 87.62 358 SER A C 1
ATOM 2778 O O . SER A 1 358 ? 17.891 16.073 0.099 1.00 87.62 358 SER A O 1
ATOM 2780 N N . LEU A 1 359 ? 18.582 14.099 -0.712 1.00 87.25 359 LEU A N 1
ATOM 2781 C CA . LEU A 1 359 ? 17.406 13.847 -1.548 1.00 87.25 359 LEU A CA 1
ATOM 2782 C C . LEU A 1 359 ? 16.398 12.906 -0.876 1.00 87.25 359 LEU A C 1
ATOM 2784 O O . LEU A 1 359 ? 15.234 12.901 -1.270 1.00 87.25 359 LEU A O 1
ATOM 2788 N N . GLN A 1 360 ? 16.811 12.145 0.144 1.00 89.19 360 GLN A N 1
ATOM 2789 C CA . GLN A 1 360 ? 15.970 11.157 0.836 1.00 89.19 360 GLN A CA 1
ATOM 2790 C C . GLN A 1 360 ? 14.650 11.727 1.389 1.00 89.19 360 GLN A C 1
ATOM 2792 O O . GLN A 1 360 ? 13.625 11.082 1.179 1.00 89.19 360 GLN A O 1
ATOM 2797 N N . PRO A 1 361 ? 14.592 12.930 2.001 1.00 87.56 361 PRO A N 1
ATOM 2798 C CA . PRO A 1 361 ? 13.321 13.483 2.485 1.00 87.56 361 PRO A CA 1
ATOM 2799 C C . PRO A 1 361 ? 12.304 13.744 1.366 1.00 87.56 361 PRO A C 1
ATOM 2801 O O . PRO A 1 361 ? 11.098 13.739 1.597 1.00 87.56 361 PRO A O 1
ATOM 2804 N N . ARG A 1 362 ? 12.794 13.955 0.139 1.00 84.94 362 ARG A N 1
ATOM 2805 C CA . ARG A 1 362 ? 12.001 14.432 -0.996 1.00 84.94 362 ARG A CA 1
ATOM 2806 C C . ARG A 1 362 ? 11.470 13.319 -1.888 1.00 84.94 362 ARG A C 1
ATOM 2808 O O . ARG A 1 362 ? 10.586 13.556 -2.698 1.00 84.94 362 ARG A O 1
ATOM 2815 N N . ILE A 1 363 ? 11.964 12.088 -1.762 1.00 87.38 363 ILE A N 1
ATOM 2816 C CA . ILE A 1 363 ? 11.569 10.982 -2.658 1.00 87.38 363 ILE A CA 1
ATOM 2817 C C . ILE A 1 363 ? 10.094 10.579 -2.529 1.00 87.38 363 ILE A C 1
ATOM 2819 O O . ILE A 1 363 ? 9.541 9.970 -3.443 1.00 87.38 363 ILE A O 1
ATOM 2823 N N . PHE A 1 364 ? 9.467 10.915 -1.399 1.00 87.44 364 PHE A N 1
ATOM 2824 C CA . PHE A 1 364 ? 8.041 10.716 -1.157 1.00 87.44 364 PHE A CA 1
ATOM 2825 C C . PHE A 1 364 ? 7.196 11.931 -1.584 1.00 87.44 364 PHE A C 1
ATOM 2827 O O . PHE A 1 364 ? 5.974 11.898 -1.443 1.00 87.44 364 PHE A O 1
ATOM 2834 N N . GLU A 1 365 ? 7.815 12.994 -2.117 1.00 82.62 365 GLU A N 1
ATOM 2835 C CA . GLU A 1 365 ? 7.115 14.125 -2.731 1.00 82.62 365 GLU A CA 1
ATOM 2836 C C . GLU A 1 365 ? 6.563 13.737 -4.108 1.00 82.62 365 GLU A C 1
ATOM 2838 O O . GLU A 1 365 ? 7.161 12.985 -4.884 1.00 82.62 365 GLU A O 1
ATOM 2843 N N . LYS A 1 366 ? 5.400 14.292 -4.445 1.00 80.38 366 LYS A N 1
ATOM 2844 C CA . LYS A 1 366 ? 4.737 14.035 -5.726 1.00 80.38 366 LYS A CA 1
ATOM 2845 C C . LYS A 1 366 ? 5.526 14.653 -6.867 1.00 80.38 366 LYS A C 1
ATOM 2847 O O . LYS A 1 366 ? 6.007 15.776 -6.762 1.00 80.38 366 LYS A O 1
ATOM 2852 N N . PHE A 1 367 ? 5.601 13.924 -7.976 1.00 78.31 367 PHE A N 1
ATOM 2853 C CA . PHE A 1 367 ? 6.315 14.328 -9.190 1.00 78.31 367 PHE A CA 1
ATOM 2854 C C . PHE A 1 367 ? 7.826 14.509 -9.004 1.00 78.31 367 PHE A C 1
ATOM 2856 O O . PHE A 1 367 ? 8.513 14.932 -9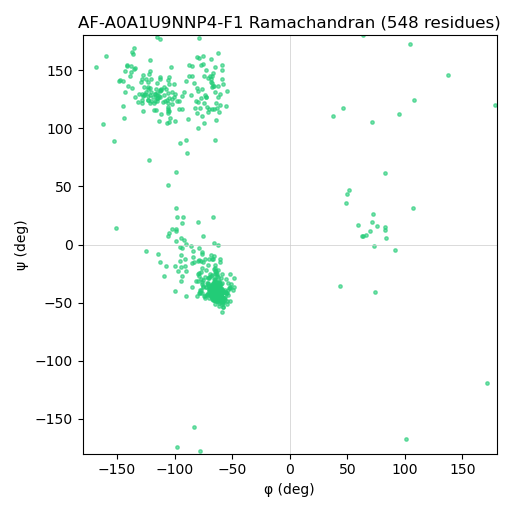.939 1.00 78.31 367 PHE A O 1
ATOM 2863 N N . TYR A 1 368 ? 8.359 14.148 -7.836 1.00 77.12 368 TYR A N 1
ATOM 2864 C CA . TYR A 1 368 ? 9.775 14.259 -7.556 1.00 77.12 368 TYR A CA 1
ATOM 2865 C C . TYR A 1 368 ? 10.558 13.145 -8.253 1.00 77.12 368 TYR A C 1
ATOM 2867 O O . TYR A 1 368 ? 10.167 11.975 -8.256 1.00 77.12 368 TYR A O 1
ATOM 2875 N N . GLN A 1 369 ? 11.664 13.524 -8.895 1.00 76.12 369 GLN A N 1
ATOM 2876 C CA . GLN A 1 369 ? 12.557 12.617 -9.613 1.00 76.12 369 GLN A CA 1
ATOM 2877 C C . GLN A 1 369 ? 14.001 13.072 -9.426 1.00 76.12 369 GLN A C 1
ATOM 2879 O O . GLN A 1 369 ? 14.329 14.240 -9.642 1.00 76.12 369 GLN A O 1
ATOM 2884 N N . ILE A 1 370 ? 14.870 12.131 -9.064 1.00 71.81 370 ILE A N 1
ATOM 2885 C CA . ILE A 1 370 ? 16.305 12.373 -8.923 1.00 71.81 370 ILE A CA 1
ATOM 2886 C C . ILE A 1 370 ? 16.918 12.473 -10.330 1.00 71.81 370 ILE A C 1
ATOM 2888 O O . ILE A 1 370 ? 16.805 11.539 -11.119 1.00 71.81 370 ILE A O 1
ATOM 2892 N N . GLY A 1 371 ? 17.564 13.602 -10.649 1.00 59.81 371 GLY A N 1
ATOM 2893 C CA . GLY A 1 371 ? 18.396 13.741 -11.852 1.00 59.81 371 GLY A CA 1
ATOM 2894 C C . GLY A 1 371 ? 17.654 14.062 -13.156 1.00 59.81 371 GLY A C 1
ATOM 2895 O O . GLY A 1 371 ? 17.774 13.339 -14.139 1.00 59.81 371 GLY A O 1
ATOM 2896 N N . ARG A 1 372 ? 16.962 15.210 -13.231 1.00 48.19 372 ARG A N 1
ATOM 2897 C CA . ARG A 1 372 ? 16.356 15.729 -14.483 1.00 48.19 372 ARG A CA 1
ATOM 2898 C C . ARG A 1 372 ? 17.375 16.048 -15.604 1.00 48.19 372 ARG A C 1
ATOM 2900 O O . ARG A 1 372 ? 16.967 16.482 -16.680 1.00 48.19 372 ARG A O 1
ATOM 2907 N N . GLN A 1 373 ? 18.677 15.851 -15.380 1.00 39.41 373 GLN A N 1
ATOM 2908 C CA . GLN A 1 373 ? 19.728 16.092 -16.368 1.00 39.41 373 GLN A CA 1
ATOM 2909 C C . GLN A 1 373 ? 19.986 14.851 -17.239 1.00 39.41 373 GLN A C 1
ATOM 2911 O O . GLN A 1 373 ? 20.531 13.851 -16.793 1.00 39.41 373 GLN A O 1
ATOM 2916 N N . ALA A 1 374 ? 19.550 14.977 -18.495 1.00 36.59 374 ALA A N 1
ATOM 2917 C CA . ALA A 1 374 ? 20.075 14.376 -19.721 1.00 36.59 374 ALA A CA 1
ATOM 2918 C C . ALA A 1 374 ? 20.620 12.928 -19.677 1.00 36.59 374 ALA A C 1
ATOM 2920 O O . ALA A 1 374 ? 21.753 12.674 -19.288 1.00 36.59 374 ALA A O 1
ATOM 2921 N N . GLY A 1 375 ? 19.878 12.016 -20.321 1.00 37.31 375 GLY A N 1
ATOM 2922 C CA . GLY A 1 375 ? 20.536 11.067 -21.225 1.00 37.31 375 GLY A CA 1
ATOM 2923 C C . GLY A 1 375 ? 20.693 9.609 -20.795 1.00 37.31 375 GLY A C 1
ATOM 2924 O O . GLY A 1 375 ? 21.627 8.988 -21.269 1.00 37.31 375 GLY A O 1
ATOM 2925 N N . ALA A 1 376 ? 19.798 9.014 -19.996 1.00 35.00 376 ALA A N 1
ATOM 2926 C CA . ALA A 1 376 ? 19.606 7.550 -20.000 1.00 35.00 376 ALA A CA 1
ATOM 2927 C C . ALA A 1 376 ? 18.273 7.108 -19.353 1.00 35.00 376 ALA A C 1
ATOM 2929 O O . ALA A 1 376 ? 18.124 7.059 -18.137 1.00 35.00 376 ALA A O 1
ATOM 2930 N N . GLY A 1 377 ? 17.297 6.747 -20.193 1.00 41.59 377 GLY A N 1
ATOM 2931 C CA . GLY A 1 377 ? 16.364 5.623 -19.983 1.00 41.59 377 GLY A CA 1
ATOM 2932 C C . GLY A 1 377 ? 15.214 5.711 -18.968 1.00 41.59 377 GLY A C 1
ATOM 2933 O O . GLY A 1 377 ? 14.115 5.252 -19.273 1.00 41.59 377 GLY A O 1
ATOM 2934 N N . TYR A 1 378 ? 15.391 6.275 -17.778 1.00 49.12 378 TYR A N 1
ATOM 2935 C CA . TYR A 1 378 ? 14.541 5.897 -16.639 1.00 49.12 378 TYR A CA 1
ATOM 2936 C C . TYR A 1 378 ? 13.368 6.846 -16.344 1.00 49.12 378 TYR A C 1
ATOM 2938 O O . T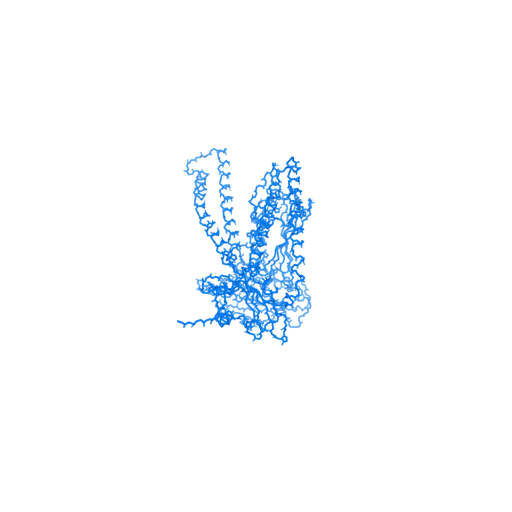YR A 1 378 ? 13.236 7.402 -15.257 1.00 49.12 378 TYR A O 1
ATOM 2946 N N . LYS A 1 379 ? 12.435 6.979 -17.293 1.00 54.66 379 LYS A N 1
ATOM 2947 C CA . LYS A 1 379 ? 11.223 7.805 -17.127 1.00 54.66 379 LYS A CA 1
ATOM 2948 C C . LYS A 1 379 ? 10.244 7.165 -16.129 1.00 54.66 379 LYS A C 1
ATOM 2950 O O . LYS A 1 379 ? 9.653 6.143 -16.461 1.00 54.66 379 LYS A O 1
ATOM 2955 N N . GLY A 1 380 ? 9.994 7.782 -14.974 1.00 65.62 380 GLY A N 1
ATOM 2956 C CA . GLY A 1 380 ? 8.795 7.560 -14.138 1.00 65.62 380 GLY A CA 1
ATOM 2957 C C . GLY A 1 380 ? 7.915 8.818 -14.125 1.00 65.62 380 GLY A C 1
ATOM 2958 O O . GLY A 1 380 ? 8.304 9.814 -14.725 1.00 65.62 380 GLY A O 1
ATOM 2959 N N . ALA A 1 381 ? 6.745 8.807 -13.479 1.00 68.88 381 ALA A N 1
ATOM 2960 C CA . ALA A 1 381 ? 5.993 10.046 -13.204 1.00 68.88 381 ALA A CA 1
ATOM 2961 C C . ALA A 1 381 ? 6.284 10.646 -11.821 1.00 68.88 381 ALA A C 1
ATOM 2963 O O . ALA A 1 381 ? 5.868 11.765 -11.555 1.00 68.88 381 ALA A O 1
ATOM 2964 N N . GLY A 1 382 ? 7.015 9.936 -10.953 1.00 79.00 382 GLY A N 1
ATOM 2965 C CA . GLY A 1 382 ? 7.261 10.375 -9.573 1.00 79.00 382 GLY A CA 1
ATOM 2966 C C . GLY A 1 382 ? 6.023 10.264 -8.674 1.00 79.00 382 GLY A C 1
ATOM 2967 O O . GLY A 1 382 ? 5.883 11.036 -7.736 1.00 79.00 382 GLY A O 1
ATOM 2968 N N . LEU A 1 383 ? 5.093 9.353 -8.989 1.00 83.50 383 LEU A N 1
ATOM 2969 C CA . LEU A 1 383 ? 3.871 9.123 -8.203 1.00 83.50 383 LEU A CA 1
ATOM 2970 C C . LEU A 1 383 ? 3.891 7.813 -7.404 1.00 83.50 383 LEU A C 1
ATOM 2972 O O . LEU A 1 383 ? 3.156 7.699 -6.430 1.00 83.50 383 LEU A O 1
ATOM 2976 N N . GLY A 1 384 ? 4.760 6.861 -7.764 1.00 86.81 384 GLY A N 1
ATOM 2977 C CA . GLY A 1 384 ? 4.792 5.529 -7.153 1.00 86.81 384 GLY A CA 1
ATOM 2978 C C . GLY A 1 384 ? 5.093 5.546 -5.652 1.00 86.81 384 GLY A C 1
ATOM 2979 O O . GLY A 1 384 ? 4.309 5.012 -4.880 1.00 86.81 384 GLY A O 1
ATOM 2980 N N . LEU A 1 385 ? 6.182 6.200 -5.225 1.00 91.12 385 LEU A N 1
ATOM 2981 C CA . LEU A 1 385 ? 6.557 6.283 -3.804 1.00 91.12 385 LEU A CA 1
ATOM 2982 C C . LEU A 1 385 ? 5.552 7.081 -2.946 1.00 91.12 385 LEU A C 1
ATOM 2984 O O . LEU A 1 385 ? 5.185 6.580 -1.884 1.00 91.12 385 LEU A O 1
ATOM 2988 N N . PRO A 1 386 ? 5.049 8.260 -3.376 1.00 88.81 386 PRO A N 1
ATOM 2989 C CA . PRO A 1 386 ? 3.959 8.939 -2.671 1.00 88.81 386 PRO A CA 1
ATOM 2990 C C . PRO A 1 386 ? 2.704 8.071 -2.511 1.00 88.81 386 PRO A C 1
ATOM 2992 O O . PRO A 1 386 ? 2.078 8.077 -1.454 1.00 88.81 386 PRO A O 1
ATOM 2995 N N . LEU A 1 387 ? 2.340 7.310 -3.550 1.00 89.31 387 LEU A N 1
ATOM 2996 C CA . LEU A 1 387 ? 1.201 6.395 -3.511 1.00 89.31 387 LEU A CA 1
ATOM 2997 C C . LEU A 1 387 ? 1.454 5.225 -2.555 1.00 89.31 387 LEU A C 1
ATOM 2999 O O . LEU A 1 387 ? 0.592 4.920 -1.738 1.00 89.31 387 LEU A O 1
ATOM 3003 N N . SER A 1 388 ? 2.640 4.612 -2.604 1.00 92.75 388 SER A N 1
ATOM 3004 C CA . SER A 1 388 ? 3.046 3.559 -1.667 1.00 92.75 388 SER A CA 1
ATOM 3005 C C . SER A 1 388 ? 2.968 4.036 -0.218 1.00 92.75 388 SER A C 1
ATOM 3007 O O . SER A 1 388 ? 2.397 3.340 0.618 1.00 92.75 388 SER A O 1
ATOM 3009 N N . LYS A 1 389 ? 3.472 5.247 0.061 1.00 91.75 389 LYS A N 1
ATOM 3010 C CA . LYS A 1 389 ? 3.377 5.884 1.379 1.00 91.75 389 LYS A CA 1
ATOM 3011 C C . LYS A 1 389 ? 1.926 6.032 1.825 1.00 91.75 389 LYS A C 1
ATOM 3013 O O . LYS A 1 389 ? 1.568 5.509 2.873 1.00 91.75 389 LYS A O 1
ATOM 3018 N N . GLY A 1 390 ? 1.083 6.647 0.998 1.00 89.50 390 GLY A N 1
ATOM 3019 C CA . GLY A 1 390 ? -0.324 6.841 1.340 1.00 89.50 390 GLY A CA 1
ATOM 3020 C C . GLY A 1 390 ? -1.099 5.532 1.506 1.00 89.50 390 GLY A C 1
ATOM 3021 O O . GLY A 1 390 ? -1.948 5.445 2.383 1.00 89.50 390 GLY A O 1
ATOM 3022 N N . ILE A 1 391 ? -0.795 4.490 0.722 1.00 91.31 391 ILE A N 1
ATOM 3023 C CA . ILE A 1 391 ? -1.395 3.158 0.900 1.00 91.31 391 ILE A CA 1
ATOM 3024 C C . ILE A 1 391 ? -1.017 2.582 2.265 1.00 91.31 391 ILE A C 1
ATOM 3026 O O . ILE A 1 391 ? -1.896 2.106 2.977 1.00 91.31 391 ILE A O 1
ATOM 3030 N N . VAL A 1 392 ? 0.265 2.607 2.632 1.00 92.50 392 VAL A N 1
ATOM 3031 C CA . VAL A 1 392 ? 0.748 2.048 3.905 1.00 92.50 392 VAL A CA 1
ATOM 3032 C C . VAL A 1 392 ? 0.178 2.830 5.093 1.00 92.50 392 VAL A C 1
ATOM 3034 O O . VAL A 1 392 ? -0.364 2.229 6.018 1.00 92.50 392 VAL A O 1
ATOM 3037 N N . GLU A 1 393 ? 0.185 4.161 5.026 1.00 90.19 393 GLU A N 1
ATOM 3038 C CA . GLU A 1 393 ? -0.419 5.034 6.043 1.00 90.19 393 GLU A CA 1
ATOM 3039 C C . GLU A 1 393 ? -1.930 4.817 6.159 1.00 90.19 393 GLU A C 1
ATOM 3041 O O . GLU A 1 393 ? -2.462 4.721 7.263 1.00 90.19 393 GLU A O 1
ATOM 3046 N N . ALA A 1 394 ? -2.633 4.639 5.035 1.00 88.38 394 ALA A N 1
ATOM 3047 C CA . ALA A 1 394 ? -4.058 4.328 5.042 1.00 88.38 394 ALA A CA 1
ATOM 3048 C C . ALA A 1 394 ? -4.357 2.986 5.721 1.00 88.38 394 ALA A C 1
ATOM 3050 O O . ALA A 1 394 ? -5.483 2.794 6.167 1.00 88.38 394 ALA A O 1
ATOM 3051 N N . HIS A 1 395 ? -3.389 2.069 5.828 1.00 88.25 395 HIS A N 1
ATOM 3052 C CA . HIS A 1 395 ? -3.502 0.829 6.603 1.00 88.25 395 HIS A CA 1
ATOM 3053 C C . HIS A 1 395 ? -3.136 0.989 8.090 1.00 88.25 395 HIS A C 1
ATOM 3055 O O . HIS A 1 395 ? -3.265 0.025 8.842 1.00 88.25 395 HIS A O 1
ATOM 3061 N N . GLY A 1 396 ? -2.736 2.185 8.527 1.00 87.19 396 GLY A N 1
ATOM 3062 C CA . GLY A 1 396 ? -2.222 2.448 9.875 1.00 87.19 396 GLY A CA 1
ATOM 3063 C C . GLY A 1 396 ? -0.740 2.106 10.041 1.00 87.19 396 GLY A C 1
ATOM 3064 O O . GLY A 1 396 ? -0.274 1.971 11.167 1.00 87.19 396 GLY A O 1
ATOM 3065 N N . GLY A 1 397 ? -0.022 1.912 8.934 1.00 91.19 397 GLY A N 1
ATOM 3066 C CA . GLY A 1 397 ? 1.402 1.610 8.912 1.00 91.19 397 GLY A CA 1
ATOM 3067 C C . GLY A 1 397 ? 2.285 2.833 8.664 1.00 91.19 397 GLY A C 1
ATOM 3068 O O . GLY A 1 397 ? 1.812 3.962 8.546 1.00 91.19 397 GLY A O 1
ATOM 3069 N N . ALA A 1 398 ? 3.585 2.586 8.511 1.00 93.56 398 ALA A N 1
ATOM 3070 C CA . ALA A 1 398 ? 4.576 3.592 8.140 1.00 93.56 398 ALA A CA 1
ATOM 3071 C C . ALA A 1 398 ? 5.529 3.066 7.060 1.00 93.56 398 ALA A C 1
ATOM 3073 O O . ALA A 1 398 ? 5.800 1.870 6.985 1.00 93.56 398 ALA A O 1
ATOM 3074 N N . ILE A 1 399 ? 6.058 3.971 6.234 1.00 94.75 399 ILE A N 1
ATOM 3075 C CA . ILE A 1 399 ? 7.132 3.669 5.284 1.00 94.75 399 ILE A CA 1
ATOM 3076 C C . ILE A 1 399 ? 8.382 4.474 5.638 1.00 94.75 399 ILE A C 1
ATOM 3078 O O . ILE A 1 399 ? 8.303 5.680 5.884 1.00 94.75 399 ILE A O 1
ATOM 3082 N N . SER A 1 400 ? 9.538 3.823 5.640 1.00 94.88 400 SER A N 1
ATOM 3083 C CA . SER A 1 400 ? 10.834 4.465 5.855 1.00 94.88 400 SER A CA 1
ATOM 3084 C C . SER A 1 400 ? 11.876 3.958 4.857 1.00 94.88 400 SER A C 1
ATOM 3086 O O . SER A 1 400 ? 11.633 3.029 4.081 1.00 94.88 400 SER A O 1
ATOM 3088 N N . LEU A 1 401 ? 13.025 4.631 4.824 1.00 96.19 401 LEU A N 1
ATOM 3089 C CA . LEU A 1 401 ? 14.124 4.341 3.914 1.00 96.19 401 LEU A CA 1
ATOM 3090 C C . LEU A 1 401 ? 15.449 4.414 4.667 1.00 96.19 401 LEU A C 1
ATOM 3092 O O . LEU A 1 401 ? 15.734 5.413 5.324 1.00 96.19 401 LEU A O 1
ATOM 3096 N N . GLU A 1 402 ? 16.303 3.426 4.435 1.00 95.88 402 GLU A N 1
ATOM 3097 C CA . GLU A 1 402 ? 17.741 3.526 4.658 1.00 95.88 402 GLU A CA 1
ATOM 3098 C C . GLU A 1 402 ? 18.452 3.412 3.315 1.00 95.88 402 GLU A C 1
ATOM 3100 O O . GLU A 1 402 ? 18.227 2.473 2.559 1.00 95.88 402 GLU A O 1
ATOM 3105 N N . SER A 1 403 ? 19.301 4.374 2.968 1.00 95.25 403 SER A N 1
ATOM 3106 C CA . SER A 1 403 ? 20.007 4.328 1.689 1.00 95.25 403 SER A CA 1
ATOM 3107 C C . SER A 1 403 ? 21.374 4.977 1.786 1.00 95.25 403 SER A C 1
ATOM 3109 O O . SER A 1 403 ? 21.550 6.006 2.446 1.00 95.25 403 SER A O 1
ATOM 3111 N N . THR A 1 404 ? 22.340 4.362 1.109 1.00 93.50 404 THR A N 1
ATOM 3112 C CA . THR A 1 404 ? 23.702 4.874 0.979 1.00 93.50 404 THR A CA 1
ATOM 3113 C C . THR A 1 404 ? 24.063 4.902 -0.497 1.00 93.50 404 THR A C 1
ATOM 3115 O O . THR A 1 404 ? 23.919 3.909 -1.210 1.00 93.50 404 THR A O 1
ATOM 3118 N N . GLU A 1 405 ? 24.531 6.056 -0.969 1.00 91.50 405 GLU A N 1
ATOM 3119 C CA . GLU A 1 405 ? 24.900 6.242 -2.371 1.00 91.50 405 GLU A CA 1
ATOM 3120 C C . GLU A 1 405 ? 25.922 5.179 -2.810 1.00 91.50 405 GLU A C 1
ATOM 3122 O O . GLU A 1 405 ? 26.911 4.923 -2.121 1.00 91.50 405 GLU A O 1
ATOM 3127 N N . LYS A 1 406 ? 25.662 4.549 -3.959 1.00 89.12 406 LYS A N 1
ATOM 3128 C CA . LYS A 1 406 ? 26.425 3.441 -4.563 1.00 89.12 406 LYS A CA 1
ATOM 3129 C C . LYS A 1 406 ? 26.461 2.133 -3.763 1.00 89.12 406 LYS A C 1
ATOM 3131 O O . LYS A 1 406 ? 27.192 1.228 -4.154 1.00 89.12 406 LYS A O 1
ATOM 3136 N N . GLN A 1 407 ? 25.703 2.021 -2.673 1.00 91.44 407 GLN A N 1
ATOM 3137 C CA . GLN A 1 407 ? 25.560 0.772 -1.912 1.00 91.44 407 GLN A CA 1
ATOM 3138 C C . GLN A 1 407 ? 24.140 0.195 -1.958 1.00 91.44 407 GLN A C 1
ATOM 3140 O O . GLN A 1 407 ? 23.934 -0.933 -1.515 1.00 91.44 407 GLN A O 1
ATOM 3145 N N . GLY A 1 408 ? 23.186 0.946 -2.512 1.00 94.12 408 GLY A N 1
ATOM 3146 C CA . GLY A 1 408 ? 21.792 0.543 -2.641 1.00 94.12 408 GLY A CA 1
ATOM 3147 C C . GLY A 1 408 ? 20.887 1.159 -1.580 1.00 94.12 408 GLY A C 1
ATOM 3148 O O . GLY A 1 408 ? 21.255 2.123 -0.896 1.00 94.12 408 GLY A O 1
ATOM 3149 N N . SER A 1 409 ? 19.670 0.635 -1.488 1.00 96.62 409 SER A N 1
ATOM 3150 C CA . SER A 1 409 ? 18.638 1.145 -0.584 1.00 96.62 409 SER A CA 1
ATOM 3151 C C . SER A 1 409 ? 17.824 0.021 0.040 1.00 96.62 409 SER A C 1
ATOM 3153 O O . SER A 1 409 ? 17.676 -1.052 -0.534 1.00 96.62 409 SER A O 1
ATOM 3155 N N . THR A 1 410 ? 17.256 0.294 1.207 1.00 97.69 410 THR A N 1
ATOM 3156 C CA . THR A 1 410 ? 16.301 -0.570 1.888 1.00 97.69 410 THR A CA 1
ATOM 3157 C C . THR A 1 410 ? 15.066 0.246 2.225 1.00 97.69 410 THR A C 1
ATOM 3159 O O . THR A 1 410 ? 15.132 1.192 3.010 1.00 97.69 410 THR A O 1
ATOM 3162 N N . PHE A 1 411 ? 13.937 -0.110 1.624 1.00 97.62 411 PHE A N 1
ATOM 3163 C CA . PHE A 1 411 ? 12.633 0.432 1.993 1.00 97.62 411 PHE A CA 1
ATOM 3164 C C . PHE A 1 411 ? 11.992 -0.470 3.040 1.00 97.62 411 PHE A C 1
ATOM 3166 O O . PHE A 1 411 ? 11.918 -1.680 2.831 1.00 97.62 411 PHE A O 1
ATOM 3173 N N . PHE A 1 412 ? 11.489 0.113 4.123 1.00 96.62 412 PHE A N 1
ATOM 3174 C CA . PHE A 1 412 ? 10.774 -0.612 5.169 1.00 96.62 412 PHE A CA 1
ATOM 3175 C C . PHE A 1 412 ? 9.310 -0.194 5.166 1.00 96.62 412 PHE A C 1
ATOM 3177 O O . PHE A 1 412 ? 9.009 0.997 5.217 1.00 96.62 412 PHE A O 1
ATOM 3184 N N . LEU A 1 413 ? 8.403 -1.166 5.100 1.00 95.81 413 LEU A N 1
ATOM 3185 C CA . LEU A 1 413 ? 6.969 -0.968 5.275 1.00 95.81 413 LEU A CA 1
ATOM 3186 C C . LEU A 1 413 ? 6.578 -1.645 6.582 1.00 95.81 413 LEU A C 1
ATOM 3188 O O . LEU A 1 413 ? 6.620 -2.871 6.680 1.00 95.81 413 LEU A O 1
ATOM 3192 N N . THR A 1 414 ? 6.196 -0.854 7.572 1.00 93.06 414 THR A N 1
ATOM 3193 C CA . THR A 1 414 ? 5.739 -1.336 8.872 1.00 93.06 414 THR A CA 1
ATOM 3194 C C . THR A 1 414 ? 4.219 -1.319 8.903 1.00 93.06 414 THR A C 1
ATOM 3196 O O . THR A 1 414 ? 3.609 -0.308 8.569 1.00 93.06 414 THR A O 1
ATOM 3199 N N . MET A 1 415 ? 3.608 -2.431 9.296 1.00 90.19 415 MET A N 1
ATOM 3200 C CA . MET A 1 415 ? 2.164 -2.632 9.364 1.00 90.19 415 MET A CA 1
ATOM 3201 C C . MET A 1 415 ? 1.770 -3.024 10.792 1.00 90.19 415 MET A C 1
ATOM 3203 O O . MET A 1 415 ? 2.477 -3.831 11.403 1.00 90.19 415 MET A O 1
ATOM 3207 N N . PRO A 1 416 ? 0.646 -2.514 11.322 1.00 83.88 416 PRO A N 1
ATOM 3208 C CA . PRO A 1 416 ? 0.184 -2.897 12.647 1.00 83.88 416 PRO A CA 1
ATOM 3209 C C . PRO A 1 416 ? -0.241 -4.365 12.651 1.00 83.88 416 PRO A C 1
ATOM 3211 O O . PRO A 1 416 ? -0.946 -4.829 11.742 1.00 83.88 416 PRO A O 1
ATOM 3214 N N . ARG A 1 417 ? 0.150 -5.101 13.693 1.00 79.06 417 ARG A N 1
ATOM 3215 C CA . ARG A 1 417 ? -0.357 -6.458 13.901 1.00 79.06 417 ARG A CA 1
ATOM 3216 C C . ARG A 1 417 ? -1.857 -6.386 14.194 1.00 79.06 417 ARG A C 1
ATOM 3218 O O . ARG A 1 417 ? -2.318 -5.511 14.923 1.00 79.06 417 ARG A O 1
ATOM 3225 N N . THR A 1 418 ? -2.645 -7.276 13.595 1.00 76.19 418 THR A N 1
ATOM 3226 C CA . THR A 1 418 ? -4.086 -7.352 13.886 1.00 76.19 418 THR A CA 1
ATOM 3227 C C . THR A 1 418 ? -4.352 -8.491 14.855 1.00 76.19 418 THR A C 1
ATOM 3229 O O . THR A 1 418 ? -3.801 -9.573 14.674 1.00 76.19 418 THR A O 1
ATOM 3232 N N . ASP A 1 419 ? -5.230 -8.263 15.835 1.00 75.69 419 ASP A N 1
ATOM 3233 C CA . ASP A 1 419 ? -5.696 -9.312 16.740 1.00 75.69 419 ASP A CA 1
ATOM 3234 C C . ASP A 1 419 ? -6.300 -10.500 15.947 1.00 75.69 419 ASP A C 1
ATOM 3236 O O . ASP A 1 419 ? -7.296 -10.330 15.226 1.00 75.69 419 ASP A O 1
ATOM 3240 N N . PRO A 1 420 ? -5.727 -11.709 16.085 1.00 73.38 420 PRO A N 1
ATOM 3241 C CA . 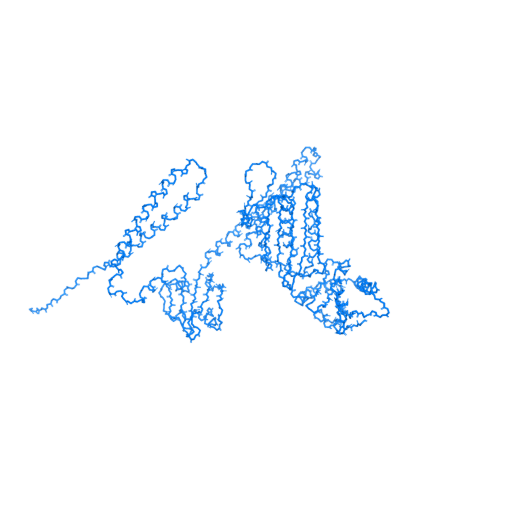PRO A 1 420 ? -6.215 -12.947 15.481 1.00 73.38 420 PRO A CA 1
ATOM 3242 C C . PRO A 1 420 ? -7.698 -13.227 15.746 1.00 73.38 420 PRO A C 1
ATOM 3244 O O . PRO A 1 420 ? -8.402 -13.680 14.842 1.00 73.38 420 PRO A O 1
ATOM 3247 N N . ALA A 1 421 ? -8.209 -12.914 16.943 1.00 71.94 421 ALA A N 1
ATOM 3248 C CA . ALA A 1 421 ? -9.620 -13.129 17.269 1.00 71.94 421 ALA A CA 1
ATOM 3249 C C . ALA A 1 421 ? -10.533 -12.203 16.446 1.00 71.94 421 ALA A C 1
ATOM 3251 O O . ALA A 1 421 ? -11.581 -12.613 15.934 1.00 71.94 421 ALA A O 1
ATOM 3252 N N . GLN A 1 422 ? -10.106 -10.953 16.250 1.00 75.94 422 GLN A N 1
ATOM 3253 C CA . GLN A 1 422 ? -10.817 -9.993 15.412 1.00 75.94 422 GLN A CA 1
ATOM 3254 C C . GLN A 1 422 ? -10.798 -10.406 13.932 1.00 75.94 422 GLN A C 1
ATOM 3256 O O . GLN A 1 422 ? -11.822 -10.283 13.250 1.00 75.94 422 GLN A O 1
ATOM 3261 N N . LEU A 1 423 ? -9.664 -10.919 13.440 1.00 77.00 423 LEU A N 1
ATOM 3262 C CA . LEU A 1 423 ? -9.532 -11.463 12.084 1.00 77.00 423 LEU A CA 1
ATOM 3263 C C . LEU A 1 423 ? -10.470 -12.654 11.862 1.00 77.00 423 LEU A C 1
ATOM 3265 O O . LEU A 1 423 ? -11.212 -12.667 10.875 1.00 77.00 423 LEU A O 1
ATOM 3269 N N . LEU A 1 424 ? -10.481 -13.613 12.795 1.00 80.25 424 LEU A N 1
ATOM 3270 C CA . LEU A 1 424 ? -11.337 -14.796 12.725 1.00 80.25 424 LEU A CA 1
ATOM 3271 C C . LEU A 1 424 ? -12.811 -14.397 12.658 1.00 80.25 424 LEU A C 1
ATOM 3273 O O . LEU A 1 424 ? -13.521 -14.816 11.745 1.00 80.25 424 LEU A O 1
ATOM 3277 N N . LYS A 1 425 ? -13.265 -13.537 13.578 1.00 80.44 425 LYS A N 1
ATOM 3278 C CA . LYS A 1 425 ? -14.665 -13.098 13.637 1.00 80.44 425 LYS A CA 1
ATOM 3279 C C . LYS A 1 425 ? -15.119 -12.453 12.327 1.00 80.44 425 LYS A C 1
ATOM 3281 O O . LYS A 1 425 ? -16.181 -12.798 11.815 1.00 80.44 425 LYS A O 1
ATOM 3286 N N . LYS A 1 426 ? -14.304 -11.558 11.756 1.00 78.50 426 LYS A N 1
ATOM 3287 C CA . LYS A 1 426 ? -14.604 -10.921 10.463 1.00 78.50 426 LYS A CA 1
ATOM 3288 C C . LYS A 1 426 ? -14.670 -11.936 9.326 1.00 78.50 426 LYS A C 1
ATOM 3290 O O . LYS A 1 426 ? -15.556 -11.837 8.479 1.00 78.50 426 LYS A O 1
ATOM 3295 N N . ARG A 1 427 ? -13.762 -12.918 9.310 1.00 80.81 427 ARG A N 1
ATOM 3296 C CA . ARG A 1 427 ? -13.743 -13.942 8.263 1.00 80.81 427 ARG A CA 1
ATOM 3297 C C . ARG A 1 427 ? -14.952 -14.865 8.332 1.00 80.81 427 ARG A C 1
ATOM 3299 O O . ARG A 1 427 ? -15.539 -15.160 7.297 1.00 80.81 427 ARG A O 1
ATOM 3306 N N . LEU A 1 428 ? -15.349 -15.284 9.534 1.00 83.25 428 LEU A N 1
ATOM 3307 C CA . LEU A 1 428 ? -16.532 -16.124 9.727 1.00 83.25 428 LEU A CA 1
ATOM 3308 C C . LEU A 1 428 ? -17.799 -15.429 9.208 1.00 83.25 428 LEU A C 1
ATOM 3310 O O . LEU A 1 428 ? -18.587 -16.071 8.522 1.00 83.25 428 LEU A O 1
ATOM 3314 N N . SER A 1 429 ? -17.957 -14.118 9.433 1.00 80.25 429 SER A N 1
ATOM 3315 C CA . SER A 1 429 ? -19.088 -13.360 8.877 1.00 80.25 429 SER A CA 1
ATOM 3316 C C . SER A 1 429 ? -19.108 -13.340 7.342 1.00 80.25 429 SER A C 1
ATOM 3318 O O . SER A 1 429 ? -20.170 -13.483 6.751 1.00 80.25 429 SER A O 1
ATOM 3320 N N . GLN A 1 430 ? -17.950 -13.212 6.684 1.00 77.25 430 GLN A N 1
ATOM 3321 C CA . GLN A 1 430 ? -17.863 -13.251 5.213 1.00 77.25 430 GLN A CA 1
ATOM 3322 C C . GLN A 1 430 ? -18.157 -14.646 4.640 1.00 77.25 430 GLN A C 1
ATOM 3324 O O . GLN A 1 430 ? -18.788 -14.780 3.593 1.00 77.25 430 GLN A O 1
ATOM 3329 N N . LEU A 1 431 ? -17.689 -15.694 5.321 1.00 80.38 431 LEU A N 1
ATOM 3330 C CA . LEU A 1 431 ? -17.875 -17.077 4.884 1.00 80.38 431 LEU A CA 1
ATOM 3331 C C . LEU A 1 431 ? -19.332 -17.540 4.997 1.00 80.38 431 LEU A C 1
ATOM 3333 O O . LEU A 1 431 ? -19.726 -18.444 4.264 1.00 80.38 431 LEU A O 1
ATOM 3337 N N . GLU A 1 432 ? -20.137 -16.943 5.880 1.00 79.38 432 GLU A N 1
ATOM 3338 C CA . GLU A 1 432 ? -21.546 -17.316 6.049 1.00 79.38 432 GLU A CA 1
ATOM 3339 C C . GLU A 1 432 ? -22.334 -17.161 4.745 1.00 79.38 432 GLU A C 1
ATOM 3341 O O . GLU A 1 432 ? -23.056 -18.070 4.325 1.00 79.38 432 GLU A O 1
ATOM 3346 N N . GLU A 1 433 ? -22.138 -16.027 4.071 1.00 74.00 433 GLU A N 1
ATOM 3347 C CA . GLU A 1 433 ? -22.776 -15.718 2.792 1.00 74.00 433 GLU A CA 1
ATOM 3348 C C . GLU A 1 433 ? -22.288 -16.666 1.689 1.00 74.00 433 GLU A C 1
ATOM 3350 O O . GLU A 1 433 ? -23.089 -17.202 0.921 1.00 74.00 433 GLU A O 1
ATOM 3355 N N . GLN A 1 434 ? -20.980 -16.942 1.647 1.00 74.38 434 GLN A N 1
ATOM 3356 C CA . GLN A 1 434 ? -20.379 -17.823 0.643 1.00 74.38 434 GLN A CA 1
ATOM 3357 C C . GLN A 1 434 ? -20.870 -19.269 0.776 1.00 74.38 434 GLN A C 1
ATOM 3359 O O . GLN A 1 434 ? -21.377 -19.838 -0.191 1.00 74.38 434 GLN A O 1
ATOM 3364 N N . VAL A 1 435 ? -20.796 -19.842 1.981 1.00 78.44 435 VAL A N 1
ATOM 3365 C CA . VAL A 1 435 ? -21.207 -21.227 2.272 1.00 78.44 435 VAL A CA 1
ATOM 3366 C C . VAL A 1 435 ? -22.680 -21.457 1.925 1.00 78.44 435 VAL A C 1
ATOM 3368 O O . VAL A 1 435 ? -23.034 -22.498 1.363 1.00 78.44 435 VAL A O 1
ATOM 3371 N N . THR A 1 436 ? -23.536 -20.471 2.201 1.00 74.81 436 THR A N 1
ATOM 3372 C CA . THR A 1 436 ? -24.976 -20.543 1.910 1.00 74.81 436 THR A CA 1
ATOM 3373 C C . THR A 1 436 ? -25.263 -20.606 0.403 1.00 74.81 436 THR A C 1
ATOM 3375 O O . THR A 1 436 ? -26.239 -21.232 -0.014 1.00 74.81 436 THR A O 1
ATOM 3378 N N . HIS A 1 437 ? -24.408 -20.007 -0.430 1.00 73.81 437 HIS A N 1
ATOM 3379 C CA . HIS A 1 437 ? -24.583 -19.953 -1.883 1.00 73.81 437 HIS A CA 1
ATOM 3380 C C . HIS A 1 437 ? -23.857 -21.066 -2.653 1.00 73.81 437 HIS A C 1
ATOM 3382 O O . HIS A 1 437 ? -24.352 -21.497 -3.696 1.00 73.81 437 HIS A O 1
ATOM 3388 N N . THR A 1 438 ? -22.712 -21.552 -2.166 1.00 75.25 438 THR A N 1
ATOM 3389 C CA . THR A 1 438 ? -21.885 -22.551 -2.872 1.00 75.25 438 THR A CA 1
ATOM 3390 C C . THR A 1 438 ? -22.176 -23.996 -2.456 1.00 75.25 438 THR A C 1
ATOM 3392 O O . THR A 1 438 ? -21.849 -24.928 -3.199 1.00 75.25 438 THR A O 1
ATOM 3395 N N . GLY A 1 439 ? -22.805 -24.208 -1.292 1.00 73.19 439 GLY A N 1
ATOM 3396 C CA . GLY A 1 439 ? -23.014 -25.539 -0.707 1.00 73.19 439 GLY A CA 1
ATOM 3397 C C . GLY A 1 439 ? -21.725 -26.181 -0.174 1.00 73.19 439 GLY A C 1
ATOM 3398 O O . GLY A 1 439 ? -21.645 -27.406 -0.033 1.00 73.19 439 GLY A O 1
ATOM 3399 N N . GLU A 1 440 ? -20.696 -25.371 0.070 1.00 84.00 440 GLU A N 1
ATOM 3400 C CA . GLU A 1 440 ? -19.421 -25.789 0.652 1.00 84.00 440 GLU A CA 1
ATOM 3401 C C . GLU A 1 440 ? -19.512 -25.958 2.174 1.00 84.00 440 GLU A C 1
ATOM 3403 O O . GLU A 1 440 ? -20.559 -25.769 2.787 1.00 84.00 440 GLU A O 1
ATOM 3408 N N . THR A 1 441 ? -18.416 -26.390 2.797 1.00 84.38 441 THR A N 1
ATOM 3409 C CA . THR A 1 441 ? -18.303 -26.497 4.254 1.00 84.38 441 THR A CA 1
ATOM 3410 C C . THR A 1 441 ? -17.117 -25.677 4.738 1.00 84.38 441 THR A C 1
ATOM 3412 O O . THR A 1 441 ? -15.988 -25.932 4.315 1.00 84.38 441 THR A O 1
ATOM 3415 N N . ALA A 1 442 ? -17.357 -24.750 5.662 1.00 87.12 442 ALA A N 1
ATOM 3416 C CA . ALA A 1 442 ? -16.305 -24.081 6.414 1.00 87.12 442 ALA A CA 1
ATOM 3417 C C . ALA A 1 442 ? -15.788 -25.035 7.496 1.00 87.12 442 ALA A C 1
ATOM 3419 O O . ALA A 1 442 ? -16.572 -25.577 8.278 1.00 87.12 442 ALA A O 1
ATOM 3420 N N . THR A 1 443 ? -14.479 -25.264 7.535 1.00 87.50 443 THR A N 1
ATOM 3421 C CA . THR A 1 443 ? -13.811 -26.068 8.562 1.00 87.50 443 THR A CA 1
ATOM 3422 C C . THR A 1 443 ? -12.809 -25.197 9.302 1.00 87.50 443 THR A C 1
ATOM 3424 O O . THR A 1 443 ? -11.948 -24.585 8.675 1.00 87.50 443 THR A O 1
ATOM 3427 N N . LEU A 1 444 ? -12.910 -25.172 10.628 1.00 89.81 444 LEU A N 1
ATOM 3428 C CA . LEU A 1 444 ? -11.931 -24.553 11.514 1.00 89.81 444 LEU A CA 1
ATOM 3429 C C . LEU A 1 444 ? -11.225 -25.651 12.301 1.00 89.81 444 LEU A C 1
ATOM 3431 O O . LEU A 1 444 ? -11.863 -26.568 12.821 1.00 89.81 444 LEU A O 1
ATOM 3435 N N . MET A 1 445 ? -9.908 -25.561 12.363 1.00 88.44 445 MET A N 1
ATOM 3436 C CA . MET A 1 445 ? -9.046 -26.454 13.116 1.00 88.44 445 MET A CA 1
ATOM 3437 C C . MET A 1 445 ? -8.250 -25.616 14.110 1.00 88.44 445 MET A C 1
ATOM 3439 O O . MET A 1 445 ? -7.661 -24.613 13.725 1.00 88.44 445 MET A O 1
ATOM 3443 N N . LEU A 1 446 ? -8.261 -26.011 15.376 1.00 87.88 446 LEU A N 1
ATOM 3444 C CA . LEU A 1 446 ? -7.457 -25.409 16.435 1.00 87.88 446 LEU A CA 1
ATOM 3445 C C . LEU A 1 446 ? -6.374 -26.401 16.813 1.00 87.88 446 LEU A C 1
ATOM 3447 O O . LEU A 1 446 ? -6.683 -27.557 17.097 1.00 87.88 446 LEU A O 1
ATOM 3451 N N . VAL A 1 447 ? -5.133 -25.942 16.825 1.00 86.50 447 VAL A N 1
ATOM 3452 C CA . VAL A 1 447 ? -3.988 -26.683 17.341 1.00 86.50 447 VAL A CA 1
ATOM 3453 C C . VAL A 1 447 ? -3.422 -25.886 18.507 1.00 86.50 447 VAL A C 1
ATOM 3455 O O . VAL A 1 447 ? -3.063 -24.722 18.340 1.00 86.50 447 VAL A O 1
ATOM 3458 N N . THR A 1 448 ? -3.367 -26.495 19.685 1.00 86.12 448 THR A N 1
ATOM 3459 C CA . THR A 1 448 ? -2.825 -25.872 20.898 1.00 86.12 448 THR A CA 1
ATOM 3460 C C . THR A 1 448 ? -1.903 -26.833 21.636 1.00 86.12 448 THR A C 1
ATOM 3462 O O . THR A 1 448 ? -2.070 -28.053 21.563 1.00 86.12 448 THR A O 1
ATOM 3465 N N . ALA A 1 449 ? -0.933 -26.288 22.361 1.00 81.38 449 ALA A N 1
ATOM 3466 C CA . ALA A 1 449 ? -0.135 -27.062 23.297 1.00 81.38 449 ALA A CA 1
ATOM 3467 C C . ALA A 1 449 ? -1.015 -27.484 24.494 1.00 81.38 449 ALA A C 1
ATOM 3469 O O . ALA A 1 449 ? -1.889 -26.706 24.890 1.00 81.38 449 ALA A O 1
ATOM 3470 N N . PRO A 1 450 ? -0.811 -28.683 25.071 1.00 75.50 450 PRO A N 1
ATOM 3471 C CA . PRO A 1 450 ? -1.363 -29.028 26.380 1.00 75.50 450 PRO A CA 1
ATOM 3472 C C . PRO A 1 450 ? -0.875 -28.059 27.469 1.00 75.50 450 PRO A C 1
ATOM 3474 O O . PRO A 1 450 ? 0.226 -27.523 27.365 1.00 75.50 450 PRO A O 1
ATOM 3477 N N . ASP A 1 451 ? -1.638 -27.894 28.552 1.00 70.38 451 ASP A N 1
ATOM 3478 C CA . ASP A 1 451 ? -1.259 -26.997 29.661 1.00 70.38 451 ASP A CA 1
ATOM 3479 C C . ASP A 1 451 ? 0.084 -27.387 30.324 1.00 70.38 451 ASP A C 1
ATOM 3481 O O . ASP A 1 451 ? 0.812 -26.525 30.810 1.00 70.38 451 ASP A O 1
ATOM 3485 N N . GLU A 1 452 ? 0.445 -28.676 30.304 1.00 66.69 452 GLU A N 1
ATOM 3486 C CA . GLU A 1 452 ? 1.724 -29.212 30.809 1.00 66.69 452 GLU A CA 1
ATOM 3487 C C . GLU A 1 452 ? 2.766 -29.438 29.692 1.00 66.69 452 GLU A C 1
ATOM 3489 O O . GLU A 1 452 ? 3.661 -30.279 29.809 1.00 66.69 452 GLU A O 1
ATOM 3494 N N . ALA A 1 453 ? 2.646 -28.728 28.568 1.00 67.25 453 ALA A N 1
ATOM 3495 C CA . ALA A 1 453 ? 3.562 -28.880 27.445 1.00 67.25 453 ALA A CA 1
ATOM 3496 C C . ALA A 1 453 ? 5.005 -28.506 27.806 1.00 67.25 453 ALA A C 1
ATOM 3498 O O . ALA A 1 453 ? 5.281 -27.480 28.425 1.00 67.25 453 ALA A O 1
ATOM 3499 N N . ASN A 1 454 ? 5.948 -29.330 27.351 1.00 66.12 454 ASN A N 1
ATOM 3500 C CA . ASN A 1 454 ? 7.368 -29.022 27.465 1.00 66.12 454 ASN A CA 1
ATOM 3501 C C . ASN A 1 454 ? 7.791 -27.984 26.404 1.00 66.12 454 ASN A C 1
ATOM 3503 O O . ASN A 1 454 ? 7.208 -27.930 25.320 1.00 66.12 454 ASN A O 1
ATOM 3507 N N . GLU A 1 455 ? 8.859 -27.233 26.680 1.00 67.50 455 GLU A N 1
ATOM 3508 C CA . GLU A 1 455 ? 9.401 -26.136 25.854 1.00 67.50 455 GLU A CA 1
ATOM 3509 C C . GLU A 1 455 ? 9.615 -26.542 24.380 1.00 67.50 455 GLU A C 1
ATOM 3511 O O . GLU A 1 455 ? 9.339 -25.770 23.468 1.00 67.50 455 GLU A O 1
ATOM 3516 N N . GLN A 1 456 ? 9.977 -27.806 24.138 1.00 66.56 456 GLN A N 1
ATOM 3517 C CA . GLN A 1 456 ? 10.172 -28.385 22.801 1.00 66.56 456 GLN A CA 1
ATOM 3518 C C . GLN A 1 456 ? 8.889 -28.487 21.953 1.00 66.56 456 GLN A C 1
ATOM 3520 O O . GLN A 1 456 ? 8.963 -28.463 20.725 1.00 66.56 456 GLN A O 1
ATOM 3525 N N . ILE A 1 457 ? 7.717 -28.656 22.579 1.00 71.56 457 ILE A N 1
ATOM 3526 C CA . ILE A 1 457 ? 6.424 -28.691 21.870 1.00 71.56 457 ILE A CA 1
ATOM 3527 C C . ILE A 1 457 ? 6.071 -27.274 21.433 1.00 71.56 457 ILE A C 1
ATOM 3529 O O . ILE A 1 457 ? 5.721 -27.059 20.275 1.00 71.56 457 ILE A O 1
ATOM 3533 N N . THR A 1 458 ? 6.222 -26.315 22.346 1.00 70.56 458 THR A N 1
ATOM 3534 C CA . THR A 1 458 ? 5.978 -24.894 22.093 1.00 70.56 458 THR A CA 1
ATOM 3535 C C . THR A 1 458 ? 6.897 -24.366 20.995 1.00 70.56 458 THR A C 1
ATOM 3537 O O . THR A 1 458 ? 6.416 -23.730 20.065 1.00 70.56 458 THR A O 1
ATOM 3540 N N . GLU A 1 459 ? 8.190 -24.704 21.030 1.00 68.94 459 GLU A N 1
ATOM 3541 C CA . GLU A 1 459 ? 9.163 -24.301 20.006 1.00 68.94 459 GLU A CA 1
ATOM 3542 C C . GLU A 1 459 ? 8.786 -24.816 18.608 1.00 68.94 459 GLU A C 1
ATOM 3544 O O . GLU A 1 459 ? 8.883 -24.086 17.630 1.00 68.94 459 GLU A O 1
ATOM 3549 N N . ARG A 1 460 ? 8.274 -26.047 18.488 1.00 71.56 460 ARG A N 1
ATOM 3550 C CA . ARG A 1 460 ? 7.836 -26.590 17.187 1.00 71.56 460 ARG A CA 1
ATOM 3551 C C . ARG A 1 460 ? 6.477 -26.087 16.734 1.00 71.56 460 ARG A C 1
ATOM 3553 O O . ARG A 1 460 ? 6.214 -26.046 15.535 1.00 71.56 460 ARG A O 1
ATOM 3560 N N . MET A 1 461 ? 5.609 -25.707 17.664 1.00 71.44 461 MET A N 1
ATOM 3561 C CA . MET A 1 461 ? 4.349 -25.060 17.314 1.00 71.44 461 MET A CA 1
ATOM 3562 C C . MET A 1 461 ? 4.564 -23.715 16.614 1.00 71.44 461 MET A C 1
ATOM 3564 O O . MET A 1 461 ? 3.742 -23.361 15.774 1.00 71.44 461 MET A O 1
ATOM 3568 N N . ILE A 1 462 ? 5.689 -23.038 16.872 1.00 69.12 462 ILE A N 1
ATOM 3569 C CA . ILE A 1 462 ? 6.100 -21.820 16.154 1.00 69.12 462 ILE A CA 1
ATOM 3570 C C . ILE A 1 462 ? 6.317 -22.107 14.656 1.00 69.12 462 ILE A C 1
ATOM 3572 O O . ILE A 1 462 ? 5.932 -21.309 13.807 1.00 69.12 462 ILE A O 1
ATOM 3576 N N . ASP A 1 463 ? 6.859 -23.272 14.289 1.00 70.81 463 ASP A N 1
ATOM 3577 C CA . ASP A 1 463 ? 7.121 -23.630 12.883 1.00 70.81 463 ASP A CA 1
ATOM 3578 C C . ASP A 1 463 ? 5.892 -24.190 12.144 1.00 70.81 463 ASP A C 1
ATOM 3580 O O . ASP A 1 463 ? 5.864 -24.267 10.906 1.00 70.81 463 ASP A O 1
ATOM 3584 N N . LEU A 1 464 ? 4.855 -24.583 12.887 1.00 75.81 464 LEU A N 1
ATOM 3585 C CA . LEU A 1 464 ? 3.675 -25.247 12.344 1.00 75.81 464 LEU A CA 1
ATOM 3586 C C . LEU A 1 464 ? 2.936 -24.416 11.276 1.00 75.81 464 LEU A C 1
ATOM 3588 O O . LEU A 1 464 ? 2.606 -24.992 10.231 1.00 75.81 464 LEU A O 1
ATOM 3592 N N . PRO A 1 465 ? 2.679 -23.101 11.454 1.00 75.19 465 PRO A N 1
ATOM 3593 C CA . PRO A 1 465 ? 2.025 -22.290 10.430 1.00 75.19 465 PRO A CA 1
ATOM 3594 C C .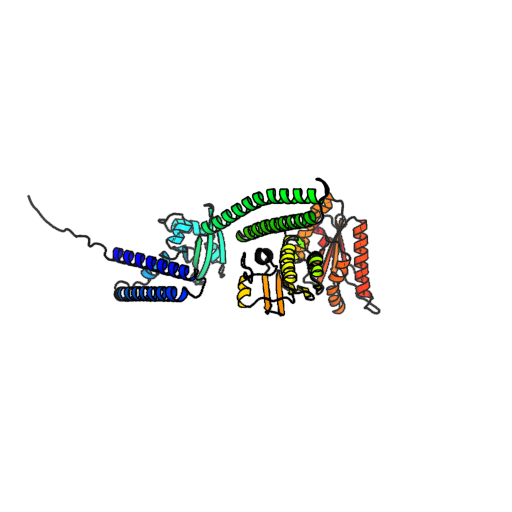 PRO A 1 465 ? 2.753 -22.353 9.084 1.00 75.19 465 PRO A C 1
ATOM 3596 O O . PRO A 1 465 ? 2.111 -22.520 8.047 1.00 75.19 465 PRO A O 1
ATOM 3599 N N . GLY A 1 466 ? 4.090 -22.303 9.094 1.00 74.00 466 GLY A N 1
ATOM 3600 C CA . GLY A 1 466 ? 4.909 -22.373 7.882 1.00 74.00 466 GLY A CA 1
ATOM 3601 C C . GLY A 1 466 ? 4.809 -23.723 7.167 1.00 74.00 466 GLY A C 1
ATOM 3602 O O . GLY A 1 466 ? 4.717 -23.771 5.940 1.00 74.00 466 GLY A O 1
ATOM 3603 N N . ALA A 1 467 ? 4.771 -24.825 7.920 1.00 77.31 467 ALA A N 1
ATOM 3604 C CA . ALA A 1 467 ? 4.614 -26.163 7.351 1.00 77.31 467 ALA A CA 1
ATOM 3605 C C . ALA A 1 467 ? 3.208 -26.389 6.765 1.00 77.31 467 ALA A C 1
ATOM 3607 O O . ALA A 1 467 ? 3.057 -27.010 5.709 1.00 77.31 467 ALA A O 1
ATOM 3608 N N . VAL A 1 468 ? 2.176 -25.869 7.434 1.00 81.19 468 VAL A N 1
ATOM 3609 C CA . VAL A 1 468 ? 0.776 -25.989 7.004 1.00 81.19 468 VAL A CA 1
ATOM 3610 C C . VAL A 1 468 ? 0.476 -25.117 5.785 1.00 81.19 468 VAL A C 1
ATOM 3612 O O . VAL A 1 468 ? -0.314 -25.535 4.934 1.00 81.19 468 VAL A O 1
ATOM 3615 N N . ASP A 1 469 ? 1.126 -23.957 5.648 1.00 75.44 469 ASP A N 1
ATOM 3616 C CA . ASP A 1 469 ? 0.903 -23.012 4.544 1.00 75.44 469 ASP A CA 1
ATOM 3617 C C . ASP A 1 469 ? 1.037 -23.672 3.158 1.00 75.44 469 ASP A C 1
ATOM 3619 O O . ASP A 1 469 ? 0.269 -23.373 2.246 1.00 75.44 469 ASP A O 1
ATOM 3623 N N . ALA A 1 470 ? 1.922 -24.667 3.020 1.00 78.12 470 ALA A N 1
ATOM 3624 C CA . ALA A 1 470 ? 2.126 -25.422 1.779 1.00 78.12 470 ALA A CA 1
ATOM 3625 C C . ALA A 1 470 ? 0.916 -26.273 1.330 1.00 78.12 470 ALA A C 1
ATOM 3627 O O . ALA A 1 470 ? 0.858 -26.716 0.180 1.00 78.12 470 ALA A O 1
ATOM 3628 N N . VAL A 1 471 ? -0.037 -26.552 2.224 1.00 83.00 471 VAL A N 1
ATOM 3629 C CA . VAL A 1 471 ? -1.245 -27.347 1.932 1.00 83.00 471 VAL A CA 1
ATOM 3630 C C . VAL A 1 471 ? -2.454 -26.469 1.618 1.00 83.00 471 VAL A C 1
ATOM 3632 O O . VAL A 1 471 ? -3.399 -26.937 0.974 1.00 83.00 471 VAL A O 1
ATOM 3635 N N . LEU A 1 472 ? -2.435 -25.225 2.081 1.00 81.50 472 LEU A N 1
ATOM 3636 C CA . LEU A 1 472 ? -3.576 -24.326 2.049 1.00 81.50 472 LEU A CA 1
ATOM 3637 C C . LEU A 1 472 ? -3.727 -23.627 0.695 1.00 81.50 472 LEU A C 1
ATOM 3639 O O . LEU A 1 472 ? -2.753 -23.171 0.098 1.00 81.50 472 LEU A O 1
ATOM 3643 N N . SER A 1 473 ? -4.968 -23.510 0.218 1.00 80.00 473 SER A N 1
ATOM 3644 C CA . SER A 1 473 ? -5.301 -22.671 -0.943 1.00 80.00 473 SER A CA 1
ATOM 3645 C C . SER A 1 473 ? -5.375 -21.209 -0.544 1.00 80.00 473 SER A C 1
ATOM 3647 O O . SER A 1 473 ? -5.557 -20.926 0.629 1.00 80.00 473 SER A O 1
ATOM 3649 N N . GLU A 1 474 ? -5.279 -20.283 -1.500 1.00 67.75 474 GLU A N 1
ATOM 3650 C CA . GLU A 1 474 ? -5.235 -18.826 -1.268 1.00 67.75 474 GLU A CA 1
ATOM 3651 C C . GLU A 1 474 ? -6.342 -18.303 -0.340 1.00 67.75 474 GLU A C 1
ATOM 3653 O O . GLU A 1 474 ? -6.057 -17.498 0.543 1.00 67.75 474 GLU A O 1
ATOM 3658 N N . GLU A 1 475 ? -7.553 -18.844 -0.468 1.00 72.62 475 GLU A N 1
ATOM 3659 C CA . GLU A 1 475 ? -8.744 -18.459 0.304 1.00 72.62 475 GLU A CA 1
ATOM 3660 C C . GLU A 1 475 ? -8.779 -18.992 1.750 1.00 72.62 475 GLU A C 1
ATOM 3662 O O . GLU A 1 475 ? -9.657 -18.606 2.532 1.00 72.62 475 GLU A O 1
ATOM 3667 N N . ASP A 1 476 ? -7.837 -19.871 2.102 1.00 83.06 476 ASP A N 1
ATOM 3668 C CA . ASP A 1 476 ? -7.667 -20.406 3.450 1.00 83.06 476 ASP A CA 1
ATOM 3669 C C . ASP A 1 476 ? -6.809 -19.456 4.301 1.00 83.06 476 ASP A C 1
ATOM 3671 O O . ASP A 1 476 ? -5.937 -18.737 3.799 1.00 83.06 476 ASP A O 1
ATOM 3675 N N . HIS A 1 477 ? -7.007 -19.497 5.617 1.00 79.62 477 HIS A N 1
ATOM 3676 C CA . HIS A 1 477 ? -6.313 -18.638 6.570 1.00 79.62 477 HIS A CA 1
ATOM 3677 C C . HIS A 1 477 ? -5.682 -19.441 7.699 1.00 79.62 477 HIS A C 1
ATOM 3679 O O . HIS A 1 477 ? -6.278 -20.386 8.217 1.00 79.62 477 HIS A O 1
ATOM 3685 N N . ILE A 1 478 ? -4.496 -18.999 8.114 1.00 81.38 478 ILE A N 1
ATOM 3686 C CA . ILE A 1 478 ? -3.861 -19.401 9.368 1.00 81.38 478 ILE A CA 1
ATOM 3687 C C . ILE A 1 478 ? -3.767 -18.157 10.243 1.00 81.38 478 ILE A C 1
ATOM 3689 O O . ILE A 1 478 ? -3.337 -17.093 9.784 1.00 81.38 478 ILE A O 1
ATOM 3693 N N . LEU A 1 479 ? -4.206 -18.291 11.485 1.00 80.00 479 LEU A N 1
ATOM 3694 C CA . LEU A 1 479 ? -4.181 -17.255 12.503 1.00 80.00 479 LEU A CA 1
ATOM 3695 C C . LEU A 1 479 ? -3.475 -17.827 13.729 1.00 80.00 479 LEU A C 1
ATOM 3697 O O . LEU A 1 479 ? -3.844 -18.897 14.201 1.00 80.00 479 LEU A O 1
ATOM 3701 N N . GLU A 1 480 ? -2.477 -17.123 14.243 1.00 75.38 480 GLU A N 1
ATOM 3702 C CA . GLU A 1 480 ? -1.755 -17.522 15.449 1.00 75.38 480 GLU A CA 1
ATOM 3703 C C . GLU A 1 480 ? -2.095 -16.555 16.576 1.00 75.38 480 GLU A C 1
ATOM 3705 O O . GLU A 1 480 ? -1.925 -15.348 16.419 1.00 75.38 480 GLU A O 1
ATOM 3710 N N . THR A 1 481 ? -2.616 -17.063 17.690 1.00 73.00 481 THR A N 1
ATOM 3711 C CA . THR A 1 481 ? -3.017 -16.237 18.834 1.00 73.00 481 THR A CA 1
ATOM 3712 C C . THR A 1 481 ? -1.822 -15.856 19.701 1.00 73.00 481 THR A C 1
ATOM 3714 O O . THR A 1 481 ? -0.788 -16.519 19.707 1.00 73.00 481 THR A O 1
ATOM 3717 N N . SER A 1 482 ? -1.978 -14.819 20.528 1.00 65.31 482 SER A N 1
ATOM 3718 C CA . SER A 1 482 ? -0.969 -14.427 21.526 1.00 65.31 482 SER A CA 1
ATOM 3719 C C . SER A 1 482 ? -0.662 -15.510 22.571 1.00 65.31 482 SER A C 1
ATOM 3721 O O . SER A 1 482 ? 0.317 -15.386 23.299 1.00 65.31 482 SER A O 1
ATOM 3723 N N . LYS A 1 483 ? -1.483 -16.565 22.647 1.00 67.31 483 LYS A N 1
ATOM 3724 C CA . LYS A 1 483 ? -1.294 -17.724 23.528 1.00 67.31 483 LYS A CA 1
ATOM 3725 C C . LYS A 1 483 ? -0.573 -18.894 22.842 1.00 67.31 483 LYS A C 1
ATOM 3727 O O . LYS A 1 483 ? -0.481 -19.959 23.440 1.00 67.31 483 LYS A O 1
ATOM 3732 N N . GLY A 1 484 ? -0.105 -18.724 21.601 1.00 70.56 484 GLY A N 1
ATOM 3733 C CA . GLY A 1 484 ? 0.514 -19.797 20.815 1.00 70.56 484 GLY A CA 1
ATOM 3734 C C . GLY A 1 484 ? -0.491 -20.802 20.242 1.00 70.56 484 GLY A C 1
ATOM 3735 O O . GLY A 1 484 ? -0.107 -21.897 19.843 1.00 70.56 484 GLY A O 1
ATOM 3736 N N . GLU A 1 485 ? -1.786 -20.465 20.205 1.00 82.88 485 GLU A N 1
ATOM 3737 C CA . GLU A 1 485 ? -2.787 -21.300 19.533 1.00 82.88 485 GLU A CA 1
ATOM 3738 C C . GLU A 1 485 ? -2.749 -21.048 18.021 1.00 82.88 485 GLU A C 1
ATOM 3740 O O . GLU A 1 485 ? -2.781 -19.897 17.585 1.00 82.88 485 GLU A O 1
ATOM 3745 N N . VAL A 1 486 ? -2.776 -22.110 17.214 1.00 84.38 486 VAL A N 1
ATOM 3746 C CA . VAL A 1 486 ? -2.833 -22.019 15.750 1.00 84.38 486 VAL A CA 1
ATOM 3747 C C . VAL A 1 486 ? -4.236 -22.384 15.269 1.00 84.38 486 VAL A C 1
ATOM 3749 O O . VAL A 1 486 ? -4.695 -23.518 15.409 1.00 84.38 486 VAL A O 1
ATOM 3752 N N . LEU A 1 487 ? -4.922 -21.411 14.679 1.00 85.94 487 LEU A N 1
ATOM 3753 C CA . LEU A 1 487 ? -6.251 -21.528 14.091 1.00 85.94 487 LEU A CA 1
ATOM 3754 C C . LEU A 1 487 ? -6.125 -21.614 12.568 1.00 85.94 487 LEU A C 1
ATOM 3756 O O . LEU A 1 487 ? -5.620 -20.698 11.925 1.00 85.94 487 LEU A O 1
ATOM 3760 N N . ILE A 1 488 ? -6.615 -22.700 11.977 1.00 87.00 488 ILE A N 1
ATOM 3761 C CA . ILE A 1 488 ? -6.578 -22.942 10.533 1.00 87.00 488 ILE A CA 1
ATOM 3762 C C . ILE A 1 488 ? -8.013 -23.002 10.016 1.00 87.00 488 ILE A C 1
ATOM 3764 O O . ILE A 1 488 ? -8.775 -23.899 10.378 1.00 87.00 488 ILE A O 1
ATOM 3768 N N . LEU A 1 489 ? -8.380 -22.051 9.163 1.00 87.06 489 LEU A N 1
ATOM 3769 C CA . LEU A 1 489 ? -9.716 -21.904 8.595 1.00 87.06 489 LEU A CA 1
ATOM 3770 C C . LEU A 1 489 ? -9.666 -22.117 7.083 1.00 87.06 489 LEU A C 1
ATOM 3772 O O . LEU A 1 489 ? -8.950 -21.409 6.381 1.00 87.06 489 LEU A O 1
ATOM 3776 N N . PHE A 1 490 ? -10.456 -23.058 6.578 1.00 86.44 490 PHE A N 1
ATOM 3777 C CA . PHE A 1 490 ? -10.575 -23.325 5.145 1.00 86.44 490 PHE A CA 1
ATOM 3778 C C . PHE A 1 490 ? -12.027 -23.594 4.754 1.00 86.44 490 PHE A C 1
ATOM 3780 O O . PHE A 1 490 ? -12.790 -24.195 5.518 1.00 86.44 490 PHE A O 1
ATOM 3787 N N . CYS A 1 491 ? -12.407 -23.159 3.554 1.00 84.62 491 CYS A N 1
ATOM 3788 C CA . CYS A 1 491 ? -13.722 -23.410 2.970 1.00 84.62 491 CYS A CA 1
ATOM 3789 C C . CYS A 1 491 ? -13.559 -24.301 1.746 1.00 84.62 491 CYS A C 1
ATOM 3791 O O . CYS A 1 491 ? -12.746 -24.029 0.870 1.00 84.62 491 CYS A O 1
ATOM 3793 N N . ASP A 1 492 ? -14.281 -25.416 1.718 1.00 83.75 492 ASP A N 1
ATOM 3794 C CA . ASP A 1 492 ? -14.146 -26.383 0.638 1.00 83.75 492 ASP A CA 1
ATOM 3795 C C . ASP A 1 492 ? -15.372 -27.282 0.534 1.00 83.75 492 ASP A C 1
ATOM 3797 O O . ASP A 1 492 ? -16.110 -27.506 1.502 1.00 83.75 492 ASP A O 1
ATOM 3801 N N . LYS A 1 493 ? -15.525 -27.934 -0.623 1.00 81.00 493 LYS A N 1
ATOM 3802 C CA . LYS A 1 493 ? -16.435 -29.081 -0.736 1.00 81.00 493 LYS A CA 1
ATOM 3803 C C . LYS A 1 493 ? -16.017 -30.170 0.250 1.00 81.00 493 LYS A C 1
ATOM 3805 O O . LYS A 1 493 ? -14.837 -30.480 0.406 1.00 81.00 493 LYS A O 1
ATOM 3810 N N . ARG A 1 494 ? -16.999 -30.847 0.846 1.00 75.81 494 ARG A N 1
ATOM 3811 C CA . ARG A 1 494 ? -16.810 -31.815 1.945 1.00 75.81 494 ARG A CA 1
ATOM 3812 C C . ARG A 1 494 ? -15.707 -32.865 1.713 1.00 75.81 494 ARG A C 1
ATOM 3814 O O . ARG A 1 494 ? -15.015 -33.255 2.651 1.00 75.81 494 ARG A O 1
ATOM 3821 N N . SER A 1 495 ? -15.533 -33.341 0.478 1.00 76.94 495 SER A N 1
ATOM 3822 C CA . SER A 1 495 ? -14.482 -34.306 0.119 1.00 76.94 495 SER A CA 1
ATOM 3823 C C . SER A 1 495 ? -13.081 -33.683 0.039 1.00 76.94 495 SER A C 1
ATOM 3825 O O . SER A 1 495 ? -12.112 -34.342 0.417 1.00 76.94 495 SER A O 1
ATOM 3827 N N . ALA A 1 496 ? -12.962 -32.435 -0.420 1.00 80.31 496 ALA A N 1
ATOM 3828 C CA . ALA A 1 496 ? -11.709 -31.681 -0.479 1.00 80.31 496 ALA A CA 1
ATOM 3829 C C . ALA A 1 496 ? -11.270 -31.228 0.920 1.00 80.31 496 ALA A C 1
ATOM 3831 O O . ALA A 1 496 ? -10.129 -31.483 1.307 1.00 80.31 496 ALA A O 1
ATOM 3832 N N . ALA A 1 497 ? -12.210 -30.723 1.724 1.00 80.25 497 ALA A N 1
ATOM 3833 C CA . ALA A 1 497 ? -11.980 -30.351 3.118 1.00 80.25 497 ALA A CA 1
ATOM 3834 C C . ALA A 1 497 ? -11.409 -31.525 3.935 1.00 80.25 497 ALA A C 1
ATOM 3836 O O . ALA A 1 497 ? -10.454 -31.367 4.694 1.00 80.25 497 ALA A O 1
ATOM 3837 N N . ARG A 1 498 ? -11.937 -32.744 3.731 1.00 82.44 498 ARG A N 1
ATOM 3838 C CA . ARG A 1 498 ? -11.411 -33.957 4.378 1.00 82.44 498 ARG A CA 1
ATOM 3839 C C . ARG A 1 498 ? -9.971 -34.266 3.955 1.00 82.44 498 ARG A C 1
ATOM 3841 O O . ARG A 1 498 ? -9.152 -34.579 4.808 1.00 82.44 498 ARG A O 1
ATOM 3848 N N . LYS A 1 499 ? -9.644 -34.136 2.665 1.00 84.31 499 LYS A N 1
ATOM 3849 C CA . LYS A 1 499 ? -8.274 -34.348 2.165 1.00 84.31 499 LYS A CA 1
ATOM 3850 C C . LYS A 1 499 ? -7.287 -33.318 2.721 1.00 84.31 499 LYS A C 1
ATOM 3852 O O . LYS A 1 499 ? -6.174 -33.705 3.065 1.00 84.31 499 LYS A O 1
ATOM 3857 N N . LYS A 1 500 ? -7.672 -32.036 2.802 1.00 86.12 500 LYS A N 1
ATOM 3858 C CA . LYS A 1 500 ? -6.849 -30.986 3.431 1.00 86.12 500 LYS A CA 1
ATOM 3859 C C . LYS A 1 500 ? -6.607 -31.302 4.904 1.00 86.12 500 LYS A C 1
ATOM 3861 O O . LYS A 1 500 ? -5.455 -31.378 5.312 1.00 86.12 500 LYS A O 1
ATOM 3866 N N . HIS A 1 501 ? -7.664 -31.602 5.658 1.00 85.88 501 HIS A N 1
ATOM 3867 C CA . HIS A 1 501 ? -7.563 -32.026 7.057 1.00 85.88 501 HIS A CA 1
ATOM 3868 C C . HIS A 1 501 ? -6.586 -33.199 7.250 1.00 85.88 501 HIS A C 1
ATOM 3870 O O . HIS A 1 501 ? -5.702 -33.131 8.099 1.00 85.88 501 HIS A O 1
ATOM 3876 N N . ASP A 1 502 ? -6.696 -34.252 6.435 1.00 84.88 502 ASP A N 1
ATOM 3877 C CA . ASP A 1 502 ? -5.834 -35.432 6.565 1.00 84.88 502 ASP A CA 1
ATOM 3878 C C . ASP A 1 502 ? -4.362 -35.114 6.225 1.00 84.88 502 ASP A C 1
ATOM 3880 O O . ASP A 1 502 ? -3.454 -35.643 6.867 1.00 84.88 502 ASP A O 1
ATOM 3884 N N . LYS A 1 503 ? -4.105 -34.207 5.268 1.00 87.00 503 LYS A N 1
ATOM 3885 C CA . LYS A 1 503 ? -2.751 -33.703 4.973 1.00 87.00 503 LYS A CA 1
ATOM 3886 C C . LYS A 1 503 ? -2.176 -32.879 6.125 1.00 87.00 503 LYS A C 1
ATOM 3888 O O . LYS A 1 503 ? -1.036 -33.115 6.506 1.00 87.00 503 LYS A O 1
ATOM 3893 N N . ILE A 1 504 ? -2.956 -31.955 6.689 1.00 86.69 504 ILE A N 1
ATOM 3894 C CA . ILE A 1 504 ? -2.538 -31.123 7.829 1.00 86.69 504 ILE A CA 1
ATOM 3895 C C . ILE A 1 504 ? -2.217 -32.014 9.032 1.00 86.69 504 ILE A C 1
ATOM 3897 O O . ILE A 1 504 ? -1.159 -31.882 9.640 1.00 86.69 504 ILE A O 1
ATOM 3901 N N . ARG A 1 505 ? -3.075 -32.999 9.321 1.00 85.12 505 ARG A N 1
ATOM 3902 C CA . ARG A 1 505 ? -2.836 -33.985 10.381 1.00 85.12 505 ARG A CA 1
ATOM 3903 C C . ARG A 1 505 ? -1.568 -34.808 10.142 1.00 85.12 505 ARG A C 1
ATOM 3905 O O . ARG A 1 505 ? -0.861 -35.128 11.093 1.00 85.12 505 ARG A O 1
ATOM 3912 N N . LYS A 1 506 ? -1.269 -35.154 8.888 1.00 85.00 506 LYS A N 1
ATOM 3913 C CA . LYS A 1 506 ? -0.028 -35.850 8.536 1.00 85.00 506 LYS A CA 1
ATOM 3914 C C . LYS A 1 506 ? 1.205 -34.972 8.782 1.00 85.00 506 LYS A C 1
ATOM 3916 O O . LYS A 1 506 ? 2.163 -35.475 9.352 1.00 85.00 506 LYS A O 1
ATOM 3921 N N . ILE A 1 507 ? 1.156 -33.686 8.426 1.00 84.62 507 ILE A N 1
ATOM 3922 C CA . ILE A 1 507 ? 2.235 -32.720 8.702 1.00 84.62 507 ILE A CA 1
ATOM 3923 C C . ILE A 1 507 ? 2.463 -32.575 10.207 1.00 84.62 507 ILE A C 1
ATOM 3925 O O . ILE A 1 507 ? 3.602 -32.670 10.654 1.00 84.62 507 ILE A O 1
ATOM 3929 N N . LEU A 1 508 ? 1.384 -32.434 10.984 1.00 80.38 508 LEU A N 1
ATOM 3930 C CA . LEU A 1 508 ? 1.436 -32.420 12.449 1.00 80.38 508 LEU A CA 1
ATOM 3931 C C . LEU A 1 508 ? 2.138 -33.672 12.989 1.00 80.38 508 LEU A C 1
ATOM 3933 O O . LEU A 1 508 ? 3.093 -33.572 13.752 1.00 80.38 508 LEU A O 1
ATOM 3937 N N . HIS A 1 509 ? 1.717 -34.861 12.549 1.00 80.00 509 HIS A N 1
ATOM 3938 C CA . HIS A 1 509 ? 2.358 -36.107 12.966 1.00 80.00 509 HIS A CA 1
ATOM 3939 C C . HIS A 1 509 ? 3.823 -36.207 12.532 1.00 80.00 509 HIS A C 1
ATOM 3941 O O . HIS A 1 509 ? 4.625 -36.710 13.307 1.00 80.00 509 HIS A O 1
ATOM 3947 N N . GLU A 1 510 ? 4.193 -35.776 11.325 1.00 79.12 510 GLU A N 1
ATOM 3948 C CA . GLU A 1 510 ? 5.578 -35.836 10.838 1.00 79.12 510 GLU A CA 1
ATOM 3949 C C . GLU A 1 510 ? 6.497 -34.876 11.602 1.00 79.12 510 GLU A C 1
ATOM 3951 O O . GLU A 1 510 ? 7.594 -35.280 11.992 1.00 79.12 510 GLU A O 1
ATOM 3956 N N . GLN A 1 511 ? 6.046 -33.648 11.877 1.00 74.56 511 GLN A N 1
ATOM 3957 C CA . GLN A 1 511 ? 6.810 -32.684 12.674 1.00 74.56 511 GLN A CA 1
ATOM 3958 C C . GLN A 1 511 ? 6.990 -33.129 14.128 1.00 74.56 511 GLN A C 1
ATOM 3960 O O . GLN A 1 511 ? 8.038 -32.878 14.722 1.00 74.56 511 GLN A O 1
ATOM 3965 N N . MET A 1 512 ? 6.011 -33.842 14.688 1.00 70.12 512 MET A N 1
ATOM 3966 C CA . MET A 1 512 ? 6.129 -34.392 16.037 1.00 70.12 512 MET A CA 1
ATOM 3967 C C . MET A 1 512 ? 6.943 -35.702 16.057 1.00 70.12 512 MET A C 1
ATOM 3969 O O . MET A 1 512 ? 7.840 -35.855 16.878 1.00 70.12 512 MET A O 1
ATOM 3973 N N . ASN A 1 513 ? 6.722 -36.644 15.134 1.00 65.69 513 ASN A N 1
ATOM 3974 C CA . ASN A 1 513 ? 7.360 -37.971 15.171 1.00 65.69 513 ASN A CA 1
ATOM 3975 C C . ASN A 1 513 ? 8.824 -37.993 14.733 1.00 65.69 513 ASN A C 1
ATOM 3977 O O . ASN A 1 513 ? 9.582 -38.811 15.250 1.00 65.69 513 ASN A O 1
ATOM 3981 N N . ASN A 1 514 ? 9.254 -37.130 13.806 1.00 57.69 514 ASN A N 1
ATOM 3982 C CA . ASN A 1 514 ? 10.643 -37.134 13.326 1.00 57.69 514 ASN A CA 1
ATOM 3983 C C . ASN A 1 514 ? 11.664 -36.741 14.406 1.00 57.69 514 ASN A C 1
ATOM 3985 O O . ASN A 1 514 ? 12.857 -36.626 14.125 1.00 57.69 514 ASN A O 1
ATOM 3989 N N . SER A 1 515 ? 11.219 -36.478 15.635 1.00 50.16 515 SER A N 1
ATOM 3990 C CA . SER A 1 515 ? 12.061 -35.851 16.640 1.00 50.16 515 SER A CA 1
ATOM 3991 C C . SER A 1 515 ? 11.727 -36.229 18.090 1.00 50.16 515 SER A C 1
ATOM 3993 O O . SER A 1 515 ? 12.232 -35.578 19.003 1.00 50.16 515 SER A O 1
ATOM 3995 N N . PHE A 1 516 ? 10.930 -37.281 18.319 1.00 48.94 516 PHE A N 1
ATOM 3996 C CA . PHE A 1 516 ? 10.683 -37.855 19.650 1.00 48.94 516 PHE A CA 1
ATOM 3997 C C . PHE A 1 516 ? 11.041 -39.348 19.697 1.00 48.94 516 PHE A C 1
ATOM 3999 O O . PHE A 1 516 ? 10.647 -40.131 18.836 1.00 48.94 516 PHE A O 1
ATOM 4006 N N . GLY A 1 517 ? 11.761 -39.750 20.748 1.00 51.06 517 GLY A N 1
ATOM 4007 C CA . GLY A 1 517 ? 11.805 -41.137 21.212 1.00 51.06 517 GLY A CA 1
ATOM 4008 C C . GLY A 1 517 ? 10.671 -41.427 22.206 1.00 51.06 517 GLY A C 1
ATOM 4009 O O . GLY A 1 517 ? 10.195 -40.518 22.876 1.00 51.06 517 GLY A O 1
ATOM 4010 N N . ALA A 1 518 ? 10.278 -42.702 22.284 1.00 47.88 518 ALA A N 1
ATOM 4011 C CA . ALA A 1 518 ? 9.364 -43.407 23.203 1.00 47.88 518 ALA A CA 1
ATOM 4012 C C . ALA A 1 518 ? 8.001 -42.799 23.622 1.00 47.88 518 ALA A C 1
ATOM 4014 O O . ALA A 1 518 ? 7.079 -43.597 23.734 1.00 47.88 518 ALA A O 1
ATOM 4015 N N . LEU A 1 519 ? 7.810 -41.488 23.815 1.00 53.25 519 LEU A N 1
ATOM 4016 C CA . LEU A 1 519 ? 6.514 -40.871 24.164 1.00 53.25 519 LEU A CA 1
ATOM 4017 C C . LEU A 1 519 ? 6.449 -39.409 23.657 1.00 53.25 519 LEU A C 1
ATOM 4019 O O . LEU A 1 519 ? 6.846 -38.495 24.379 1.00 53.25 519 LEU A O 1
ATOM 4023 N N . PRO A 1 520 ? 5.984 -39.156 22.419 1.00 54.38 520 PRO A N 1
ATOM 4024 C CA . PRO A 1 520 ? 5.702 -37.800 21.962 1.00 54.38 520 PRO A CA 1
ATOM 4025 C C . PRO A 1 520 ? 4.442 -37.284 22.664 1.00 54.38 520 PRO A C 1
ATOM 4027 O O . PRO A 1 520 ? 3.361 -37.844 22.487 1.00 54.38 520 PRO A O 1
ATOM 4030 N N . HIS A 1 521 ? 4.560 -36.207 23.436 1.00 63.00 521 HIS A N 1
ATOM 4031 C CA . HIS A 1 521 ? 3.389 -35.414 23.805 1.00 63.00 521 HIS A CA 1
ATOM 4032 C C . HIS A 1 521 ? 2.837 -34.778 22.521 1.00 63.00 521 HIS A C 1
ATOM 4034 O O . HIS A 1 521 ? 3.546 -34.031 21.843 1.00 63.00 521 HIS A O 1
ATOM 4040 N N . MET A 1 522 ? 1.610 -35.136 22.145 1.00 69.81 522 MET A N 1
ATOM 4041 C CA . MET A 1 522 ? 0.944 -34.611 20.953 1.00 69.81 522 MET A CA 1
ATOM 4042 C C . MET A 1 522 ? 0.246 -33.284 21.278 1.00 69.81 522 MET A C 1
ATOM 4044 O O . MET A 1 522 ? -0.249 -33.114 22.393 1.00 69.81 522 MET A O 1
ATOM 4048 N N . PRO A 1 523 ? 0.201 -32.330 20.333 1.00 78.00 523 PRO A N 1
ATOM 4049 C CA . PRO A 1 523 ? -0.593 -31.124 20.507 1.00 78.00 523 PRO A CA 1
ATOM 4050 C C . PRO A 1 523 ? -2.081 -31.482 20.525 1.00 78.00 523 PRO A C 1
ATOM 4052 O O . PRO A 1 523 ? -2.520 -32.383 19.809 1.00 78.00 523 PRO A O 1
ATOM 4055 N N . MET A 1 524 ? -2.870 -30.734 21.291 1.00 83.44 524 MET A N 1
ATOM 4056 C CA . MET A 1 524 ? -4.318 -30.887 21.294 1.00 83.44 524 MET A CA 1
ATOM 4057 C C . MET A 1 524 ? -4.895 -30.298 20.007 1.00 83.44 524 MET A C 1
ATOM 4059 O O . MET A 1 524 ? -4.618 -29.152 19.645 1.00 83.44 524 MET A O 1
ATOM 4063 N N . VAL A 1 525 ? -5.721 -31.082 19.318 1.00 86.94 525 VAL A N 1
ATOM 4064 C CA . VAL A 1 525 ? -6.342 -30.712 18.049 1.00 86.94 525 VAL A CA 1
ATOM 4065 C C . VAL A 1 525 ? -7.861 -30.755 18.171 1.00 86.94 525 VAL A C 1
ATOM 4067 O O . VAL A 1 525 ? -8.449 -31.786 18.493 1.00 86.94 525 VAL A O 1
ATOM 4070 N N . GLY A 1 526 ? -8.508 -29.632 17.871 1.00 88.12 526 GLY A N 1
ATOM 4071 C CA . GLY A 1 526 ? -9.961 -29.504 17.772 1.00 88.12 526 GLY A CA 1
ATOM 4072 C C . GLY A 1 526 ? -10.382 -29.234 16.331 1.00 88.12 526 GLY A C 1
ATOM 4073 O O . GLY A 1 526 ? -9.689 -28.524 15.604 1.00 88.12 526 GLY A O 1
ATOM 4074 N N . VAL A 1 527 ? -11.524 -29.780 15.896 1.00 88.88 527 VAL A N 1
ATOM 4075 C CA . VAL A 1 527 ? -12.063 -29.542 14.543 1.00 88.88 527 VAL A CA 1
ATOM 4076 C C . VAL A 1 527 ? -13.560 -29.246 14.591 1.00 88.88 527 VAL A C 1
ATOM 4078 O O . VAL A 1 527 ? -14.360 -30.034 15.094 1.00 88.88 527 VAL A O 1
ATOM 4081 N N . GLY A 1 528 ? -13.945 -28.131 13.982 1.00 88.69 528 GLY A N 1
ATOM 4082 C CA . GLY A 1 528 ? -15.312 -27.657 13.825 1.00 88.69 528 GLY A CA 1
ATOM 4083 C C . GLY A 1 528 ? -15.644 -27.469 12.356 1.00 88.69 528 GLY A C 1
ATOM 4084 O O . GLY A 1 528 ? -14.781 -27.160 11.538 1.00 88.69 528 GLY A O 1
ATOM 4085 N N . ARG A 1 529 ? -16.902 -27.707 12.003 1.00 88.00 529 ARG A N 1
ATOM 4086 C CA . ARG A 1 529 ? -17.426 -27.665 10.643 1.00 88.00 529 ARG A CA 1
ATOM 4087 C C . ARG A 1 529 ? -18.809 -27.036 10.621 1.00 88.00 529 ARG A C 1
ATOM 4089 O O . ARG A 1 529 ? -19.675 -27.407 11.416 1.00 88.00 529 ARG A O 1
ATOM 4096 N N . TYR A 1 530 ? -19.017 -26.165 9.642 1.00 85.62 530 TYR A N 1
ATOM 4097 C CA . TYR A 1 530 ? -20.294 -25.539 9.337 1.00 85.62 530 TYR A CA 1
ATOM 4098 C C . TYR A 1 530 ? -20.613 -25.659 7.835 1.00 85.62 530 TYR A C 1
ATOM 4100 O O . TYR A 1 530 ? -19.763 -25.313 7.014 1.00 85.62 530 TYR A O 1
ATOM 4108 N N . PRO A 1 531 ? -21.814 -26.134 7.458 1.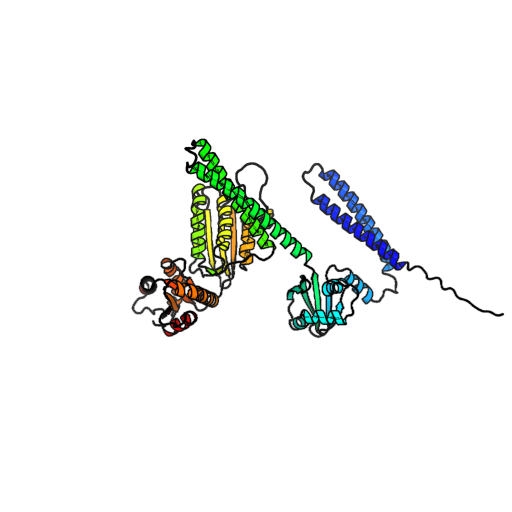00 79.75 531 PRO A N 1
ATOM 4109 C CA . PRO A 1 531 ? -22.802 -26.781 8.328 1.00 79.75 531 PRO A CA 1
ATOM 4110 C C . PRO A 1 531 ? -22.294 -28.147 8.836 1.00 79.75 531 PRO A C 1
ATOM 4112 O O . PRO A 1 531 ? -21.682 -28.916 8.090 1.00 79.75 531 PRO A O 1
ATOM 4115 N N . GLY A 1 532 ? -22.527 -28.468 10.113 1.00 82.50 532 GLY A N 1
ATOM 4116 C CA . GLY A 1 532 ? -21.997 -29.695 10.716 1.00 82.50 532 GLY A CA 1
ATOM 4117 C C . GLY A 1 532 ? -22.193 -29.778 12.228 1.00 82.50 532 GLY A C 1
ATOM 4118 O O . GLY A 1 532 ? -23.324 -29.812 12.700 1.00 82.50 532 GLY A O 1
ATOM 4119 N N . ASN A 1 533 ? -21.090 -29.862 12.977 1.00 81.38 533 ASN A N 1
ATOM 4120 C CA . ASN A 1 533 ? -21.114 -29.821 14.444 1.00 81.38 533 ASN A CA 1
ATOM 4121 C C . ASN A 1 533 ? -21.340 -28.402 14.984 1.00 81.38 533 ASN A C 1
ATOM 4123 O O . ASN A 1 533 ? -21.814 -28.265 16.105 1.00 81.38 533 ASN A O 1
ATOM 4127 N N . ALA A 1 534 ? -21.077 -27.366 14.186 1.00 80.38 534 ALA A N 1
ATOM 4128 C CA . ALA A 1 534 ? -21.561 -26.023 14.467 1.00 80.38 534 ALA A CA 1
ATOM 4129 C C . ALA A 1 534 ? -22.898 -25.798 13.744 1.00 80.38 534 ALA A C 1
ATOM 4131 O O . ALA A 1 534 ? -23.009 -26.015 12.533 1.00 80.38 534 ALA A O 1
ATOM 4132 N N . THR A 1 535 ? -23.916 -25.361 14.490 1.00 77.75 535 THR A N 1
ATOM 4133 C CA . THR A 1 535 ? -25.245 -25.023 13.949 1.00 77.75 535 THR A CA 1
ATOM 4134 C C . THR A 1 535 ? -25.265 -23.664 13.252 1.00 77.75 535 THR A C 1
ATOM 4136 O O . THR A 1 535 ? -26.100 -23.445 12.380 1.00 77.75 535 THR A O 1
ATOM 4139 N N . ARG A 1 536 ? -24.337 -22.770 13.612 1.00 82.12 536 ARG A N 1
ATOM 4140 C CA . ARG A 1 536 ? -24.099 -21.454 13.006 1.00 82.12 536 ARG A CA 1
ATOM 4141 C C . ARG A 1 536 ? -22.598 -21.216 12.853 1.00 82.12 536 ARG A C 1
ATOM 4143 O O . ARG A 1 536 ? -21.812 -21.771 13.622 1.00 82.12 536 ARG A O 1
ATOM 4150 N N . ILE A 1 537 ? -22.194 -20.389 11.889 1.00 81.50 537 ILE A N 1
ATOM 4151 C CA . ILE A 1 537 ? -20.769 -20.161 11.600 1.00 81.50 537 ILE A CA 1
ATOM 4152 C C . ILE A 1 537 ? -20.052 -19.363 12.699 1.00 81.50 537 ILE A C 1
ATOM 4154 O O . ILE A 1 537 ? -18.867 -19.562 12.939 1.00 81.50 537 ILE A O 1
ATOM 4158 N N . ASP A 1 538 ? -20.766 -18.504 13.424 1.00 82.19 538 ASP A N 1
ATOM 4159 C CA . ASP A 1 538 ? -20.243 -17.749 14.568 1.00 82.19 538 ASP A CA 1
ATOM 4160 C C . ASP A 1 538 ? -19.979 -18.631 15.800 1.00 82.19 538 ASP A C 1
ATOM 4162 O O . ASP A 1 538 ? -19.216 -18.254 16.685 1.00 82.19 538 ASP A O 1
ATOM 4166 N N . LYS A 1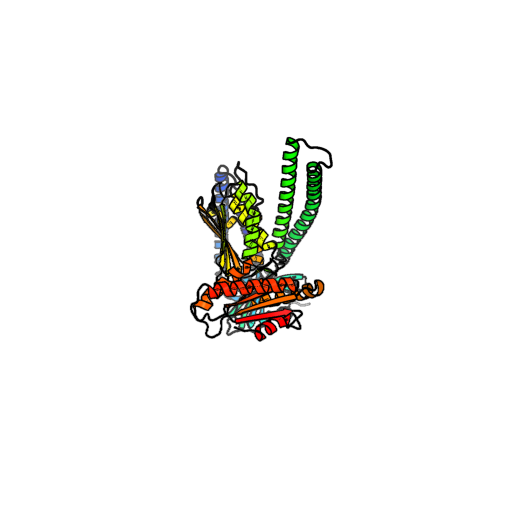 539 ? -20.564 -19.833 15.832 1.00 83.88 539 LYS A N 1
ATOM 4167 C CA . LYS A 1 539 ? -20.342 -20.865 16.854 1.00 83.88 539 LYS A CA 1
ATOM 4168 C C . LYS A 1 539 ? -19.227 -21.849 16.499 1.00 83.88 539 LYS A C 1
ATOM 4170 O O . LYS A 1 539 ? -18.982 -22.794 17.246 1.00 83.88 539 LYS A O 1
ATOM 4175 N N . LEU A 1 540 ? -18.539 -21.643 15.375 1.00 84.88 540 LEU A N 1
ATOM 4176 C CA . LEU A 1 540 ? -17.506 -22.557 14.891 1.00 84.88 540 LEU A CA 1
ATOM 4177 C C . LEU A 1 540 ? -16.313 -22.644 15.853 1.00 84.88 540 LEU A C 1
ATOM 4179 O O . LEU A 1 540 ? -15.806 -23.737 16.076 1.00 84.88 540 LEU A O 1
ATOM 4183 N N . GLU A 1 541 ? -15.897 -21.528 16.456 1.00 85.00 541 GLU A N 1
ATOM 4184 C CA . GLU A 1 541 ? -14.798 -21.518 17.432 1.00 85.00 541 GLU A CA 1
ATOM 4185 C C . GLU A 1 541 ? -15.161 -22.282 18.717 1.00 85.00 541 GLU A C 1
ATOM 4187 O O . GLU A 1 541 ? -14.378 -23.103 19.190 1.00 85.00 541 GLU A O 1
ATOM 4192 N N . GLU A 1 542 ? -16.373 -22.078 19.242 1.00 84.50 542 GLU A N 1
ATOM 4193 C CA . GLU A 1 542 ? -16.880 -22.795 20.422 1.00 84.50 542 GLU A CA 1
ATOM 4194 C C . GLU A 1 542 ? -16.936 -24.306 20.155 1.00 84.50 542 GLU A C 1
ATOM 4196 O O . GLU A 1 542 ? -16.365 -25.095 20.908 1.00 84.50 542 GLU A O 1
ATOM 4201 N N . ALA A 1 543 ? -17.493 -24.704 19.006 1.00 84.81 543 ALA A N 1
ATOM 4202 C CA . ALA A 1 543 ? -17.559 -26.103 18.592 1.00 84.81 543 ALA A CA 1
ATOM 4203 C C . ALA A 1 543 ? -16.171 -26.743 18.409 1.00 84.81 543 ALA A C 1
ATOM 4205 O O . ALA A 1 543 ? -16.005 -27.942 18.638 1.00 84.81 543 ALA A O 1
ATOM 4206 N N . VAL A 1 544 ? -15.165 -25.979 17.973 1.00 88.31 544 VAL A N 1
ATOM 4207 C CA . VAL A 1 544 ? -13.780 -26.462 17.881 1.00 88.31 544 VAL A CA 1
ATOM 4208 C C . VAL A 1 544 ? -13.196 -26.715 19.268 1.00 88.31 544 VAL A C 1
ATOM 4210 O O . VAL A 1 544 ? -12.614 -27.779 19.485 1.00 88.31 544 VAL A O 1
ATOM 4213 N N . ARG A 1 545 ? -13.366 -25.767 20.198 1.00 86.12 545 ARG A N 1
ATOM 4214 C CA . ARG A 1 545 ? -12.826 -25.852 21.563 1.00 86.12 545 ARG A CA 1
ATOM 4215 C C . ARG A 1 545 ? -13.451 -27.004 22.356 1.00 86.12 545 ARG A C 1
ATOM 4217 O O . ARG A 1 545 ? -12.729 -27.720 23.039 1.00 86.12 545 ARG A O 1
ATOM 4224 N N . GLU A 1 546 ? -14.747 -27.268 22.186 1.00 86.00 546 GLU A N 1
ATOM 4225 C CA . GLU A 1 546 ? -15.420 -28.442 22.776 1.00 86.00 546 GLU A CA 1
ATOM 4226 C C . GLU A 1 546 ? -14.888 -29.789 22.249 1.00 86.00 546 GLU A C 1
ATOM 4228 O O . GLU A 1 546 ? -15.029 -30.820 22.905 1.00 86.00 546 GLU A O 1
ATOM 4233 N N . ASN A 1 547 ? -14.283 -29.798 21.057 1.00 84.69 547 ASN A N 1
ATOM 4234 C CA . ASN A 1 547 ? -13.791 -31.003 20.387 1.00 84.69 547 ASN A CA 1
ATOM 4235 C C . ASN A 1 547 ? -12.268 -31.189 20.482 1.00 84.69 547 ASN A C 1
ATOM 4237 O O . ASN A 1 547 ? -11.729 -32.028 19.757 1.00 84.69 547 ASN A O 1
ATOM 4241 N N . LEU A 1 548 ? -11.580 -30.438 21.345 1.00 83.75 548 LEU A N 1
ATOM 4242 C CA . LEU A 1 548 ? -10.142 -30.584 21.576 1.00 83.75 548 LEU A CA 1
ATOM 4243 C C . LEU A 1 548 ? -9.798 -31.975 22.130 1.00 83.75 548 LEU A C 1
ATOM 4245 O O . LEU A 1 548 ? -10.373 -32.421 23.125 1.00 83.75 548 LEU A O 1
ATOM 4249 N N . LYS A 1 549 ? -8.863 -32.667 21.472 1.00 79.00 549 LYS A N 1
ATOM 4250 C CA . LYS A 1 549 ? -8.353 -33.992 21.866 1.00 79.00 549 LYS A CA 1
ATOM 4251 C C . LYS A 1 549 ? -6.859 -34.094 21.565 1.00 79.00 549 LYS A C 1
ATOM 4253 O O . LYS A 1 549 ? -6.409 -33.475 20.604 1.00 79.00 549 LYS A O 1
ATOM 4258 N N . GLU A 1 550 ? -6.132 -34.869 22.367 1.00 64.00 550 GLU A N 1
ATOM 4259 C CA . GLU A 1 550 ? -4.728 -35.243 22.104 1.00 64.00 550 GLU A CA 1
ATOM 4260 C C . GLU A 1 550 ? -4.561 -36.147 20.871 1.00 64.00 550 GLU A C 1
ATOM 4262 O O . GLU A 1 550 ? -5.476 -36.962 20.578 1.00 64.00 550 GLU A O 1
#

Nearest PDB structures (foldseek):
  4q20-assembly1_B  TM=7.838E-01  e=5.460E-15  Caulobacter vibrioides CB15
  4q20-assembly1_A  TM=7.275E-01  e=1.982E-15  Caulobacter vibrioides CB15
  7zp0-assembly1_A  TM=7.853E-01  e=1.937E-14  Escherichia coli 'BL21-Gold(DE3)pLysS AG'
  9eut-assembly1_B  TM=5.492E-01  e=1.430E-14  Pseudomonas aeruginosa
  2e0a-assembly1_A  TM=5.756E-01  e=2.652E-10  Homo sapiens